Protein AF-A0A9W6SPV0-F1 (afdb_monomer)

Nearest PDB structures (foldseek):
  5vjh-assembly1_F  TM=7.059E-01  e=2.430E-14  Saccharomyces cerevisiae S288C
  7uiy-assembly1_F  TM=5.541E-01  e=1.206E-15  Escherichia coli
  5vjh-assembly1_E  TM=5.321E-01  e=3.923E-15  Saccharomyces cerevisiae S288C
  6n8z-assembly1_D  TM=3.875E-01  e=4.575E-17  Saccharomyces cerevisiae S288C
  5vya-assembly1_F  TM=4.645E-01  e=1.421E-14  Saccharomyces cerevisiae S288C

Solvent-accessible surface area (backbone atoms only — not comparable to full-atom values): 40848 Å² total; per-residue (Å²): 142,88,83,52,53,65,60,52,51,53,53,49,58,56,69,62,62,81,71,94,72,56,57,48,42,40,40,58,53,50,49,57,44,45,38,69,87,54,56,72,53,28,34,37,35,19,46,42,37,42,76,70,73,49,42,53,70,57,44,51,45,44,54,62,73,76,48,83,77,78,81,76,93,72,70,75,76,41,68,34,73,58,32,53,49,26,55,60,37,9,52,52,44,13,58,75,70,71,42,98,58,53,49,53,35,26,46,45,43,16,43,44,73,47,74,59,53,63,32,42,54,37,40,43,76,73,72,43,51,59,71,61,48,44,53,40,30,63,68,21,49,80,74,84,84,75,70,86,87,80,76,82,86,88,86,79,83,81,85,83,88,80,79,92,79,90,82,88,84,86,84,88,90,85,89,86,89,87,87,86,80,90,87,85,90,8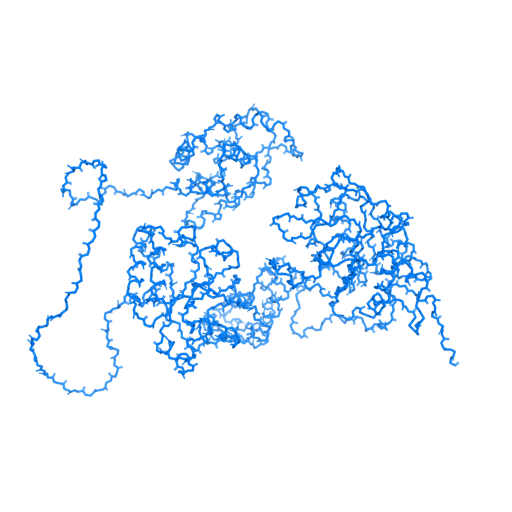6,89,87,85,89,78,84,89,73,97,65,82,79,83,66,76,83,57,65,62,73,71,38,36,46,79,48,56,30,90,82,43,76,39,57,68,69,50,25,50,51,46,50,62,26,50,70,35,97,72,14,45,18,38,34,41,36,29,53,78,46,38,68,59,63,28,33,56,12,35,43,31,31,31,33,77,69,63,71,50,62,76,91,49,47,82,42,46,43,32,35,53,42,64,66,58,44,35,72,74,42,73,39,69,71,56,30,53,52,52,50,49,50,54,55,56,72,45,45,74,45,63,38,38,43,34,36,60,67,47,76,82,81,35,51,46,92,54,39,74,42,85,96,39,61,36,24,56,53,46,53,34,45,75,70,63,30,32,34,41,34,40,40,33,35,66,68,58,39,66,74,31,38,82,62,57,39,70,67,55,29,32,82,35,74,56,75,72,57,52,72,72,56,32,49,54,58,49,54,72,46,44,67,58,51,26,64,74,47,60,34,46,75,50,71,66,26,55,51,26,22,41,54,46,28,63,76,71,43,79,93,57,34,41,47,40,47,25,50,50,45,45,49,50,22,42,58,70,42,31,67,36,34,79,70,75,74,44,49,65,45,47,43,66,44,36,46,49,42,49,18,62,75,67,74,47,68,53,91,79,62,75,56,82,87,59,74,67,78,72,70,70,74,82,62,71,62,76,38,58,45,48,38,93,36,20,34,35,42,36,36,25,24,29,53,50,74,32,85,90,51,80,68,36,77,29,34,61,46,39,49,50,55,51,48,52,52,35,25,28,92,89,39,24,19,33,33,58,93,35,53,45,77,41,74,41,35,41,45,66,57,49,53,52,51,49,54,56,52,35,62,69,14,49,39,24,32,37,41,37,40,32,32,55,42,43,64,47,97,90,43,93,53,55,19,43,39,26,15,61,21,34,86,91,47,35,85,84,31,21,39,51,45,70,60,54,52,51,42,60,55,73,20,65,28,59,36,34,36,38,37,34,46,14,23,39,27,21,56,70,67,41,67,68,76,68,101,85,61,82,83,50,73,60,77,85,42,79,37,30,39,41,40,19,34,4,39,52,87,33,66,51,55,63,50,92,92,50,67,31,31,24,49,56,43,23,51,49,47,49,57,69,63,29,55,98,42,91,48,62,42,42,22,71,66,70,47,36,68,58,41,44,51,43,17,30,73,64,33,77,88,39,48,56,44,76,48,71,40,73,81,63,60,40,46,14,50,27,41,22,69,48,42,67,83,78,83,127

Mean predicted aligned error: 21.64 Å

Structure (mmCIF, N/CA/C/O backbone):
data_AF-A0A9W6SPV0-F1
#
_entry.id   AF-A0A9W6SPV0-F1
#
loop_
_atom_site.group_PDB
_atom_site.id
_atom_site.type_symbol
_atom_site.label_atom_id
_atom_site.label_alt_id
_atom_site.label_comp_id
_atom_site.label_asym_id
_atom_site.label_entity_id
_atom_site.label_seq_id
_atom_site.pdbx_PDB_ins_code
_atom_site.Cartn_x
_atom_site.Cartn_y
_atom_site.Cartn_z
_atom_site.occupancy
_atom_site.B_iso_or_equiv
_atom_site.auth_seq_id
_atom_site.auth_comp_id
_atom_site.auth_asym_id
_atom_site.auth_atom_id
_atom_site.pdbx_PDB_model_num
ATOM 1 N N . MET A 1 1 ? 15.273 39.963 10.234 1.00 34.28 1 MET A N 1
ATOM 2 C CA . MET A 1 1 ? 15.774 38.774 9.518 1.00 34.28 1 MET A CA 1
ATOM 3 C C . MET A 1 1 ? 16.958 38.264 10.307 1.00 34.28 1 MET A C 1
ATOM 5 O O . MET A 1 1 ? 18.006 38.857 10.147 1.00 34.28 1 MET A O 1
ATOM 9 N N . GLU A 1 2 ? 16.770 37.299 11.209 1.00 34.75 2 GLU A N 1
ATOM 10 C CA . GLU A 1 2 ? 17.834 36.465 11.808 1.00 34.75 2 GLU A CA 1
ATOM 11 C C . GLU A 1 2 ? 17.225 35.645 12.953 1.00 34.75 2 GLU A C 1
ATOM 13 O O . GLU A 1 2 ? 16.988 36.185 14.026 1.00 34.75 2 GLU A O 1
ATOM 18 N N . ASP A 1 3 ? 16.882 34.382 12.672 1.00 42.47 3 ASP A N 1
ATOM 19 C CA . ASP A 1 3 ? 17.016 33.218 13.575 1.00 42.47 3 ASP A CA 1
ATOM 20 C C . ASP A 1 3 ? 16.279 32.002 12.975 1.00 42.47 3 ASP A C 1
ATOM 22 O O . ASP A 1 3 ? 15.272 31.528 13.489 1.00 42.47 3 ASP A O 1
ATOM 26 N N . SER A 1 4 ? 16.778 31.486 11.845 1.00 50.69 4 SER A N 1
ATOM 27 C CA . SER A 1 4 ? 16.396 30.142 11.379 1.00 50.69 4 SER A CA 1
ATOM 28 C C . SER A 1 4 ? 17.048 29.086 12.285 1.00 50.69 4 SER A C 1
ATOM 30 O O . SER A 1 4 ? 18.193 29.263 12.714 1.00 50.69 4 SER A O 1
ATOM 32 N N . ALA A 1 5 ? 16.355 27.972 12.548 1.00 49.19 5 ALA A N 1
ATOM 33 C CA . ALA A 1 5 ? 16.908 26.795 13.227 1.00 49.19 5 ALA A CA 1
ATOM 34 C C . ALA A 1 5 ? 18.225 26.314 12.588 1.00 49.19 5 ALA A C 1
ATOM 36 O O . ALA A 1 5 ? 19.142 25.910 13.305 1.00 49.19 5 ALA A O 1
ATOM 37 N N . GLU A 1 6 ? 18.369 26.459 11.265 1.00 45.97 6 GLU A N 1
ATOM 38 C CA . GLU A 1 6 ? 19.618 26.188 10.543 1.00 45.97 6 GLU A CA 1
ATOM 39 C C . GLU A 1 6 ? 20.752 27.125 10.970 1.00 45.97 6 GLU A C 1
ATOM 41 O O . GLU A 1 6 ? 21.870 26.674 11.197 1.00 45.97 6 GLU A O 1
ATOM 46 N N . ALA A 1 7 ? 20.489 28.423 11.153 1.00 46.75 7 ALA A N 1
ATOM 47 C CA . ALA A 1 7 ? 21.515 29.396 11.533 1.00 46.75 7 ALA A CA 1
ATOM 48 C C . ALA A 1 7 ? 22.054 29.143 12.953 1.00 46.75 7 ALA A C 1
ATOM 50 O O . ALA A 1 7 ? 23.247 29.331 13.205 1.00 46.75 7 ALA A O 1
ATOM 51 N N . LYS A 1 8 ? 21.201 28.661 13.869 1.00 53.06 8 LYS A N 1
ATOM 52 C CA . LYS A 1 8 ? 21.597 28.253 15.229 1.00 53.06 8 LYS A CA 1
ATOM 53 C C . LYS A 1 8 ? 22.325 26.912 15.248 1.00 53.06 8 LYS A C 1
ATOM 55 O O . LYS A 1 8 ? 23.360 26.820 15.902 1.00 53.06 8 LYS A O 1
ATOM 60 N N . LEU A 1 9 ? 21.867 25.919 14.481 1.00 53.56 9 LEU A N 1
ATOM 61 C CA . LEU A 1 9 ? 22.567 24.639 14.312 1.00 53.56 9 LEU A CA 1
ATOM 62 C C . LEU A 1 9 ? 23.949 24.812 13.672 1.00 53.56 9 LEU A C 1
ATOM 64 O O . LEU A 1 9 ? 24.915 24.194 14.114 1.00 53.56 9 LEU A O 1
ATOM 68 N N . VAL A 1 10 ? 24.079 25.716 12.699 1.00 49.25 10 VAL A N 1
ATOM 69 C CA . VAL A 1 10 ? 25.361 26.095 12.089 1.00 49.25 10 VAL A CA 1
ATOM 70 C C . VAL A 1 10 ? 26.272 26.792 13.109 1.00 49.25 10 VAL A C 1
ATOM 72 O O . VAL A 1 10 ? 27.449 26.443 13.201 1.00 49.25 10 VAL A O 1
ATOM 75 N N . LYS A 1 11 ? 25.750 27.696 13.950 1.00 50.97 11 LYS A N 1
ATOM 76 C CA . LYS A 1 11 ? 26.520 28.341 15.036 1.00 50.97 11 LYS A CA 1
ATOM 77 C C . LYS A 1 11 ? 26.987 27.352 16.114 1.00 50.97 11 LYS A C 1
ATOM 79 O O . LYS A 1 11 ? 28.126 27.443 16.560 1.00 50.97 11 LYS A O 1
ATOM 84 N N . LEU A 1 12 ? 26.146 26.389 16.492 1.00 51.34 12 LEU A N 1
ATOM 85 C CA . LEU A 1 12 ? 26.455 25.342 17.477 1.00 51.34 12 LEU A CA 1
ATOM 86 C C . LEU A 1 12 ? 27.436 24.301 16.926 1.00 51.34 12 LEU A C 1
ATOM 88 O O . LEU A 1 12 ? 28.375 23.915 17.622 1.00 51.34 12 LEU A O 1
ATOM 92 N N . SER A 1 13 ? 27.306 23.940 15.644 1.00 48.81 13 SER A N 1
ATOM 93 C CA . SER A 1 13 ? 28.312 23.134 14.944 1.00 48.81 13 SER A CA 1
ATOM 94 C C . SER A 1 13 ? 29.673 23.831 14.873 1.00 48.81 13 SER A C 1
ATOM 96 O O . SER A 1 13 ? 30.702 23.164 14.865 1.00 48.81 13 SER A O 1
ATOM 98 N N . ALA A 1 14 ? 29.691 25.171 14.867 1.00 44.38 14 ALA A N 1
ATOM 99 C CA . ALA A 1 14 ? 30.906 25.976 14.940 1.00 44.38 14 ALA A CA 1
ATOM 100 C C . ALA A 1 14 ? 31.460 26.101 16.375 1.00 44.38 14 ALA A C 1
ATOM 102 O O . ALA A 1 14 ? 32.672 26.208 16.532 1.00 44.38 14 ALA A O 1
ATOM 103 N N . GLN A 1 15 ? 30.616 26.042 17.413 1.00 47.97 15 GLN A N 1
ATOM 104 C CA . GLN A 1 15 ? 31.032 26.076 18.827 1.00 47.97 15 GLN A CA 1
ATOM 105 C C . GLN A 1 15 ? 31.600 24.739 19.323 1.00 47.97 15 GLN A C 1
ATOM 107 O O . GLN A 1 15 ? 32.564 24.738 20.083 1.00 47.97 15 GLN A O 1
ATOM 112 N N . HIS A 1 16 ? 31.074 23.606 18.846 1.00 49.38 16 HIS A N 1
ATOM 113 C CA . HIS A 1 16 ? 31.654 22.278 19.101 1.00 49.38 16 HIS A CA 1
ATOM 114 C C . HIS A 1 16 ? 32.866 21.961 18.202 1.00 49.38 16 HIS A C 1
ATOM 116 O O . HIS A 1 16 ? 33.556 20.957 18.392 1.00 49.38 16 HIS A O 1
ATOM 122 N N . LYS A 1 17 ? 33.191 22.850 17.253 1.00 41.94 17 LYS A N 1
ATOM 123 C CA . LYS A 1 17 ? 34.344 22.738 16.355 1.00 41.94 17 LYS A CA 1
ATOM 124 C C . LYS A 1 17 ? 35.647 23.102 17.070 1.00 41.94 17 LYS A C 1
ATOM 126 O O . LYS A 1 17 ? 36.235 24.150 16.824 1.00 41.94 17 LYS A O 1
ATOM 131 N N . ALA A 1 18 ? 36.128 22.209 17.931 1.00 39.47 18 ALA A N 1
ATOM 132 C CA . ALA A 1 18 ? 37.540 22.215 18.317 1.00 39.47 18 ALA A CA 1
ATOM 133 C C . ALA A 1 18 ? 38.124 20.862 18.737 1.00 39.47 18 ALA A C 1
ATOM 135 O O . ALA A 1 18 ? 39.339 20.804 18.933 1.00 39.47 18 ALA A O 1
ATOM 136 N N . ARG A 1 19 ? 37.352 19.772 18.862 1.00 48.84 19 ARG A N 1
ATOM 137 C CA . ARG A 1 19 ? 37.939 18.457 19.161 1.00 48.84 19 ARG A CA 1
ATOM 138 C C . ARG A 1 19 ? 37.250 17.331 18.375 1.00 48.84 19 ARG A C 1
ATOM 140 O O . ARG A 1 19 ? 36.077 17.058 18.562 1.00 48.84 19 ARG A O 1
ATOM 147 N N . THR A 1 20 ? 38.054 16.738 17.489 1.00 49.94 20 THR A N 1
ATOM 148 C CA . THR A 1 20 ? 38.050 15.349 16.983 1.00 49.94 20 THR A CA 1
ATOM 149 C C . THR A 1 20 ? 37.100 14.857 15.883 1.00 49.94 20 THR A C 1
ATOM 151 O O . THR A 1 20 ? 37.555 13.974 15.163 1.00 49.94 20 THR A O 1
ATOM 154 N N . ASP A 1 21 ? 35.913 15.420 15.632 1.00 53.97 21 ASP A N 1
ATOM 155 C CA . ASP A 1 21 ? 34.986 14.800 14.653 1.00 53.97 21 ASP A CA 1
ATOM 156 C C . ASP A 1 21 ? 34.953 15.513 13.279 1.00 53.97 21 ASP A C 1
ATOM 158 O O . ASP A 1 21 ? 34.840 16.739 13.184 1.00 53.97 21 ASP A O 1
ATOM 162 N N . ASP A 1 22 ? 35.053 14.737 12.189 1.00 57.00 22 ASP A N 1
ATOM 163 C CA . ASP A 1 22 ? 35.058 15.232 10.801 1.00 57.00 22 ASP A CA 1
ATOM 164 C C . ASP A 1 22 ? 33.637 15.458 10.220 1.00 57.00 22 ASP A C 1
ATOM 166 O O . ASP A 1 22 ? 33.503 16.063 9.153 1.00 57.00 22 ASP A O 1
ATOM 170 N N . HIS A 1 23 ? 32.562 15.070 10.922 1.00 66.38 23 HIS A N 1
ATOM 171 C CA . HIS A 1 23 ? 31.160 15.147 10.462 1.00 66.38 23 HIS A CA 1
ATOM 172 C C . HIS A 1 23 ? 30.215 15.660 11.545 1.00 66.38 23 HIS A C 1
ATOM 174 O O . HIS A 1 23 ? 30.516 15.575 12.729 1.00 66.38 23 HIS A O 1
ATOM 180 N N . ILE A 1 24 ? 29.033 16.143 11.142 1.00 70.69 24 ILE A N 1
ATOM 181 C CA . ILE A 1 24 ? 27.973 16.550 12.078 1.00 70.69 24 ILE A CA 1
ATOM 182 C C . ILE A 1 24 ? 26.836 15.520 12.011 1.00 70.69 24 ILE A C 1
ATOM 184 O O . ILE A 1 24 ? 26.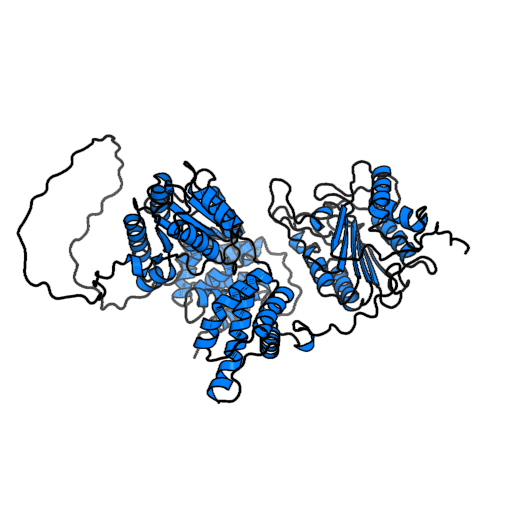141 15.377 10.999 1.00 70.69 24 ILE A O 1
ATOM 188 N N . GLY A 1 25 ? 26.680 14.771 13.097 1.00 75.62 25 GLY A N 1
ATOM 189 C CA . GLY A 1 25 ? 25.704 13.690 13.265 1.00 75.62 25 GLY A CA 1
ATOM 190 C C . GLY A 1 25 ? 24.539 14.019 14.203 1.00 75.62 25 GLY A C 1
ATOM 191 O O . GLY A 1 25 ? 24.499 15.074 14.833 1.00 75.62 25 GLY A O 1
ATOM 192 N N . THR A 1 26 ? 23.582 13.095 14.309 1.00 84.94 26 THR A N 1
ATOM 193 C CA . THR A 1 26 ? 22.415 13.196 15.211 1.00 84.94 26 THR A CA 1
ATOM 194 C C . THR A 1 26 ? 22.795 13.448 16.676 1.00 84.94 26 THR A C 1
ATOM 196 O O . THR A 1 26 ? 22.103 14.170 17.384 1.00 84.94 26 THR A O 1
ATOM 199 N N . GLU A 1 27 ? 23.921 12.900 17.126 1.00 81.38 27 GLU A N 1
ATOM 200 C CA . GLU A 1 27 ? 24.485 13.043 18.466 1.00 81.38 27 GLU A CA 1
ATOM 201 C C . GLU A 1 27 ? 24.867 14.490 18.788 1.00 81.38 27 GLU A C 1
ATOM 203 O O . GLU A 1 27 ? 24.641 14.956 19.900 1.00 81.38 27 GLU A O 1
ATOM 208 N N . HIS A 1 28 ? 25.346 15.233 17.791 1.00 78.31 28 HIS A N 1
ATOM 209 C CA . HIS A 1 28 ? 25.675 16.646 17.939 1.00 78.31 28 HIS A CA 1
ATOM 210 C C . HIS A 1 28 ? 24.406 17.488 18.111 1.00 78.31 28 HIS A C 1
ATOM 212 O O . HIS A 1 28 ? 24.390 18.438 18.890 1.00 78.31 28 HIS A O 1
ATOM 218 N N . LEU A 1 29 ? 23.324 17.114 17.418 1.00 84.38 29 LEU A N 1
ATOM 219 C CA . LEU A 1 29 ? 22.011 17.729 17.597 1.00 84.38 29 LEU A CA 1
ATOM 220 C C . LEU A 1 29 ? 21.442 17.429 18.993 1.00 84.38 29 LEU A C 1
ATOM 222 O O . LEU A 1 29 ? 20.960 18.346 19.650 1.00 84.38 29 LEU A O 1
ATOM 226 N N . LEU A 1 30 ? 21.535 16.185 19.478 1.00 86.62 30 LEU A N 1
ATOM 227 C CA . LEU A 1 30 ? 21.075 15.828 20.825 1.00 86.62 30 LEU A CA 1
ATOM 228 C C . LEU A 1 30 ? 21.853 16.578 21.917 1.00 86.62 30 LEU A C 1
ATOM 230 O O . LEU A 1 30 ? 21.237 17.146 22.816 1.00 86.62 30 LEU A O 1
ATOM 234 N N . LEU A 1 31 ? 23.184 16.644 21.818 1.00 82.88 31 LEU A N 1
ATOM 235 C CA . LEU A 1 31 ? 24.012 17.427 22.743 1.00 82.88 31 LEU A CA 1
ATOM 236 C C . LEU A 1 31 ? 23.646 18.919 22.708 1.00 82.88 31 LEU A C 1
ATOM 238 O O . LEU A 1 31 ? 23.554 19.552 23.757 1.00 82.88 31 LEU A O 1
ATOM 242 N N . ALA A 1 32 ? 23.343 19.466 21.527 1.00 78.06 32 ALA A N 1
ATOM 243 C CA . ALA A 1 32 ? 22.887 20.847 21.382 1.00 78.06 32 ALA A CA 1
ATOM 244 C C . ALA A 1 32 ? 21.497 21.104 21.996 1.00 78.06 32 ALA A C 1
ATOM 246 O O . ALA A 1 32 ? 21.233 22.206 22.472 1.00 78.06 32 ALA A O 1
ATOM 247 N N . LEU A 1 33 ? 20.595 20.119 21.993 1.00 83.00 33 LEU A N 1
ATOM 248 C CA . LEU A 1 33 ? 19.284 20.222 22.652 1.00 83.00 33 LEU A CA 1
ATOM 249 C C . LEU A 1 33 ? 19.386 20.153 24.184 1.00 83.00 33 LEU A C 1
ATOM 251 O O . LEU A 1 33 ? 18.471 20.599 24.874 1.00 83.00 33 LEU A O 1
ATOM 255 N N . LEU A 1 34 ? 20.495 19.626 24.710 1.00 81.25 34 LEU A N 1
ATOM 256 C CA . LEU A 1 34 ? 20.786 19.537 26.143 1.00 81.25 34 LEU A CA 1
ATOM 257 C C . LEU A 1 34 ? 21.480 20.789 26.705 1.00 81.25 34 LEU A C 1
ATOM 259 O O . LEU A 1 34 ? 21.656 20.879 27.920 1.00 81.25 34 LEU A O 1
ATOM 263 N N . ASP A 1 35 ? 21.866 21.750 25.859 1.00 74.19 35 ASP A N 1
ATOM 264 C CA . ASP A 1 35 ? 22.526 22.985 26.291 1.00 74.19 35 ASP A CA 1
ATOM 265 C C . ASP A 1 35 ? 21.507 23.996 26.872 1.00 74.19 35 ASP A C 1
ATOM 267 O O . ASP A 1 35 ? 20.618 24.478 26.157 1.00 74.19 35 ASP A O 1
ATOM 271 N N . PRO A 1 36 ? 21.626 24.376 28.161 1.00 60.16 36 PRO A N 1
ATOM 272 C CA . PRO A 1 36 ? 20.727 25.340 28.793 1.00 60.16 36 PRO A CA 1
ATOM 273 C C . PRO A 1 36 ? 20.938 26.799 28.334 1.00 60.16 36 PRO A C 1
ATOM 275 O O . PRO A 1 36 ? 20.134 27.668 28.686 1.00 60.16 36 PRO A O 1
ATOM 278 N N . GLY A 1 37 ? 21.984 27.101 27.555 1.00 58.31 37 GLY A N 1
ATOM 279 C CA . GLY A 1 37 ? 22.339 28.455 27.108 1.00 58.31 37 GLY A CA 1
ATOM 280 C C . GLY A 1 37 ? 21.422 29.087 26.045 1.00 58.31 37 GLY A C 1
ATOM 281 O O . GLY A 1 37 ? 21.624 30.248 25.685 1.00 58.31 37 GLY A O 1
ATOM 282 N N . GLY A 1 38 ? 20.421 28.358 25.537 1.00 61.72 38 GLY A N 1
ATOM 283 C CA . GLY A 1 38 ? 19.563 28.773 24.418 1.00 61.72 38 GLY A CA 1
ATOM 284 C C . GLY A 1 38 ? 18.351 29.664 24.759 1.00 61.72 38 GLY A C 1
ATOM 285 O O . GLY A 1 38 ? 18.157 30.114 25.891 1.00 61.72 38 GLY A O 1
ATOM 286 N N . SER A 1 39 ? 17.518 29.925 23.740 1.00 63.19 39 SER A N 1
ATOM 287 C CA . SER A 1 39 ? 16.213 30.612 23.845 1.00 63.19 39 SER A CA 1
ATOM 288 C C . SER A 1 39 ? 15.188 29.805 24.659 1.00 63.19 39 SER A C 1
ATOM 290 O O . SER A 1 39 ? 15.396 28.620 24.898 1.00 63.19 39 SER A O 1
ATOM 292 N N . GLU A 1 40 ? 14.054 30.400 25.053 1.00 68.56 40 GLU A N 1
ATOM 293 C CA . GLU A 1 40 ? 13.051 29.730 25.911 1.00 68.56 40 GLU A CA 1
ATOM 294 C C . GLU A 1 40 ? 12.577 28.350 25.397 1.00 68.56 40 GLU A C 1
ATOM 296 O O . GLU A 1 40 ? 12.565 27.412 26.196 1.00 68.56 40 GLU A O 1
ATOM 301 N N . PRO A 1 41 ? 12.313 28.141 24.086 1.00 67.62 41 PRO A N 1
ATOM 302 C CA . PRO A 1 41 ? 11.998 26.805 23.566 1.00 67.62 41 PRO A CA 1
ATOM 303 C C . PRO A 1 41 ? 13.119 25.781 23.803 1.00 67.62 41 PRO A C 1
ATOM 305 O O . PRO A 1 41 ? 12.861 24.607 24.061 1.00 67.62 41 PRO A O 1
ATOM 308 N N . TRP A 1 42 ? 14.377 26.227 23.756 1.00 75.62 42 TRP A N 1
ATOM 309 C CA . TRP A 1 42 ? 15.555 25.384 23.975 1.00 75.62 42 TRP A CA 1
ATOM 310 C C . TRP A 1 42 ? 15.669 24.977 25.441 1.00 75.62 42 TRP A C 1
ATOM 312 O O . TRP A 1 42 ? 15.902 23.814 25.751 1.00 75.62 42 TRP A O 1
ATOM 322 N N . ARG A 1 43 ? 15.429 25.924 26.355 1.00 76.50 43 ARG A N 1
ATOM 323 C CA . ARG A 1 43 ? 15.432 25.657 27.800 1.00 76.50 43 ARG A CA 1
ATOM 324 C C . ARG A 1 43 ? 14.295 24.738 28.226 1.00 76.50 43 ARG A C 1
ATOM 326 O O . ARG A 1 43 ? 14.493 23.943 29.140 1.00 76.50 43 ARG A O 1
ATOM 333 N N . SER A 1 44 ? 13.131 24.843 27.585 1.00 78.88 44 SER A N 1
ATOM 334 C CA . SER A 1 44 ? 12.001 23.934 27.811 1.00 78.88 44 SER A CA 1
ATOM 335 C C . SER A 1 44 ? 12.379 22.490 27.469 1.00 78.88 44 SER A C 1
ATOM 337 O O . SER A 1 44 ? 12.233 21.593 28.299 1.00 78.88 44 SER A O 1
ATOM 339 N N . VAL A 1 45 ? 12.972 22.283 26.290 1.00 81.62 45 VAL A N 1
ATOM 340 C CA . VAL A 1 45 ? 13.462 20.973 25.839 1.00 81.62 45 VAL A CA 1
ATOM 341 C C . VAL A 1 45 ? 14.582 20.437 26.732 1.00 81.62 45 VAL A C 1
ATOM 343 O O . VAL A 1 45 ? 14.491 19.304 27.201 1.00 81.62 45 VAL A O 1
ATOM 346 N N . ALA A 1 46 ? 15.594 21.250 27.040 1.00 81.44 46 ALA A N 1
ATOM 347 C CA . ALA A 1 46 ? 16.692 20.847 27.917 1.00 81.44 46 ALA A CA 1
ATOM 348 C C . ALA A 1 46 ? 16.191 20.443 29.316 1.00 81.44 46 ALA A C 1
ATOM 350 O O . ALA A 1 46 ? 16.668 19.463 29.887 1.00 81.44 46 ALA A O 1
ATOM 351 N N . ARG A 1 47 ? 15.190 21.152 29.859 1.00 83.88 47 ARG A N 1
ATOM 352 C CA . ARG A 1 47 ? 14.565 20.819 31.148 1.00 83.88 47 ARG A CA 1
ATOM 353 C C . ARG A 1 47 ? 13.796 19.503 31.086 1.00 83.88 47 ARG A C 1
ATOM 355 O O . ARG A 1 47 ? 13.987 18.668 31.961 1.00 83.88 47 ARG A O 1
ATOM 362 N N . ALA A 1 48 ? 12.987 19.298 30.048 1.00 85.88 48 ALA A N 1
ATOM 363 C CA . ALA A 1 48 ? 12.217 18.068 29.871 1.00 85.88 48 ALA A CA 1
ATOM 364 C C . ALA A 1 48 ? 13.122 16.829 29.730 1.00 85.88 48 ALA A C 1
ATOM 366 O O . ALA A 1 48 ? 12.806 15.763 30.257 1.00 85.88 48 ALA A O 1
ATOM 367 N N . LEU A 1 49 ? 14.269 16.975 29.059 1.00 87.31 49 LEU A N 1
ATOM 368 C CA . LEU A 1 49 ? 15.289 15.928 28.974 1.00 87.31 49 LEU A CA 1
ATOM 369 C C . LEU A 1 49 ? 15.964 15.689 30.337 1.00 87.31 49 LEU A C 1
ATOM 371 O O . LEU A 1 49 ? 16.073 14.544 30.775 1.00 87.31 49 LEU A O 1
ATOM 375 N N . ALA A 1 50 ? 16.332 16.753 31.054 1.00 86.38 50 ALA A N 1
ATOM 376 C CA . ALA A 1 50 ? 16.949 16.648 32.376 1.00 86.38 50 ALA A CA 1
ATOM 377 C C . ALA A 1 50 ? 16.021 16.015 33.432 1.00 86.38 50 ALA A C 1
ATOM 379 O O . ALA A 1 50 ? 16.489 15.258 34.279 1.00 86.38 50 ALA A O 1
ATOM 380 N N . GLU A 1 51 ? 14.708 16.261 33.365 1.00 86.50 51 GLU A N 1
ATOM 381 C CA . GLU A 1 51 ? 13.694 15.618 34.222 1.00 86.50 51 GLU A CA 1
ATOM 382 C C . GLU A 1 51 ? 13.619 14.097 34.025 1.00 86.50 51 GLU A C 1
ATOM 384 O O . GLU A 1 51 ? 13.145 13.377 34.904 1.00 86.50 51 GLU A O 1
ATOM 389 N N . ARG A 1 52 ? 14.102 13.596 32.884 1.00 87.81 52 ARG A N 1
ATOM 390 C CA . ARG A 1 52 ? 14.258 12.165 32.601 1.00 87.81 52 ARG A CA 1
ATOM 391 C C . ARG A 1 52 ? 15.671 11.662 32.818 1.00 87.81 52 ARG A C 1
ATOM 393 O O . ARG A 1 52 ? 15.991 10.579 32.355 1.00 87.81 52 ARG A O 1
ATOM 400 N N . ASP A 1 53 ? 16.490 12.428 33.532 1.00 87.00 53 ASP A N 1
ATOM 401 C CA . ASP A 1 53 ? 17.871 12.072 33.843 1.00 87.00 53 ASP A CA 1
ATOM 402 C C . ASP A 1 53 ? 18.790 12.008 32.599 1.00 87.00 53 ASP A C 1
ATOM 404 O O . ASP A 1 53 ? 19.910 11.493 32.648 1.00 87.00 53 ASP A O 1
ATOM 408 N N . ILE A 1 54 ? 18.356 12.614 31.485 1.00 90.69 54 ILE A N 1
ATOM 409 C CA . ILE A 1 54 ? 19.137 12.763 30.254 1.00 90.69 54 ILE A CA 1
ATOM 410 C C . ILE A 1 54 ? 19.912 14.072 30.360 1.00 90.69 54 ILE A C 1
ATOM 412 O O . ILE A 1 54 ? 19.363 15.164 30.233 1.00 90.69 54 ILE A O 1
ATOM 416 N N . THR A 1 55 ? 21.214 13.966 30.610 1.00 86.56 55 THR A N 1
ATOM 417 C CA . THR A 1 55 ? 22.102 15.122 30.786 1.00 86.56 55 THR A CA 1
ATOM 418 C C . THR A 1 55 ? 23.257 15.072 29.798 1.00 86.56 55 THR A C 1
ATOM 420 O O . THR A 1 55 ? 23.664 13.992 29.365 1.00 86.56 55 THR A O 1
ATOM 423 N N . HIS A 1 56 ? 23.829 16.238 29.479 1.00 84.31 56 HIS A N 1
ATOM 424 C CA . HIS A 1 56 ? 24.980 16.343 28.576 1.00 84.31 56 HIS A CA 1
ATOM 425 C C . HIS A 1 56 ? 26.114 15.387 28.977 1.00 84.31 56 HIS A C 1
ATOM 427 O O . HIS A 1 56 ? 26.641 14.669 28.137 1.00 84.31 56 HIS A O 1
ATOM 433 N N . LEU A 1 57 ? 26.435 15.307 30.275 1.00 81.12 57 LEU A N 1
ATOM 434 C CA . LEU A 1 57 ? 27.495 14.439 30.800 1.00 81.12 57 LEU A CA 1
ATOM 435 C C . LEU A 1 57 ? 27.219 12.946 30.577 1.00 81.12 57 LEU A C 1
ATOM 437 O O . LEU A 1 57 ? 28.146 12.196 30.280 1.00 81.12 57 LEU A O 1
ATOM 441 N N . LYS A 1 58 ? 25.964 12.507 30.722 1.00 85.06 58 LYS A N 1
ATOM 442 C CA . LYS A 1 58 ? 25.572 11.101 30.537 1.00 85.06 58 LYS A CA 1
ATOM 443 C C . LYS A 1 58 ? 25.597 10.700 29.071 1.00 85.06 58 LYS A C 1
ATOM 445 O O . LYS A 1 58 ? 26.166 9.667 28.735 1.00 85.06 58 LYS A O 1
ATOM 450 N N . VAL A 1 59 ? 25.048 11.551 28.208 1.00 84.88 59 VAL A N 1
ATOM 451 C CA . VAL A 1 59 ? 25.076 11.332 26.760 1.00 84.88 59 VAL A CA 1
ATOM 452 C C . VAL A 1 59 ? 26.520 11.333 26.259 1.00 84.88 59 VAL A C 1
ATOM 454 O O . VAL A 1 59 ? 26.928 10.394 25.589 1.00 84.88 59 VAL A O 1
ATOM 457 N N . GLU A 1 60 ? 27.340 12.308 26.654 1.00 82.31 60 GLU A N 1
ATOM 458 C CA . GLU A 1 60 ? 28.760 12.361 26.281 1.00 82.31 60 GLU A CA 1
ATOM 459 C C . GLU A 1 60 ? 29.554 11.154 26.806 1.00 82.31 60 GLU A C 1
ATOM 461 O O . GLU A 1 60 ? 30.421 10.636 26.102 1.00 82.31 60 GLU A O 1
ATOM 466 N N . HIS A 1 61 ? 29.245 10.662 28.012 1.00 81.00 61 HIS A N 1
ATOM 467 C CA . HIS A 1 61 ? 29.856 9.446 28.543 1.00 81.00 61 HIS A CA 1
ATOM 468 C C . HIS A 1 61 ? 29.581 8.248 27.630 1.00 81.00 61 HIS A C 1
ATOM 470 O O . HIS A 1 61 ? 30.540 7.649 27.152 1.00 81.00 61 HIS A O 1
ATOM 476 N N . VAL A 1 62 ? 28.308 7.977 27.311 1.00 81.50 62 VAL A N 1
ATOM 477 C CA . VAL A 1 62 ? 27.903 6.882 26.408 1.00 81.50 62 VAL A CA 1
ATOM 478 C C . VAL A 1 62 ? 28.549 7.035 25.028 1.00 81.50 62 VAL A C 1
ATOM 480 O O . VAL A 1 62 ? 29.110 6.082 24.489 1.00 81.50 62 VAL A O 1
ATOM 483 N N . LEU A 1 63 ? 28.555 8.253 24.477 1.00 79.75 63 LEU A N 1
ATOM 484 C CA . LEU A 1 63 ? 29.181 8.551 23.185 1.00 79.75 63 LEU A CA 1
ATOM 485 C C . LEU A 1 63 ? 30.708 8.342 23.180 1.00 79.75 63 LEU A C 1
ATOM 487 O O . LEU A 1 63 ? 31.283 8.092 22.122 1.00 79.75 63 LEU A O 1
ATOM 491 N N . ARG A 1 64 ? 31.380 8.436 24.332 1.00 73.31 64 ARG A N 1
ATOM 492 C CA . ARG A 1 64 ? 32.844 8.316 24.442 1.00 73.31 64 ARG A CA 1
ATOM 493 C C . ARG A 1 64 ? 33.319 6.921 24.854 1.00 73.31 64 ARG A C 1
ATOM 495 O O . ARG A 1 64 ? 34.435 6.543 24.490 1.00 73.31 64 ARG A O 1
ATOM 502 N N . THR A 1 65 ? 32.526 6.183 25.630 1.00 66.12 65 THR A N 1
ATOM 503 C CA . THR A 1 65 ? 32.882 4.842 26.128 1.00 66.12 65 THR A CA 1
ATOM 504 C C . THR A 1 65 ? 32.400 3.729 25.207 1.00 66.12 65 THR A C 1
ATOM 506 O O . THR A 1 65 ? 33.166 2.809 24.945 1.00 66.12 65 THR A O 1
ATOM 509 N N . GLU A 1 66 ? 31.188 3.840 24.660 1.00 57.88 66 GLU A N 1
ATOM 510 C CA . GLU A 1 66 ? 30.543 2.758 23.897 1.00 57.88 66 GLU A CA 1
ATOM 511 C C . GLU A 1 66 ? 30.669 2.932 22.375 1.00 57.88 66 GLU A C 1
ATOM 513 O O . GLU A 1 66 ? 30.434 2.003 21.608 1.00 57.88 66 GLU A O 1
ATOM 518 N N . LEU A 1 67 ? 31.058 4.123 21.905 1.00 57.72 67 LEU A N 1
ATOM 519 C CA . LEU A 1 67 ? 30.975 4.499 20.486 1.00 57.72 67 LEU A CA 1
ATOM 520 C C . LEU A 1 67 ? 32.332 4.778 19.812 1.00 57.72 67 LEU A C 1
ATOM 522 O O . LEU A 1 67 ? 32.377 5.434 18.772 1.00 57.72 67 LEU A O 1
ATOM 526 N N . GLN A 1 68 ? 33.436 4.219 20.326 1.00 47.97 68 GLN A N 1
ATOM 527 C CA . GLN A 1 68 ? 34.788 4.388 19.749 1.00 47.97 68 GLN A CA 1
ATOM 528 C C . GLN A 1 68 ? 35.017 3.702 18.382 1.00 47.97 68 GLN A C 1
ATOM 530 O O . GLN A 1 68 ? 36.125 3.757 17.857 1.00 47.97 68 GLN A O 1
ATOM 535 N N . ARG A 1 69 ? 34.007 3.048 17.792 1.00 47.78 69 ARG A N 1
ATOM 536 C CA . ARG A 1 69 ? 34.150 2.214 16.579 1.00 47.78 69 ARG A CA 1
ATOM 537 C C . ARG A 1 69 ? 33.401 2.690 15.332 1.00 47.78 69 ARG A C 1
ATOM 539 O O . ARG A 1 69 ? 33.495 2.035 14.300 1.00 47.78 69 ARG A O 1
ATOM 546 N N . PHE A 1 70 ? 32.693 3.814 15.384 1.00 44.28 70 PHE A N 1
ATOM 547 C CA . PHE A 1 70 ? 31.979 4.336 14.215 1.00 44.28 70 PHE A CA 1
ATOM 548 C C . PHE A 1 70 ? 32.875 5.295 13.413 1.00 44.28 70 PHE A C 1
ATOM 550 O O . PHE A 1 70 ? 32.786 6.510 13.574 1.00 44.28 70 PHE A O 1
ATOM 557 N N . GLU A 1 71 ? 33.752 4.766 12.553 1.00 42.78 71 GLU A N 1
ATOM 558 C CA . GLU A 1 71 ? 34.437 5.580 11.537 1.00 42.78 71 GLU A CA 1
ATOM 559 C C . GLU A 1 71 ? 33.503 5.835 10.343 1.00 42.78 71 GLU A C 1
ATOM 561 O O . GLU A 1 71 ? 33.096 4.916 9.632 1.00 42.78 71 GLU A O 1
ATOM 566 N N . TYR A 1 72 ? 33.171 7.105 10.096 1.00 45.84 72 TYR A N 1
ATOM 567 C CA . TYR A 1 72 ? 32.442 7.521 8.899 1.00 45.84 72 TYR A CA 1
ATOM 568 C C . TYR A 1 72 ? 33.415 7.770 7.741 1.00 45.84 72 TYR A C 1
ATOM 570 O O . TYR A 1 72 ? 34.168 8.743 7.732 1.00 45.84 72 TYR A O 1
ATOM 578 N N . GLY A 1 73 ? 33.357 6.933 6.705 1.00 42.94 73 GLY A N 1
ATOM 579 C CA . GLY A 1 73 ? 34.051 7.190 5.445 1.00 42.94 73 GLY A CA 1
ATOM 580 C C . GLY A 1 73 ? 33.314 8.230 4.600 1.00 42.94 73 GLY A C 1
ATOM 581 O O . GLY A 1 73 ? 32.484 7.846 3.783 1.00 42.94 73 GLY A O 1
ATOM 582 N N . SER A 1 74 ? 33.584 9.532 4.779 1.00 44.06 74 SER A N 1
ATOM 583 C CA . SER A 1 74 ? 33.293 10.617 3.807 1.00 44.06 74 SER A CA 1
ATOM 584 C C . SER A 1 74 ? 33.819 11.987 4.279 1.00 44.06 74 SER A C 1
ATOM 586 O O . SER A 1 74 ? 34.438 12.084 5.323 1.00 44.06 74 SER A O 1
ATOM 588 N N . ARG A 1 75 ? 33.657 13.068 3.504 1.00 44.03 75 ARG A N 1
ATOM 589 C CA . ARG A 1 75 ? 34.407 14.346 3.626 1.00 44.03 75 ARG A CA 1
ATOM 590 C C . ARG A 1 75 ? 34.052 15.235 4.839 1.00 44.03 75 ARG A C 1
ATOM 592 O O . ARG A 1 75 ? 32.887 15.346 5.208 1.00 44.03 75 ARG A O 1
ATOM 599 N N . ARG A 1 76 ? 35.064 15.965 5.337 1.00 45.66 76 ARG A N 1
ATOM 600 C CA . ARG A 1 76 ? 35.006 16.969 6.422 1.00 45.66 76 ARG A CA 1
ATOM 601 C C . ARG A 1 76 ? 33.854 17.979 6.280 1.00 45.66 76 ARG A C 1
ATOM 603 O O . ARG A 1 76 ? 33.799 18.706 5.290 1.00 45.66 76 ARG A O 1
ATOM 610 N N . GLY A 1 77 ? 33.017 18.108 7.311 1.00 50.34 77 GLY A N 1
ATOM 611 C CA . GLY A 1 77 ? 32.059 19.208 7.494 1.00 50.34 77 GLY A CA 1
ATOM 612 C C . GLY A 1 77 ? 30.659 19.019 6.897 1.00 50.34 77 GLY A C 1
ATOM 613 O O . GLY A 1 77 ? 29.913 19.994 6.849 1.00 50.34 77 GLY A O 1
ATOM 614 N N . GLN A 1 78 ? 30.290 17.815 6.449 1.00 60.69 78 GLN A N 1
ATOM 615 C CA . GLN A 1 78 ? 28.934 17.508 5.964 1.00 60.69 78 GLN A CA 1
ATOM 616 C C . GLN A 1 78 ? 28.049 16.878 7.054 1.00 60.69 78 GLN A C 1
ATOM 618 O O . GLN A 1 78 ? 28.548 16.229 7.979 1.00 60.69 78 GLN A O 1
ATOM 623 N N . TYR A 1 79 ? 26.730 17.069 6.932 1.00 67.88 79 TYR A N 1
ATOM 624 C CA . TYR A 1 79 ? 25.735 16.373 7.751 1.00 67.88 79 TYR A CA 1
ATOM 625 C C . TYR A 1 79 ? 25.705 14.881 7.407 1.00 67.88 79 TYR A C 1
ATOM 627 O O . TYR A 1 79 ? 25.764 14.504 6.237 1.00 67.88 79 TYR A O 1
ATOM 635 N N . THR A 1 80 ? 25.564 14.027 8.419 1.00 70.25 80 THR A N 1
ATOM 636 C CA . THR A 1 80 ? 25.252 12.603 8.196 1.00 70.25 80 THR A CA 1
ATOM 637 C C . THR A 1 80 ? 23.880 12.443 7.525 1.00 70.25 80 THR A C 1
ATOM 639 O O . THR A 1 80 ? 22.998 13.286 7.703 1.00 70.25 80 THR A O 1
ATOM 642 N N . ALA A 1 81 ? 23.662 11.344 6.792 1.00 73.12 81 ALA A N 1
ATOM 643 C CA . ALA A 1 81 ? 22.375 11.064 6.140 1.00 73.12 81 ALA A CA 1
ATOM 644 C C . ALA A 1 81 ? 21.200 11.045 7.139 1.00 73.12 81 ALA A C 1
ATOM 646 O O . ALA A 1 81 ? 20.130 11.578 6.848 1.00 73.12 81 ALA A O 1
ATOM 647 N N . ASN A 1 82 ? 21.433 10.515 8.345 1.00 75.81 82 ASN A N 1
ATOM 648 C CA . ASN A 1 82 ? 20.450 10.516 9.429 1.00 75.81 82 ASN A CA 1
ATOM 649 C C . ASN A 1 82 ? 20.133 11.931 9.917 1.00 75.81 82 ASN A C 1
ATOM 651 O O . ASN A 1 82 ? 18.964 12.277 10.059 1.00 75.81 82 ASN A O 1
ATOM 655 N N . LEU A 1 83 ? 21.145 12.785 10.106 1.00 79.19 83 LEU A N 1
ATOM 656 C CA . LEU A 1 83 ? 20.899 14.174 10.493 1.00 79.19 83 LEU A CA 1
ATOM 657 C C . LEU A 1 83 ? 20.155 14.944 9.393 1.00 79.19 83 LEU A C 1
ATOM 659 O O . LEU A 1 83 ? 19.203 15.656 9.695 1.00 79.19 83 LEU A O 1
ATOM 663 N N . ALA A 1 84 ? 20.530 14.766 8.124 1.00 74.38 84 ALA A N 1
ATOM 664 C CA . ALA A 1 84 ? 19.828 15.392 7.003 1.00 74.38 84 ALA A CA 1
ATOM 665 C C . ALA A 1 84 ? 18.343 14.988 6.964 1.00 74.38 84 ALA A C 1
ATOM 667 O O . ALA A 1 84 ? 17.470 15.824 6.726 1.00 74.38 84 ALA A O 1
ATOM 668 N N . LYS A 1 85 ? 18.041 13.718 7.265 1.00 77.31 85 LYS A N 1
ATOM 669 C CA . LYS A 1 85 ? 16.664 13.228 7.354 1.00 77.31 85 LYS A CA 1
ATOM 670 C C . LYS A 1 85 ? 15.904 13.822 8.542 1.00 77.31 85 LYS A C 1
ATOM 672 O O . LYS A 1 85 ? 14.757 14.228 8.367 1.00 77.31 85 LYS A O 1
ATOM 677 N N . VAL A 1 86 ? 16.538 13.926 9.712 1.00 80.88 86 VAL A N 1
ATOM 678 C CA . VAL A 1 86 ? 15.956 14.563 10.908 1.00 80.88 86 VAL A CA 1
ATOM 679 C C . VAL A 1 86 ? 15.608 16.029 10.644 1.00 80.88 86 VAL A C 1
ATOM 681 O O . VAL A 1 86 ? 14.515 16.462 10.993 1.00 80.88 86 VAL A O 1
ATOM 684 N N . LEU A 1 87 ? 16.481 16.790 9.980 1.00 78.06 87 LEU A N 1
ATOM 685 C CA . LEU A 1 87 ? 16.208 18.198 9.662 1.00 78.06 87 LEU A CA 1
ATOM 686 C C . LEU A 1 87 ? 15.002 18.354 8.723 1.00 78.06 87 LEU A C 1
ATOM 688 O O . LEU A 1 87 ? 14.119 19.160 8.999 1.00 78.06 87 LEU A O 1
ATOM 692 N N . SER A 1 88 ? 14.904 17.516 7.686 1.00 74.44 88 SER A N 1
ATOM 693 C CA . SER A 1 88 ? 13.736 17.487 6.789 1.00 74.44 88 SER A CA 1
ATOM 694 C C . SER A 1 88 ? 12.434 17.122 7.520 1.00 74.44 88 SER A C 1
ATOM 696 O O . SER A 1 88 ? 11.365 17.652 7.213 1.00 74.44 88 SER A O 1
ATOM 698 N N . LEU A 1 89 ? 12.503 16.231 8.513 1.00 79.88 89 LEU A N 1
ATOM 699 C CA . LEU A 1 89 ? 11.343 15.881 9.333 1.00 79.88 89 LEU A CA 1
ATOM 700 C C . LEU A 1 89 ? 10.948 17.011 10.289 1.00 79.88 89 LEU A C 1
ATOM 702 O O . LEU A 1 89 ? 9.757 17.213 10.499 1.00 79.88 89 LEU A O 1
ATOM 706 N N . ALA A 1 90 ? 11.899 17.785 10.815 1.00 79.44 90 ALA A N 1
ATOM 707 C CA . ALA A 1 90 ? 11.611 18.900 11.720 1.00 79.44 90 ALA A CA 1
ATOM 708 C C . ALA A 1 90 ? 10.777 20.003 11.053 1.00 79.44 90 ALA A C 1
ATOM 710 O O . ALA A 1 90 ? 9.899 20.580 11.693 1.00 79.44 90 ALA A O 1
ATOM 711 N N . GLU A 1 91 ? 10.988 20.247 9.758 1.00 72.25 91 GLU A N 1
ATOM 712 C CA . GLU A 1 91 ? 10.132 21.135 8.961 1.00 72.25 91 GLU A CA 1
ATOM 713 C C . GLU A 1 91 ? 8.697 20.607 8.873 1.00 72.25 91 GLU A C 1
ATOM 715 O O . GLU A 1 91 ? 7.739 21.352 9.073 1.00 72.25 91 GLU A O 1
ATOM 720 N N . SER A 1 92 ? 8.548 19.300 8.645 1.00 70.50 92 SER A N 1
ATOM 721 C CA . SER A 1 92 ? 7.236 18.649 8.588 1.00 70.50 92 SER A CA 1
ATOM 722 C C . SER A 1 92 ? 6.516 18.687 9.943 1.00 70.50 92 SER A C 1
ATOM 724 O O . SER A 1 92 ? 5.306 18.891 9.979 1.00 70.50 92 SER A O 1
ATOM 726 N N . GLU A 1 93 ? 7.243 18.538 11.056 1.00 75.81 93 GLU A N 1
ATOM 727 C CA . GLU A 1 93 ? 6.691 18.663 12.415 1.00 75.81 93 GLU A CA 1
ATOM 728 C C . GLU A 1 93 ? 6.246 20.101 12.722 1.00 75.81 93 GLU A C 1
ATOM 730 O O . GLU A 1 93 ? 5.183 20.303 13.304 1.00 75.81 93 GLU A O 1
ATOM 735 N N . ALA A 1 94 ? 7.011 21.111 12.295 1.00 71.50 94 ALA A N 1
ATOM 736 C CA . ALA A 1 94 ? 6.620 22.513 12.456 1.00 71.50 94 ALA A CA 1
ATOM 737 C C . ALA A 1 94 ? 5.334 22.840 11.689 1.00 71.50 94 ALA A C 1
ATOM 739 O O . ALA A 1 94 ? 4.426 23.460 12.244 1.00 71.50 94 ALA A O 1
ATOM 740 N N . VAL A 1 95 ? 5.214 22.348 10.452 1.00 68.25 95 VAL A N 1
ATOM 741 C CA . VAL A 1 95 ? 3.988 22.484 9.651 1.00 68.25 95 VAL A CA 1
ATOM 742 C C . VAL A 1 95 ? 2.814 21.757 10.312 1.00 68.25 95 VAL A C 1
ATOM 744 O O . VAL A 1 95 ? 1.727 22.325 10.410 1.00 68.25 95 VAL A O 1
ATOM 747 N N . ALA A 1 96 ? 3.027 20.537 10.812 1.00 66.44 96 ALA A N 1
ATOM 748 C CA . ALA A 1 96 ? 1.987 19.749 11.474 1.00 66.44 96 ALA A CA 1
ATOM 749 C C . ALA A 1 96 ? 1.462 20.411 12.760 1.00 66.44 96 ALA A C 1
ATOM 751 O O . ALA A 1 96 ? 0.273 20.313 13.061 1.00 66.44 96 ALA A O 1
ATOM 752 N N . LEU A 1 97 ? 2.327 21.111 13.498 1.00 71.62 97 LEU A N 1
ATOM 753 C CA . LEU A 1 97 ? 1.969 21.829 14.725 1.00 71.62 97 LEU A CA 1
ATOM 754 C C . LEU A 1 97 ? 1.514 23.277 14.482 1.00 71.62 97 LEU A C 1
ATOM 756 O O . LEU A 1 97 ? 1.195 23.986 15.436 1.00 71.62 97 LEU A O 1
ATOM 760 N N . GLY A 1 98 ? 1.448 23.723 13.222 1.00 63.28 98 GLY A N 1
ATOM 761 C CA . GLY A 1 98 ? 1.050 25.088 12.867 1.00 63.28 98 GLY A CA 1
ATOM 762 C C . GLY A 1 98 ? 2.061 26.156 13.300 1.00 63.28 98 GLY A C 1
ATOM 763 O O . GLY A 1 98 ? 1.712 27.334 13.404 1.00 63.28 98 GLY A O 1
ATOM 764 N N . SER A 1 99 ? 3.305 25.758 13.562 1.00 66.19 99 SER A N 1
ATOM 765 C CA . SER A 1 99 ? 4.381 26.652 13.972 1.00 66.19 99 SER A CA 1
ATOM 766 C C . SER A 1 99 ? 4.956 27.377 12.750 1.00 66.19 99 SER A C 1
ATOM 768 O O . SER A 1 99 ? 5.334 26.731 11.773 1.00 66.19 99 SER A O 1
ATOM 770 N N . PRO A 1 100 ? 5.087 28.716 12.776 1.00 57.31 100 PRO A N 1
ATOM 771 C CA . PRO A 1 100 ? 5.580 29.484 11.630 1.00 57.31 100 PRO A CA 1
ATOM 772 C C . PRO A 1 100 ? 7.081 29.286 11.362 1.00 57.31 100 PRO A C 1
ATOM 774 O O . PRO A 1 100 ? 7.577 29.711 10.319 1.00 57.31 100 PRO A O 1
ATOM 777 N N . GLN A 1 101 ? 7.817 28.698 12.310 1.00 67.31 101 GLN A N 1
ATOM 778 C CA . GLN A 1 101 ? 9.249 28.420 12.227 1.00 67.31 101 GLN A CA 1
ATOM 779 C C . GLN A 1 101 ? 9.574 27.116 12.965 1.00 67.31 101 GLN A C 1
ATOM 781 O O . GLN A 1 101 ? 8.919 26.776 13.950 1.00 67.31 101 GLN A O 1
ATOM 786 N N . VAL A 1 102 ? 10.612 26.414 12.503 1.00 72.50 102 VAL A N 1
ATOM 787 C CA . VAL A 1 102 ? 11.177 25.253 13.204 1.00 72.50 102 VAL A CA 1
ATOM 788 C C . VAL A 1 102 ? 11.878 25.731 14.477 1.00 72.50 102 VAL A C 1
ATOM 790 O O . VAL A 1 102 ? 12.686 26.659 14.439 1.00 72.50 102 VAL A O 1
ATOM 793 N N . ASP A 1 103 ? 11.596 25.076 15.600 1.00 73.44 103 ASP A N 1
ATOM 794 C CA . ASP A 1 103 ? 12.245 25.318 16.894 1.00 73.44 103 ASP A CA 1
ATOM 795 C C . ASP A 1 103 ? 12.833 24.020 17.485 1.00 73.44 103 ASP A C 1
ATOM 797 O O . ASP A 1 103 ? 12.756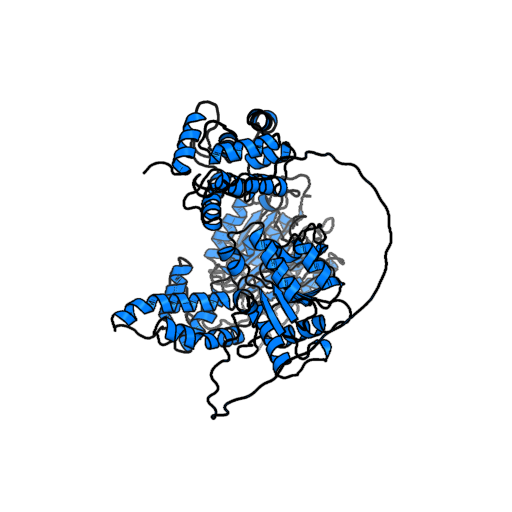 22.946 16.884 1.00 73.44 103 ASP A O 1
ATOM 801 N N . SER A 1 104 ? 13.436 24.110 18.672 1.00 77.75 104 SER A N 1
ATOM 802 C CA . SER A 1 104 ? 14.051 22.975 19.376 1.00 77.75 104 SER A CA 1
ATOM 803 C C . SER A 1 104 ? 13.085 21.834 19.700 1.00 77.75 104 SER A C 1
ATOM 805 O O . SER A 1 104 ? 13.513 20.683 19.760 1.00 77.75 104 SER A O 1
ATOM 807 N N . SER A 1 105 ? 11.797 22.118 19.885 1.00 78.62 105 SER A N 1
ATOM 808 C CA . SER A 1 105 ? 10.783 21.098 20.169 1.00 78.62 105 SER A CA 1
ATOM 809 C C . SER A 1 105 ? 10.496 20.273 18.916 1.00 78.62 105 SER A C 1
ATOM 811 O O . SER A 1 105 ? 10.430 19.049 18.984 1.00 78.62 105 SER A O 1
ATOM 813 N N . HIS A 1 106 ? 10.417 20.929 17.755 1.00 82.88 106 HIS A N 1
ATOM 814 C CA . HIS A 1 106 ? 10.271 20.264 16.456 1.00 82.88 106 HIS A CA 1
ATOM 815 C C . HIS A 1 106 ? 11.510 19.439 16.098 1.00 82.88 106 HIS A C 1
ATOM 817 O O . HIS A 1 106 ? 11.388 18.333 15.578 1.00 82.88 106 HIS A O 1
ATOM 823 N N . LEU A 1 107 ? 12.705 19.943 16.426 1.00 85.44 107 LEU A N 1
ATOM 824 C CA . LEU A 1 107 ? 13.955 19.202 16.256 1.00 85.44 107 LEU A CA 1
ATOM 825 C C . LEU A 1 107 ? 13.990 17.942 17.130 1.00 85.44 107 LEU A C 1
ATOM 827 O O . LEU A 1 107 ? 14.366 16.881 16.636 1.00 85.44 107 LEU A O 1
ATOM 831 N N . LEU A 1 108 ? 13.561 18.026 18.395 1.00 86.88 108 LEU A N 1
ATOM 832 C CA . LEU A 1 108 ? 13.462 16.852 19.263 1.00 86.88 108 LEU A CA 1
ATOM 833 C C . LEU A 1 108 ? 12.387 15.870 18.769 1.00 86.88 108 LEU A C 1
ATOM 835 O O . LEU A 1 108 ? 12.634 14.668 18.737 1.00 86.88 108 LEU A O 1
ATOM 839 N N . LEU A 1 109 ? 11.219 16.355 18.335 1.00 84.88 109 LEU A N 1
ATOM 840 C CA . LEU A 1 109 ? 10.160 15.512 17.765 1.00 84.88 109 LEU A CA 1
ATOM 841 C C . LEU A 1 109 ? 10.627 14.776 16.508 1.00 84.88 109 LEU A C 1
ATOM 843 O O . LEU A 1 109 ? 10.373 13.581 16.366 1.00 84.88 109 LEU A O 1
ATOM 847 N N . ALA A 1 110 ? 11.351 15.461 15.627 1.00 85.25 110 ALA A N 1
ATOM 848 C CA . ALA A 1 110 ? 11.916 14.865 14.427 1.00 85.25 110 ALA A CA 1
ATOM 849 C C . ALA A 1 110 ? 13.007 13.838 14.738 1.00 85.25 110 ALA A C 1
ATOM 851 O O . ALA A 1 110 ? 13.055 12.789 14.097 1.00 85.25 110 ALA A O 1
ATOM 852 N N . LEU A 1 111 ? 13.842 14.112 15.746 1.00 87.62 111 LEU A N 1
ATOM 853 C CA . LEU A 1 111 ? 14.848 13.178 16.247 1.00 87.62 111 LEU A CA 1
ATOM 854 C C . LEU A 1 111 ? 14.184 11.897 16.777 1.00 87.62 111 LEU A C 1
ATOM 856 O O . LEU A 1 111 ? 14.617 10.803 16.449 1.00 87.62 111 LEU A O 1
ATOM 860 N N . VAL A 1 112 ? 13.089 12.023 17.533 1.00 88.44 112 VAL A N 1
ATOM 861 C CA . VAL A 1 112 ? 12.341 10.870 18.056 1.00 88.44 112 VAL A CA 1
ATOM 862 C C . VAL A 1 112 ? 11.571 10.134 16.956 1.00 88.44 112 VAL A C 1
ATOM 864 O O . VAL A 1 112 ? 11.440 8.914 16.997 1.00 88.44 112 VAL A O 1
ATOM 867 N N . ARG A 1 113 ? 11.043 10.849 15.958 1.00 86.00 113 ARG A N 1
ATOM 868 C CA . ARG A 1 113 ? 10.343 10.245 14.815 1.00 86.00 113 ARG A CA 1
ATOM 869 C C . ARG A 1 113 ? 11.293 9.439 13.929 1.00 86.00 113 ARG A C 1
ATOM 871 O O . ARG A 1 113 ? 10.901 8.392 13.425 1.00 86.00 113 ARG A O 1
ATOM 878 N N . HIS A 1 114 ? 12.524 9.913 13.754 1.00 87.25 114 HIS A N 1
ATOM 879 C CA . HIS A 1 114 ? 13.595 9.200 13.059 1.00 87.25 114 HIS A CA 1
ATOM 880 C C . HIS A 1 114 ? 14.515 8.527 14.076 1.00 87.25 114 HIS A C 1
ATOM 882 O O . HIS A 1 114 ? 15.629 8.996 14.309 1.00 87.25 114 HIS A O 1
ATOM 888 N N . TRP A 1 115 ? 14.036 7.434 14.682 1.00 84.56 115 TRP A N 1
ATOM 889 C CA . TRP A 1 115 ? 14.736 6.680 15.733 1.00 84.56 115 TRP A CA 1
ATOM 890 C C . TRP A 1 115 ? 15.946 5.882 15.198 1.00 84.56 115 TRP A C 1
ATOM 892 O O . TRP A 1 115 ? 16.036 4.667 15.327 1.00 84.56 115 TRP A O 1
ATOM 902 N N . GLN A 1 116 ? 16.876 6.565 14.531 1.00 80.06 116 GLN A N 1
ATOM 903 C CA . GLN A 1 116 ? 18.104 6.014 13.968 1.00 80.06 116 GLN A CA 1
ATOM 904 C C . GLN A 1 116 ? 19.285 6.970 14.201 1.00 80.06 116 GLN A C 1
ATOM 906 O O . GLN A 1 116 ? 19.137 8.193 14.207 1.00 80.06 116 GLN A O 1
ATOM 911 N N . GLY A 1 117 ? 20.492 6.414 14.338 1.00 79.00 117 GLY A N 1
ATOM 912 C CA . GLY A 1 117 ? 21.737 7.171 14.518 1.00 79.00 117 GLY A CA 1
ATOM 913 C C . GLY A 1 117 ? 22.243 7.227 15.964 1.00 79.00 117 GLY A C 1
ATOM 914 O O . GLY A 1 117 ? 21.617 6.722 16.896 1.00 79.00 117 GLY A O 1
ATOM 915 N N . ARG A 1 118 ? 23.412 7.852 16.160 1.00 81.06 118 ARG A N 1
ATOM 916 C CA . ARG A 1 118 ? 24.152 7.832 17.438 1.00 81.06 118 ARG A CA 1
ATOM 917 C C . ARG A 1 118 ? 23.421 8.532 18.587 1.00 81.06 118 ARG A C 1
ATOM 919 O O . ARG A 1 118 ? 23.619 8.153 19.735 1.00 81.06 118 ARG A O 1
ATOM 926 N N . ALA A 1 119 ? 22.561 9.514 18.302 1.00 82.81 119 ALA A N 1
ATOM 927 C CA . ALA A 1 119 ? 21.712 10.109 19.338 1.00 82.81 119 ALA A CA 1
ATOM 928 C C . ALA A 1 119 ? 20.728 9.095 19.923 1.00 82.81 119 ALA A C 1
ATOM 930 O O . ALA A 1 119 ? 20.545 9.052 21.132 1.00 82.81 119 ALA A O 1
ATOM 931 N N . MET A 1 120 ? 20.106 8.285 19.067 1.00 87.19 120 MET A N 1
ATOM 932 C CA . MET A 1 120 ? 19.091 7.315 19.483 1.00 87.19 120 MET A CA 1
ATOM 933 C C . MET A 1 120 ? 19.734 6.150 20.210 1.00 87.19 120 MET A C 1
ATOM 935 O O . MET A 1 120 ? 19.259 5.775 21.273 1.00 87.19 120 MET A O 1
ATOM 939 N N . TYR A 1 121 ? 20.893 5.698 19.729 1.00 81.19 121 TYR A N 1
ATOM 940 C CA . TYR A 1 121 ? 21.737 4.761 20.465 1.00 81.19 121 TYR A CA 1
ATOM 941 C C . TYR A 1 121 ? 22.037 5.258 21.886 1.00 81.19 121 TYR A C 1
ATOM 943 O O . TYR A 1 121 ? 21.872 4.512 22.845 1.00 81.19 121 TYR A O 1
ATOM 951 N N . ALA A 1 122 ? 22.439 6.527 22.037 1.00 82.44 122 ALA A N 1
ATOM 952 C CA . ALA A 1 122 ? 22.747 7.088 23.349 1.00 82.44 122 ALA A CA 1
ATOM 953 C C . ALA A 1 122 ? 21.518 7.162 24.271 1.00 82.44 122 ALA A C 1
ATOM 955 O O . ALA A 1 122 ? 21.652 6.918 25.465 1.00 82.44 122 ALA A O 1
ATOM 956 N N . LEU A 1 123 ? 20.332 7.480 23.741 1.00 87.69 123 LEU A N 1
ATOM 957 C CA . LEU A 1 123 ? 19.092 7.499 24.526 1.00 87.69 123 LEU A CA 1
ATOM 958 C C . LEU A 1 123 ? 18.642 6.093 24.938 1.00 87.69 123 LEU A C 1
ATOM 960 O O . LEU A 1 123 ? 18.285 5.893 26.097 1.00 87.69 123 LEU A O 1
ATOM 964 N N . ASP A 1 124 ? 18.728 5.127 24.027 1.00 85.62 124 ASP A N 1
ATOM 965 C CA . ASP A 1 124 ? 18.400 3.721 24.278 1.00 85.62 124 ASP A CA 1
ATOM 966 C C . ASP A 1 124 ? 19.317 3.114 25.354 1.00 85.62 124 ASP A C 1
ATOM 968 O O . ASP A 1 124 ? 18.849 2.505 26.314 1.00 85.62 124 ASP A O 1
ATOM 972 N N . HIS A 1 125 ? 20.619 3.417 25.297 1.00 83.81 125 HIS A N 1
ATOM 973 C CA . HIS A 1 125 ? 21.601 2.999 26.309 1.00 83.81 125 HIS A CA 1
ATOM 974 C C . HIS A 1 125 ? 21.387 3.640 27.682 1.00 83.81 125 HIS A C 1
ATOM 976 O O . HIS A 1 125 ? 21.787 3.078 28.701 1.00 83.81 125 HIS A O 1
ATOM 982 N N . LEU A 1 126 ? 20.756 4.814 27.727 1.00 84.81 126 LEU A N 1
ATOM 983 C CA . LEU A 1 126 ? 20.321 5.443 28.973 1.00 84.81 126 LEU A CA 1
ATOM 984 C C . LEU A 1 126 ? 18.968 4.893 29.464 1.00 84.81 126 LEU A C 1
ATOM 986 O O . LEU A 1 126 ? 18.487 5.318 30.512 1.00 84.81 126 LEU A O 1
ATOM 990 N N . GLY A 1 127 ? 18.382 3.919 28.758 1.00 85.00 127 GLY A N 1
ATOM 991 C CA . GLY A 1 127 ? 17.143 3.238 29.129 1.00 85.00 127 GLY A CA 1
ATOM 992 C C . GLY A 1 127 ? 15.877 3.939 28.640 1.00 85.00 127 GLY A C 1
ATOM 993 O O . GLY A 1 127 ? 14.819 3.780 29.254 1.00 85.00 127 GLY A O 1
ATOM 994 N N . HIS A 1 128 ? 15.966 4.744 27.578 1.00 89.06 128 HIS A N 1
ATOM 995 C CA . HIS A 1 128 ? 14.822 5.459 27.017 1.00 89.06 128 HIS A CA 1
ATOM 996 C C . HIS A 1 128 ? 14.389 4.878 25.675 1.00 89.06 128 HIS A C 1
ATOM 998 O O . HIS A 1 128 ? 15.171 4.821 24.733 1.00 89.06 128 HIS A O 1
ATOM 1004 N N . ASP A 1 129 ? 13.106 4.539 25.574 1.00 83.44 129 ASP A N 1
ATOM 1005 C CA . ASP A 1 129 ? 12.467 4.074 24.349 1.00 83.44 129 ASP A CA 1
ATOM 1006 C C . ASP A 1 129 ? 11.868 5.230 23.526 1.00 83.44 129 ASP A C 1
ATOM 1008 O O . ASP A 1 129 ? 11.690 6.365 23.995 1.00 83.44 129 ASP A O 1
ATOM 1012 N N . GLN A 1 130 ? 11.530 4.933 22.269 1.00 86.56 130 GLN A N 1
ATOM 1013 C CA . GLN A 1 130 ? 10.980 5.911 21.330 1.00 86.56 130 GLN A CA 1
ATOM 1014 C C . GLN A 1 130 ? 9.688 6.553 21.847 1.00 86.56 130 GLN A C 1
ATOM 1016 O O . GLN A 1 130 ? 9.531 7.776 21.802 1.00 86.56 130 GLN A O 1
ATOM 1021 N N . ASP A 1 131 ? 8.780 5.753 22.402 1.00 77.00 131 ASP A N 1
ATOM 1022 C CA . ASP A 1 131 ? 7.489 6.226 22.906 1.00 77.00 131 ASP A CA 1
ATOM 1023 C C . ASP A 1 131 ? 7.623 7.062 24.187 1.00 77.00 131 ASP A C 1
ATOM 1025 O O . ASP A 1 131 ? 6.910 8.055 24.396 1.00 77.00 131 ASP A O 1
ATOM 1029 N N . GLY A 1 132 ? 8.556 6.706 25.070 1.00 80.25 132 GLY A N 1
ATOM 1030 C CA . GLY A 1 132 ? 8.934 7.494 26.235 1.00 80.25 132 GLY A CA 1
ATOM 1031 C C . GLY A 1 132 ? 9.479 8.855 25.835 1.00 80.25 132 GLY A C 1
ATOM 1032 O O . GLY A 1 132 ? 9.003 9.872 26.349 1.00 80.25 132 GLY A O 1
ATOM 1033 N N . MET A 1 133 ? 10.402 8.887 24.876 1.00 85.25 133 MET A N 1
ATOM 1034 C CA . MET A 1 133 ? 10.991 10.126 24.374 1.00 85.25 133 MET A CA 1
ATOM 1035 C C . MET A 1 133 ? 10.007 10.976 23.576 1.00 85.25 133 MET A C 1
ATOM 1037 O O . MET A 1 133 ? 10.050 12.204 23.665 1.00 85.25 133 MET A O 1
ATOM 1041 N N . ARG A 1 134 ? 9.046 10.360 22.879 1.00 82.75 134 ARG A N 1
ATOM 1042 C CA . ARG A 1 134 ? 7.972 11.084 22.183 1.00 82.75 134 ARG A CA 1
ATOM 1043 C C . ARG A 1 134 ? 7.112 11.857 23.173 1.00 82.75 134 ARG A C 1
ATOM 1045 O O . ARG A 1 134 ? 6.794 13.020 22.938 1.00 82.75 134 ARG A O 1
ATOM 1052 N N . ARG A 1 135 ? 6.788 11.250 24.318 1.00 78.31 135 ARG A N 1
ATOM 1053 C CA . ARG A 1 135 ? 6.058 11.926 25.404 1.00 78.31 135 ARG A CA 1
ATOM 1054 C C . ARG A 1 135 ? 6.848 13.088 26.000 1.00 78.31 135 ARG A C 1
ATOM 1056 O O . ARG A 1 135 ? 6.254 14.120 26.290 1.00 78.31 135 ARG A O 1
ATOM 1063 N N . VAL A 1 136 ? 8.164 12.942 26.156 1.00 79.50 136 VAL A N 1
ATOM 1064 C CA . VAL A 1 136 ? 9.051 14.022 26.632 1.00 79.50 136 VAL A CA 1
ATOM 1065 C C . VAL A 1 136 ? 9.072 15.181 25.639 1.00 79.50 136 VAL A C 1
ATOM 1067 O O . VAL A 1 136 ? 8.895 16.330 26.035 1.00 79.50 136 VAL A O 1
ATOM 1070 N N . ALA A 1 137 ? 9.208 14.878 24.348 1.00 80.38 137 ALA A N 1
ATOM 1071 C CA . ALA A 1 137 ? 9.220 15.872 23.283 1.00 80.38 137 ALA A CA 1
ATOM 1072 C C . ALA A 1 137 ? 7.898 16.654 23.200 1.00 80.38 137 ALA A C 1
ATOM 1074 O O . ALA A 1 137 ? 7.908 17.878 23.103 1.00 80.38 137 ALA A O 1
ATOM 1075 N N . LEU A 1 138 ? 6.760 15.961 23.313 1.00 77.50 138 LEU A N 1
ATOM 1076 C CA . LEU A 1 138 ? 5.437 16.593 23.340 1.00 77.50 138 LEU A CA 1
ATOM 1077 C C . LEU A 1 138 ? 5.215 17.434 24.605 1.00 77.50 138 LEU A C 1
ATOM 1079 O O . LEU A 1 138 ? 4.616 18.504 24.531 1.00 77.50 138 LEU A O 1
ATOM 1083 N N . ALA A 1 139 ? 5.707 16.983 25.762 1.00 74.38 139 ALA A N 1
ATOM 1084 C CA . ALA A 1 139 ? 5.610 17.733 27.015 1.00 74.38 139 ALA A CA 1
ATOM 1085 C C . ALA A 1 139 ? 6.474 19.008 27.022 1.00 74.38 139 ALA A C 1
ATOM 1087 O O . ALA A 1 139 ? 6.155 19.951 27.744 1.00 74.38 139 ALA A O 1
ATOM 1088 N N . ALA A 1 140 ? 7.538 19.044 26.214 1.00 73.00 140 ALA A N 1
ATOM 1089 C CA . ALA A 1 140 ? 8.450 20.178 26.088 1.00 73.00 140 ALA A CA 1
ATOM 1090 C C . ALA A 1 140 ? 7.929 21.319 25.193 1.00 73.00 140 ALA A C 1
ATOM 1092 O O . ALA A 1 140 ? 8.547 22.389 25.170 1.00 73.00 140 ALA A O 1
ATOM 1093 N N . LEU A 1 141 ? 6.820 21.115 24.468 1.00 73.25 141 LEU A N 1
ATOM 1094 C CA . LEU A 1 141 ? 6.231 22.127 23.590 1.00 73.25 141 LEU A CA 1
ATOM 1095 C C . LEU A 1 141 ? 5.857 23.401 24.377 1.00 73.25 141 LEU A C 1
ATOM 1097 O O . LEU A 1 141 ? 5.280 23.311 25.467 1.00 73.25 141 LEU A O 1
ATOM 1101 N N . PRO A 1 142 ? 6.157 24.601 23.846 1.00 56.53 142 PRO A N 1
ATOM 1102 C CA . PRO A 1 142 ? 5.863 25.848 24.539 1.00 56.53 142 PRO A CA 1
ATOM 1103 C C . PRO A 1 142 ? 4.350 26.023 24.728 1.00 56.53 142 PRO A C 1
ATOM 1105 O O . PRO A 1 142 ? 3.579 26.029 23.770 1.00 56.53 142 PRO A O 1
ATOM 1108 N N . ARG A 1 143 ? 3.912 26.212 25.980 1.00 46.38 143 ARG A N 1
ATOM 1109 C CA . ARG A 1 143 ? 2.551 26.688 26.271 1.00 46.38 143 ARG A CA 1
ATOM 1110 C C . ARG A 1 143 ? 2.436 28.155 25.832 1.00 46.38 143 ARG A C 1
ATOM 1112 O O . ARG A 1 143 ? 3.375 28.915 26.077 1.00 46.38 143 ARG A O 1
ATOM 1119 N N . PRO A 1 144 ? 1.315 28.595 25.234 1.00 37.31 144 PRO A N 1
ATOM 1120 C CA . PRO A 1 144 ? 1.158 29.992 24.852 1.00 37.31 144 PRO A CA 1
ATOM 1121 C C . PRO A 1 144 ? 1.204 30.900 26.091 1.00 37.31 144 PRO A C 1
ATOM 1123 O O . PRO A 1 144 ? 0.491 30.679 27.071 1.00 37.31 144 PRO A O 1
ATOM 1126 N N . ILE A 1 145 ? 2.055 31.929 26.037 1.00 32.47 145 ILE A N 1
ATOM 1127 C CA . ILE A 1 145 ? 2.101 33.012 27.024 1.00 32.47 145 ILE A CA 1
ATOM 1128 C C . ILE A 1 145 ? 0.817 33.826 26.851 1.00 32.47 145 ILE A C 1
ATOM 1130 O O . ILE A 1 145 ? 0.654 34.539 25.861 1.00 32.47 145 ILE A O 1
ATOM 1134 N N . VAL A 1 146 ? -0.104 33.711 27.804 1.00 29.81 146 VAL A N 1
ATOM 1135 C CA . VAL A 1 146 ? -1.264 34.603 27.897 1.00 29.81 146 VAL A CA 1
ATOM 1136 C C . VAL A 1 146 ? -0.755 35.976 28.368 1.00 29.81 146 VAL A C 1
ATOM 1138 O O . VAL A 1 146 ? -0.059 36.027 29.386 1.00 29.81 146 VAL A O 1
ATOM 1141 N N . PRO A 1 147 ? -1.044 37.089 27.665 1.00 26.06 147 PRO A N 1
ATOM 1142 C CA . PRO A 1 147 ? -0.709 38.429 28.146 1.00 26.06 147 PRO A CA 1
ATOM 1143 C C . PRO A 1 147 ? -1.352 38.699 29.522 1.00 26.06 147 PRO A C 1
ATOM 1145 O O . PRO A 1 147 ? -2.473 38.237 29.747 1.00 26.06 147 PRO A O 1
ATOM 1148 N N . PRO A 1 148 ? -0.715 39.462 30.435 1.00 28.03 148 PRO A N 1
ATOM 1149 C CA . PRO A 1 148 ? -1.180 39.614 31.822 1.00 28.03 148 PRO A CA 1
ATOM 1150 C C . PRO A 1 148 ? -2.545 40.294 32.019 1.00 28.03 148 PRO A C 1
ATOM 1152 O O . PRO A 1 148 ? -3.028 40.345 33.146 1.00 28.03 148 PRO A O 1
ATOM 1155 N N . ASP A 1 149 ? -3.195 40.783 30.963 1.00 30.64 149 ASP A N 1
ATOM 1156 C CA . ASP A 1 149 ? -4.362 41.665 31.092 1.00 30.64 149 ASP A CA 1
ATOM 1157 C C . ASP A 1 149 ? -5.713 40.963 30.913 1.00 30.64 149 ASP A C 1
ATOM 1159 O O . ASP A 1 149 ? -6.748 41.612 30.780 1.00 30.64 149 ASP A O 1
ATOM 1163 N N . VAL A 1 150 ? -5.742 39.630 30.961 1.00 32.53 150 VAL A N 1
ATOM 1164 C CA . VAL A 1 150 ? -7.001 38.866 30.916 1.00 32.53 150 VAL A CA 1
ATOM 1165 C C . VAL A 1 150 ? -7.148 37.961 32.138 1.00 32.53 150 VAL A C 1
ATOM 1167 O O . VAL A 1 150 ? -7.542 36.809 32.021 1.00 32.53 150 VAL A O 1
ATOM 1170 N N . LEU A 1 151 ? -6.835 38.465 33.336 1.00 28.42 151 LEU A N 1
ATOM 1171 C CA . LEU A 1 151 ? -7.220 37.815 34.594 1.00 28.42 151 LEU A CA 1
ATOM 1172 C C . LEU A 1 151 ? -7.503 38.834 35.708 1.00 28.42 151 LEU A C 1
ATOM 1174 O O . LEU A 1 151 ? -6.604 39.212 36.456 1.00 28.42 151 LEU A O 1
ATOM 1178 N N . SER A 1 152 ? -8.777 39.209 35.868 1.00 25.83 152 SER A N 1
ATOM 1179 C CA . SER A 1 152 ? -9.524 39.240 37.149 1.00 25.83 152 SER A CA 1
ATOM 1180 C C . SER A 1 152 ? -10.905 39.901 36.957 1.00 25.83 152 SER A C 1
ATOM 1182 O O . SER A 1 152 ? -11.008 40.788 36.114 1.00 25.83 152 SER A O 1
ATOM 1184 N N . PRO A 1 153 ? -11.961 39.532 37.722 1.00 31.33 153 PRO A N 1
ATOM 1185 C CA . PRO A 1 153 ? -11.897 38.889 39.033 1.00 31.33 153 PRO A CA 1
ATOM 1186 C C . PRO A 1 153 ? -12.793 37.646 39.171 1.00 31.33 153 PRO A C 1
ATOM 1188 O O . PRO A 1 153 ? -14.013 37.741 39.172 1.00 31.33 153 PRO A O 1
ATOM 1191 N N . LEU A 1 154 ? -12.176 36.500 39.448 1.00 26.75 154 LEU A N 1
ATOM 1192 C CA . LEU A 1 154 ? -12.695 35.555 40.441 1.00 26.75 154 LEU A CA 1
ATOM 1193 C C . LEU A 1 154 ? -11.497 35.091 41.272 1.00 26.75 154 LEU A C 1
ATOM 1195 O O . LEU A 1 154 ? -10.900 34.045 41.041 1.00 26.75 154 LEU A O 1
ATOM 1199 N N . ARG A 1 155 ? -11.089 35.966 42.196 1.00 26.03 155 ARG A N 1
ATOM 1200 C CA . ARG A 1 155 ? -10.133 35.686 43.268 1.00 26.03 155 ARG A CA 1
ATOM 1201 C C . ARG A 1 155 ? -10.905 35.729 44.588 1.00 26.03 155 ARG A C 1
ATOM 1203 O O . ARG A 1 155 ? -11.159 36.804 45.118 1.00 26.03 155 ARG A O 1
ATOM 1210 N N . ASN A 1 156 ? -11.347 34.556 45.019 1.00 24.97 156 ASN A N 1
ATOM 1211 C CA . ASN A 1 156 ? -11.664 34.105 46.380 1.00 24.97 156 ASN A CA 1
ATOM 1212 C C . ASN A 1 156 ? -12.299 32.723 46.154 1.00 24.97 156 ASN A C 1
ATOM 1214 O O . ASN A 1 156 ? -13.278 32.632 45.429 1.00 24.97 156 ASN A O 1
ATOM 1218 N N . GLU A 1 157 ? -11.749 31.607 46.611 1.00 25.81 157 GLU A N 1
ATOM 1219 C CA . GLU A 1 157 ? -11.222 31.387 47.951 1.00 25.81 157 GLU A CA 1
ATOM 1220 C C . GLU A 1 157 ? -9.880 30.650 47.948 1.00 25.81 157 GLU A C 1
ATOM 1222 O O . GLU A 1 157 ? -9.549 29.846 47.076 1.00 25.81 157 GLU A O 1
ATOM 1227 N N . SER A 1 158 ? -9.095 30.995 48.956 1.00 26.86 158 SER A N 1
ATOM 1228 C CA . SER A 1 158 ? -7.772 30.482 49.250 1.00 26.86 158 SER A CA 1
ATOM 1229 C C . SER A 1 158 ? -7.844 29.101 49.904 1.00 26.86 158 SER A C 1
ATOM 1231 O O . SER A 1 158 ? -8.624 28.889 50.823 1.00 26.86 158 SER A O 1
ATOM 1233 N N . SER A 1 159 ? -6.930 28.227 49.479 1.00 23.92 159 SER A N 1
ATOM 1234 C CA . SER A 1 159 ? -6.168 27.297 50.323 1.00 23.92 159 SER A CA 1
ATOM 1235 C C . SER A 1 159 ? -6.923 26.517 51.409 1.00 23.92 159 SER A C 1
ATOM 1237 O O . SER A 1 159 ? -7.002 26.958 52.555 1.00 23.92 159 SER A O 1
ATOM 1239 N N . VAL A 1 160 ? -7.256 25.266 51.099 1.00 24.31 160 VAL A N 1
ATOM 1240 C CA . VAL A 1 160 ? -7.051 24.173 52.055 1.00 24.31 160 VAL A CA 1
ATOM 1241 C C . VAL A 1 160 ? -6.208 23.116 51.354 1.00 24.31 160 VAL A C 1
ATOM 1243 O O . VAL A 1 160 ? -6.642 22.435 50.431 1.00 24.31 160 VAL A O 1
ATOM 1246 N N . THR A 1 161 ? -4.941 23.074 51.746 1.00 22.56 161 THR A N 1
ATOM 1247 C CA . THR A 1 161 ? -4.082 21.900 51.644 1.00 22.56 161 THR A CA 1
ATOM 1248 C C . THR A 1 161 ? -4.696 20.794 52.484 1.00 22.56 161 THR A C 1
ATOM 1250 O O . THR A 1 161 ? -4.862 21.018 53.677 1.00 22.56 161 THR A O 1
ATOM 1253 N N . GLU A 1 162 ? -4.952 19.616 51.926 1.00 23.30 162 GLU A N 1
ATOM 1254 C CA . GLU A 1 162 ? -4.918 18.402 52.738 1.00 23.30 162 GLU A CA 1
ATOM 1255 C C . GLU A 1 162 ? -4.657 17.154 51.897 1.00 23.30 162 GLU A C 1
ATOM 1257 O O . GLU A 1 162 ? -5.053 17.019 50.740 1.00 23.30 162 GLU A O 1
ATOM 1262 N N . SER A 1 163 ? -3.837 16.321 52.514 1.00 20.16 163 SER A N 1
ATOM 1263 C CA . SER A 1 163 ? -3.179 15.110 52.067 1.00 20.16 163 SER A CA 1
ATOM 1264 C C . SER A 1 163 ? -4.123 13.917 51.934 1.00 20.16 163 SER A C 1
ATOM 1266 O O . SER A 1 163 ? -5.196 13.875 52.521 1.00 20.16 163 SER A O 1
ATOM 1268 N N . TYR A 1 164 ? -3.647 12.926 51.183 1.00 23.39 164 TYR A N 1
ATOM 1269 C CA . TYR A 1 164 ? -4.158 11.562 51.094 1.00 23.39 164 TYR A CA 1
ATOM 1270 C C . TYR A 1 164 ? -4.538 10.950 52.450 1.00 23.39 164 TYR A C 1
ATOM 1272 O O . TYR A 1 164 ? -3.716 10.972 53.361 1.00 23.39 164 TYR A O 1
ATOM 1280 N N . GLU A 1 165 ? -5.698 10.291 52.506 1.00 22.58 165 GLU A N 1
ATOM 1281 C CA . GLU A 1 165 ? -5.878 9.015 53.209 1.00 22.58 165 GLU A CA 1
ATOM 1282 C C . GLU A 1 165 ? -7.087 8.241 52.646 1.00 22.58 165 GLU A C 1
ATOM 1284 O O . GLU A 1 165 ? -8.108 8.814 52.263 1.00 22.58 165 GLU A O 1
ATOM 1289 N N . GLU A 1 166 ? -6.904 6.927 52.527 1.00 25.27 166 GLU A N 1
ATOM 1290 C CA . GLU A 1 166 ? -7.863 5.928 52.057 1.00 25.27 166 GLU A CA 1
ATOM 1291 C C . GLU A 1 166 ? -9.035 5.753 53.034 1.00 25.27 166 GLU A C 1
ATOM 1293 O O . GLU A 1 166 ? -8.827 5.684 54.243 1.00 25.27 166 GLU A O 1
ATOM 1298 N N . ALA A 1 167 ? -10.249 5.535 52.517 1.00 23.95 167 ALA A N 1
ATOM 1299 C CA . ALA A 1 167 ? -11.236 4.701 53.199 1.00 23.95 167 ALA A CA 1
ATOM 1300 C C . ALA A 1 167 ? -12.250 4.101 52.214 1.00 23.95 167 ALA A C 1
ATOM 1302 O O . ALA A 1 167 ? -12.841 4.781 51.377 1.00 23.95 167 ALA A O 1
ATOM 1303 N N . ASP A 1 168 ? -12.392 2.793 52.372 1.00 22.09 168 ASP A N 1
ATOM 1304 C CA . ASP A 1 168 ? -13.301 1.832 51.761 1.00 22.09 168 ASP A CA 1
ATOM 1305 C C . ASP A 1 168 ? -14.791 2.097 52.112 1.00 22.09 168 ASP A C 1
ATOM 1307 O O . ASP A 1 168 ? -15.102 3.014 52.871 1.00 22.09 168 ASP A O 1
ATOM 1311 N N . VAL A 1 169 ? -15.679 1.205 51.641 1.00 26.12 169 VAL A N 1
ATOM 1312 C CA . VAL A 1 169 ? -17.083 0.935 52.061 1.00 26.12 169 VAL A CA 1
ATOM 1313 C C . VAL A 1 169 ? -18.177 1.245 51.010 1.00 26.12 169 VAL A C 1
ATOM 1315 O O . VAL A 1 169 ? -18.830 2.281 50.992 1.00 26.12 169 VAL A O 1
ATOM 1318 N N . THR A 1 170 ? -18.389 0.252 50.137 1.00 22.73 170 THR A N 1
ATOM 1319 C CA . THR A 1 170 ? -19.648 -0.499 49.870 1.00 22.73 170 THR A CA 1
ATOM 1320 C C . THR A 1 170 ? -21.057 0.139 50.021 1.00 22.73 170 THR A C 1
ATOM 1322 O O . THR A 1 170 ? -21.420 0.619 51.086 1.00 22.73 170 THR A O 1
ATOM 1325 N N . ALA A 1 171 ? -21.913 -0.166 49.018 1.00 23.73 171 ALA A N 1
ATOM 1326 C CA . ALA A 1 171 ? -23.363 -0.510 49.081 1.00 23.73 171 ALA A CA 1
ATOM 1327 C C . ALA A 1 171 ? -24.494 0.579 49.074 1.00 23.73 171 ALA A C 1
ATOM 1329 O O . ALA A 1 171 ? -24.893 1.057 50.124 1.00 23.73 171 ALA A O 1
ATOM 1330 N N . TRP A 1 172 ? -25.044 0.874 47.866 1.00 25.98 172 TRP A N 1
ATOM 1331 C CA . TRP A 1 172 ? -26.454 0.812 47.335 1.00 25.98 172 TRP A CA 1
ATOM 1332 C C . TRP A 1 172 ? -27.658 1.228 48.244 1.00 25.98 172 TRP A C 1
ATOM 1334 O O . TRP A 1 172 ? -27.634 0.855 49.412 1.00 25.98 172 TRP A O 1
ATOM 1344 N N . PRO A 1 173 ? -28.784 1.859 47.761 1.00 28.16 173 PRO A N 1
ATOM 1345 C CA . PRO A 1 173 ? -29.710 1.257 46.768 1.00 28.16 173 PRO A CA 1
ATOM 1346 C C . PRO A 1 173 ? -30.611 2.201 45.891 1.00 28.16 173 PRO A C 1
ATOM 1348 O O . PRO A 1 173 ? -30.478 3.417 45.841 1.00 28.16 173 PRO A O 1
ATOM 1351 N N . THR A 1 174 ? -31.517 1.528 45.172 1.00 22.80 174 THR A N 1
ATOM 1352 C CA . THR A 1 174 ? -32.482 1.780 44.074 1.00 22.80 174 THR A CA 1
ATOM 1353 C C . THR A 1 174 ? -33.683 2.752 44.235 1.00 22.80 174 THR A C 1
ATOM 1355 O O . THR A 1 174 ? -34.256 2.887 45.309 1.00 22.80 174 THR A O 1
ATOM 1358 N N . THR A 1 175 ? -34.154 3.233 43.060 1.00 25.42 175 THR A N 1
ATOM 1359 C CA . THR A 1 175 ? -35.530 3.602 42.590 1.00 25.42 175 THR A CA 1
ATOM 1360 C C . THR A 1 175 ? -36.372 4.687 43.276 1.00 25.42 175 THR A C 1
ATOM 1362 O O . THR A 1 175 ? -36.858 4.470 44.380 1.00 25.42 175 THR A O 1
ATOM 1365 N N . THR A 1 176 ? -36.765 5.725 42.509 1.00 22.50 176 THR A N 1
ATOM 1366 C CA . THR A 1 176 ? -38.181 6.119 42.246 1.00 22.50 176 THR A CA 1
ATOM 1367 C C . THR A 1 176 ? -38.297 7.213 41.156 1.00 22.50 176 THR A C 1
ATOM 1369 O O . THR A 1 176 ? -37.584 8.208 41.192 1.00 22.50 176 THR A O 1
ATOM 1372 N N . GLU A 1 177 ? -39.217 7.034 40.204 1.00 21.38 177 GLU A N 1
ATOM 1373 C CA . GLU A 1 177 ? -39.791 8.048 39.285 1.00 21.38 177 GLU A CA 1
ATOM 1374 C C . GLU A 1 177 ? -41.270 8.306 39.695 1.00 21.38 177 GLU A C 1
ATOM 1376 O O . GLU A 1 177 ? -41.801 7.512 40.477 1.00 21.38 177 GLU A O 1
ATOM 1381 N N . PRO A 1 178 ? -42.043 9.227 39.068 1.00 37.97 178 PRO A N 1
ATOM 1382 C CA . PRO A 1 178 ? -41.794 10.642 38.745 1.00 37.97 178 PRO A CA 1
ATOM 1383 C C . PRO A 1 178 ? -43.008 11.534 39.159 1.00 37.97 178 PRO A C 1
ATOM 1385 O O . PRO A 1 178 ? -44.053 11.030 39.567 1.00 37.97 178 PRO A O 1
ATOM 1388 N N . ALA A 1 179 ? -42.938 12.865 39.001 1.00 21.42 179 ALA A N 1
ATOM 1389 C CA . ALA A 1 179 ? -44.137 13.724 39.041 1.00 21.42 179 ALA A CA 1
ATOM 1390 C C . ALA A 1 179 ? -44.002 14.992 38.172 1.00 21.42 179 ALA A C 1
ATOM 1392 O O . ALA A 1 179 ? -43.043 15.749 38.304 1.00 21.42 179 ALA A O 1
ATOM 1393 N N . SER A 1 180 ? -44.998 15.231 37.311 1.00 25.09 180 SER A N 1
ATOM 1394 C CA . SER A 1 180 ? -45.265 16.502 36.610 1.00 25.09 180 SER A CA 1
ATOM 1395 C C . SER A 1 180 ? -46.367 17.305 37.320 1.00 25.09 180 SER A C 1
ATOM 1397 O O . SER A 1 180 ? -47.180 16.720 38.036 1.00 25.09 180 SER A O 1
ATOM 1399 N N . PRO A 1 181 ? -46.439 18.630 37.091 1.00 27.27 181 PRO A N 1
ATOM 1400 C CA . PRO A 1 181 ? -47.685 19.257 36.591 1.00 27.27 181 PRO A CA 1
ATOM 1401 C C . PRO A 1 181 ? -47.401 20.328 35.496 1.00 27.27 181 PRO A C 1
ATOM 1403 O O . PRO A 1 181 ? -46.418 21.054 35.593 1.00 27.27 181 PRO A O 1
ATOM 1406 N N . THR A 1 182 ? -48.075 20.363 34.327 1.00 22.91 182 THR A N 1
ATOM 1407 C CA . THR A 1 182 ? -49.367 21.045 33.985 1.00 22.91 182 THR A CA 1
ATOM 1408 C C . THR A 1 182 ? -49.483 22.478 34.525 1.00 22.91 182 THR A C 1
ATOM 1410 O O . THR A 1 182 ? -49.291 22.661 35.717 1.00 22.91 182 THR A O 1
ATOM 1413 N N . GLY A 1 183 ? -49.866 23.548 33.819 1.00 23.98 183 GLY A N 1
ATOM 1414 C CA . GLY A 1 183 ? -50.369 23.888 32.472 1.00 23.98 183 GLY A CA 1
ATOM 1415 C C . GLY A 1 183 ? -50.437 25.442 32.415 1.00 23.98 183 GLY A C 1
ATOM 1416 O O . GLY A 1 183 ? -50.235 26.064 33.454 1.00 23.98 183 GLY A O 1
ATOM 1417 N N . THR A 1 184 ? -50.582 26.127 31.272 1.00 26.39 184 THR A N 1
ATOM 1418 C CA . THR A 1 184 ? -51.880 26.672 30.805 1.00 26.39 184 THR A CA 1
ATOM 1419 C C . THR A 1 184 ? -51.804 27.267 29.374 1.00 26.39 184 THR A C 1
ATOM 1421 O O . THR A 1 184 ? -51.147 28.273 29.147 1.00 26.39 184 THR A O 1
ATOM 1424 N N . THR A 1 185 ? -52.539 26.626 28.451 1.00 27.11 185 THR A N 1
ATOM 1425 C CA . THR A 1 185 ? -53.553 27.137 27.477 1.00 27.11 185 THR A CA 1
ATOM 1426 C C . THR A 1 185 ? -53.282 28.198 26.370 1.00 27.11 185 THR A C 1
ATOM 1428 O O . THR A 1 185 ? -52.375 29.010 26.488 1.00 27.11 185 THR A O 1
ATOM 1431 N N . PRO A 1 186 ? -54.091 28.172 25.271 1.00 30.34 186 PRO A N 1
ATOM 1432 C CA . PRO A 1 186 ? -53.651 28.368 23.877 1.00 30.34 186 PRO A CA 1
ATOM 1433 C C . PRO A 1 186 ? -54.466 29.399 23.034 1.00 30.34 186 PRO A C 1
ATOM 1435 O O . PRO A 1 186 ? -55.408 30.001 23.535 1.00 30.34 186 PRO A O 1
ATOM 1438 N N . MET A 1 187 ? -54.145 29.450 21.725 1.00 23.83 187 MET A N 1
ATOM 1439 C CA . MET A 1 187 ? -54.860 30.029 20.555 1.00 23.83 187 MET A CA 1
ATOM 1440 C C . MET A 1 187 ? -54.746 31.539 20.276 1.00 23.83 187 MET A C 1
ATOM 1442 O O . MET A 1 187 ? -55.283 32.353 21.013 1.00 23.83 187 MET A O 1
ATOM 1446 N N . ASP A 1 188 ? -54.156 31.888 19.120 1.00 24.38 188 ASP A N 1
ATOM 1447 C CA . ASP A 1 188 ? -54.937 32.397 17.977 1.00 24.38 188 ASP A CA 1
ATOM 1448 C C . ASP A 1 188 ? -54.132 32.444 16.660 1.00 24.38 188 ASP A C 1
ATOM 1450 O O . ASP A 1 188 ? -52.920 32.646 16.664 1.00 24.38 188 ASP A O 1
ATOM 1454 N N . TRP A 1 189 ? -54.871 32.311 15.548 1.00 24.02 189 TRP A N 1
ATOM 1455 C CA . TRP A 1 189 ? -54.509 32.537 14.135 1.00 24.02 189 TRP A CA 1
ATOM 1456 C C . TRP A 1 189 ? -53.965 31.350 13.305 1.00 24.02 189 TRP A C 1
ATOM 1458 O O . TRP A 1 189 ? -52.765 31.106 13.183 1.00 24.02 189 TRP A O 1
ATOM 1468 N N . MET A 1 190 ? -54.898 30.673 12.624 1.00 23.23 190 MET A N 1
ATOM 1469 C CA . MET A 1 190 ? -54.662 29.950 11.369 1.00 23.23 190 MET A CA 1
ATOM 1470 C C . MET A 1 190 ? -54.608 30.943 10.196 1.00 23.23 190 MET A C 1
ATOM 1472 O O . MET A 1 190 ? -55.536 31.724 10.003 1.00 23.23 190 MET A O 1
ATOM 1476 N N . GLY A 1 191 ? -53.559 30.839 9.380 1.00 25.34 191 GLY A N 1
ATOM 1477 C CA . GLY A 1 191 ? -53.451 31.432 8.048 1.00 25.34 191 GLY A CA 1
ATOM 1478 C C . GLY A 1 191 ? -52.432 30.639 7.223 1.00 25.34 191 GLY A C 1
ATOM 1479 O O . GLY A 1 191 ? -51.265 30.575 7.591 1.00 25.34 191 GLY A O 1
ATOM 1480 N N . GLU A 1 192 ? -52.936 29.992 6.177 1.00 27.50 192 GLU A N 1
ATOM 1481 C CA . GLU A 1 192 ? -52.342 29.047 5.219 1.00 27.50 192 GLU A CA 1
ATOM 1482 C C . GLU A 1 192 ? -50.833 29.127 4.888 1.00 27.50 192 GLU A C 1
ATOM 1484 O O . GLU A 1 192 ? -50.293 30.143 4.459 1.00 27.50 192 GLU A O 1
ATOM 1489 N N . GLU A 1 193 ? -50.206 27.951 5.034 1.00 30.98 193 GLU A N 1
ATOM 1490 C CA . GLU A 1 193 ? -49.230 27.288 4.152 1.00 30.98 193 GLU A CA 1
ATOM 1491 C C . GLU A 1 193 ? -48.265 28.123 3.289 1.00 30.98 193 GLU A C 1
ATOM 1493 O O . GLU A 1 193 ? -48.485 28.401 2.112 1.00 30.98 193 GLU A O 1
ATOM 1498 N N . GLN A 1 194 ? -47.050 28.275 3.817 1.00 26.16 194 GLN A N 1
ATOM 1499 C CA . GLN A 1 194 ? -45.821 28.013 3.066 1.00 26.16 194 GLN A CA 1
ATOM 1500 C C . GLN A 1 194 ? -44.803 27.421 4.041 1.00 26.16 194 GLN A C 1
ATOM 1502 O O . GLN A 1 194 ? -44.454 28.053 5.037 1.00 26.16 194 GLN A O 1
ATOM 1507 N N . ALA A 1 195 ? -44.357 26.191 3.775 1.00 25.30 195 ALA A N 1
ATOM 1508 C CA . ALA A 1 195 ? -43.368 25.459 4.560 1.00 25.30 195 ALA A CA 1
ATOM 1509 C C . ALA A 1 195 ? -42.018 26.204 4.592 1.00 25.30 195 ALA A C 1
ATOM 1511 O O . ALA A 1 195 ? -41.089 25.910 3.843 1.00 25.30 195 ALA A O 1
ATOM 1512 N N . ARG A 1 196 ? -41.915 27.206 5.467 1.00 24.23 196 ARG A N 1
ATOM 1513 C CA . ARG A 1 196 ? -40.657 27.778 5.930 1.00 24.23 196 ARG A CA 1
ATOM 1514 C C . ARG A 1 196 ? -40.173 26.948 7.102 1.00 24.23 196 ARG A C 1
ATOM 1516 O O . ARG A 1 196 ? -40.908 26.711 8.056 1.00 24.23 196 ARG A O 1
ATOM 1523 N N . ALA A 1 197 ? -38.915 26.538 6.981 1.00 32.78 197 ALA A N 1
ATOM 1524 C CA . ALA A 1 197 ? -38.084 25.981 8.026 1.00 32.78 197 ALA A CA 1
ATOM 1525 C C . ALA A 1 197 ? -38.462 26.543 9.403 1.00 32.78 197 ALA A C 1
ATOM 1527 O O . ALA A 1 197 ? -38.262 27.726 9.687 1.00 32.78 197 ALA A O 1
ATOM 1528 N N . VAL A 1 198 ? -38.995 25.668 10.255 1.00 24.56 198 VAL A N 1
ATOM 1529 C CA . VAL A 1 198 ? -39.007 25.906 11.692 1.00 24.56 198 VAL A CA 1
ATOM 1530 C C . VAL A 1 198 ? -37.544 26.014 12.092 1.00 24.56 198 VAL A C 1
ATOM 1532 O O . VAL A 1 198 ? -36.792 25.044 12.033 1.00 24.56 198 VAL A O 1
ATOM 1535 N N . SER A 1 199 ? -37.137 27.237 12.415 1.00 33.34 199 SER A N 1
ATOM 1536 C CA . SER A 1 199 ? -35.849 27.558 13.010 1.00 33.34 199 SER A CA 1
ATOM 1537 C C . SER A 1 199 ? -35.775 26.893 14.383 1.00 33.34 199 SER A C 1
ATOM 1539 O O . SER A 1 199 ? -36.097 27.498 15.404 1.00 33.34 199 SER A O 1
ATOM 1541 N N . VAL A 1 200 ? -35.365 25.627 14.395 1.00 32.09 200 VAL A N 1
ATOM 1542 C CA . VAL A 1 200 ? -34.852 24.950 15.585 1.00 32.09 200 VAL A CA 1
ATOM 1543 C C . VAL A 1 200 ? -33.545 25.668 15.958 1.00 32.09 200 VAL A C 1
ATOM 1545 O O . VAL A 1 200 ? -32.713 25.865 15.068 1.00 32.09 200 VAL A O 1
ATOM 1548 N N . PRO A 1 201 ? -33.334 26.104 17.216 1.00 29.88 201 PRO A N 1
ATOM 1549 C CA . PRO A 1 201 ? -32.043 26.660 17.626 1.00 29.88 201 PRO A CA 1
ATOM 1550 C C . PRO A 1 201 ? -30.948 25.643 17.270 1.00 29.88 201 PRO A C 1
ATOM 1552 O O . PRO A 1 201 ? -31.185 24.450 17.476 1.00 29.88 201 PRO A O 1
ATOM 1555 N N . PRO A 1 202 ? -29.799 26.053 16.695 1.00 37.62 202 PRO A N 1
ATOM 1556 C CA . PRO A 1 202 ? -28.860 25.117 16.096 1.00 37.62 202 PRO A CA 1
ATOM 1557 C C . PRO A 1 202 ? -28.318 24.193 17.181 1.00 37.62 202 PRO A C 1
ATOM 1559 O O . PRO A 1 202 ? -27.430 24.543 17.954 1.00 37.62 202 PRO A O 1
ATOM 1562 N N . THR A 1 203 ? -28.892 22.997 17.267 1.00 48.31 203 THR A N 1
ATOM 1563 C CA . THR A 1 203 ? -28.383 21.942 18.123 1.00 48.31 203 THR A CA 1
ATOM 1564 C C . THR A 1 203 ? -26.991 21.620 17.607 1.00 48.31 203 THR A C 1
ATOM 1566 O O . THR A 1 203 ? -26.846 21.212 16.457 1.00 48.31 203 THR A O 1
ATOM 1569 N N . TRP A 1 204 ? -25.985 21.800 18.457 1.00 46.25 204 TRP A N 1
ATOM 1570 C CA . TRP A 1 204 ? -24.562 21.492 18.271 1.00 46.25 204 TRP A CA 1
ATOM 1571 C C . TRP A 1 204 ? -24.266 20.171 17.530 1.00 46.25 204 TRP A C 1
ATOM 1573 O O . TRP A 1 204 ? -23.227 20.031 16.895 1.00 46.25 204 TRP A O 1
ATOM 1583 N N . ILE A 1 205 ? -25.213 19.227 17.552 1.00 49.22 205 ILE A N 1
ATOM 1584 C CA . ILE A 1 205 ? -25.256 18.007 16.735 1.00 49.22 205 ILE A CA 1
ATOM 1585 C C . ILE A 1 205 ? -25.025 18.303 15.242 1.00 49.22 205 ILE A C 1
ATOM 1587 O O . ILE A 1 205 ? -24.304 17.559 14.598 1.00 49.22 205 ILE A O 1
ATOM 1591 N N . GLY A 1 206 ? -25.562 19.391 14.685 1.00 54.66 206 GLY A N 1
ATOM 1592 C CA . GLY A 1 206 ? -25.324 19.763 13.283 1.00 54.66 206 GLY A CA 1
ATOM 1593 C C . GLY A 1 206 ? -23.943 20.372 13.008 1.00 54.66 206 GLY A C 1
ATOM 1594 O O . GLY A 1 206 ? -23.601 20.573 11.848 1.00 54.66 206 GLY A O 1
ATOM 1595 N N . ARG A 1 207 ? -23.167 20.694 14.053 1.00 66.38 207 ARG A N 1
ATOM 1596 C CA . ARG A 1 207 ? -21.893 21.423 13.951 1.00 66.38 207 ARG A CA 1
ATOM 1597 C C . ARG A 1 207 ? -20.678 20.500 13.853 1.00 66.38 207 ARG A C 1
ATOM 1599 O O . ARG A 1 207 ? -19.754 20.809 13.113 1.00 66.38 207 ARG A O 1
ATOM 1606 N N . PHE A 1 208 ? -20.693 19.382 14.582 1.00 78.25 208 PHE A N 1
ATOM 1607 C CA . PHE A 1 208 ? -19.560 18.442 14.664 1.00 78.25 208 PHE A CA 1
ATOM 1608 C C . PHE A 1 208 ? -19.880 17.031 14.160 1.00 78.25 208 PHE A C 1
ATOM 1610 O O . PHE A 1 208 ? -18.968 16.225 13.979 1.00 78.25 208 PHE A O 1
ATOM 1617 N N . LEU A 1 209 ? -21.165 16.715 13.954 1.00 80.75 209 LEU A N 1
ATOM 1618 C CA . LEU A 1 209 ? -21.596 15.434 13.406 1.00 80.75 209 LEU A CA 1
ATOM 1619 C C . LEU A 1 209 ? -22.187 15.634 12.017 1.00 80.75 209 LEU A C 1
ATOM 1621 O O . LEU A 1 209 ? -23.267 16.207 11.853 1.00 80.75 209 LEU A O 1
ATOM 1625 N N . THR A 1 210 ? -21.511 15.085 11.019 1.00 85.62 210 THR A N 1
ATOM 1626 C CA . THR A 1 210 ? -22.000 15.103 9.644 1.00 85.62 210 THR A CA 1
ATOM 1627 C C . THR A 1 210 ? -22.999 13.957 9.448 1.00 85.62 210 THR A C 1
ATOM 1629 O O . THR A 1 210 ? -22.686 12.808 9.780 1.00 85.62 210 THR A O 1
ATOM 1632 N N . PRO A 1 211 ? -24.218 14.213 8.934 1.00 86.38 211 PRO A N 1
ATOM 1633 C CA . PRO A 1 211 ? -25.140 13.146 8.562 1.00 86.38 211 PRO A CA 1
ATOM 1634 C C . PRO A 1 211 ? -24.562 12.318 7.408 1.00 86.38 211 PRO A C 1
ATOM 1636 O O . PRO A 1 211 ? -24.169 12.872 6.385 1.00 86.38 211 PRO A O 1
ATOM 1639 N N . VAL A 1 212 ? -24.545 10.992 7.555 1.00 88.12 212 VAL A N 1
ATOM 1640 C CA . VAL A 1 212 ? -24.199 10.080 6.456 1.00 88.12 212 VAL A CA 1
ATOM 1641 C C . VAL A 1 212 ? -25.497 9.625 5.792 1.00 88.12 212 VAL A C 1
ATOM 1643 O O . VAL A 1 212 ? -26.325 9.000 6.451 1.00 88.12 212 VAL A O 1
ATOM 1646 N N . THR A 1 213 ? -25.681 9.960 4.513 1.00 87.50 213 THR A N 1
ATOM 1647 C CA . THR A 1 213 ? -26.897 9.665 3.732 1.00 87.50 213 THR A CA 1
ATOM 1648 C C . THR A 1 213 ? -26.610 8.722 2.564 1.00 87.50 213 THR A C 1
ATOM 1650 O O . THR A 1 213 ? -25.470 8.600 2.105 1.00 87.50 213 THR A O 1
ATOM 1653 N N . GLY A 1 214 ? -27.653 8.049 2.076 1.00 80.69 214 GLY A N 1
ATOM 1654 C CA . GLY A 1 214 ? -27.562 7.067 0.996 1.00 80.69 214 GLY A CA 1
ATOM 1655 C C . GLY A 1 214 ? -27.520 7.628 -0.428 1.00 80.69 214 GLY A C 1
ATOM 1656 O O . GLY A 1 214 ? -27.240 6.870 -1.357 1.00 80.69 214 GLY A O 1
ATOM 1657 N N . ALA A 1 215 ? -27.778 8.928 -0.611 1.00 71.94 215 ALA A N 1
ATOM 1658 C CA . ALA A 1 215 ? -28.000 9.551 -1.923 1.00 71.94 215 ALA A CA 1
ATOM 1659 C C . ALA A 1 215 ? -26.838 9.350 -2.917 1.00 71.94 215 ALA A C 1
ATOM 1661 O O . ALA A 1 215 ? -27.080 9.076 -4.089 1.00 71.94 215 ALA A O 1
ATOM 1662 N N . ASP A 1 216 ? -25.594 9.389 -2.427 1.00 72.06 216 ASP A N 1
ATOM 1663 C CA . ASP A 1 216 ? -24.374 9.255 -3.239 1.00 72.06 216 ASP A CA 1
ATOM 1664 C C . ASP A 1 216 ? -23.629 7.932 -2.967 1.00 72.06 216 ASP A C 1
ATOM 1666 O O . ASP A 1 216 ? -22.399 7.854 -3.045 1.00 72.06 216 ASP A O 1
ATOM 1670 N N . ALA A 1 217 ? -24.342 6.883 -2.547 1.00 75.88 217 ALA A N 1
ATOM 1671 C CA . ALA A 1 217 ? -23.726 5.610 -2.188 1.00 75.88 217 ALA A CA 1
ATOM 1672 C C . ALA A 1 217 ? -23.211 4.845 -3.422 1.00 75.88 217 ALA A C 1
ATOM 1674 O O . ALA A 1 217 ? -23.994 4.325 -4.216 1.00 75.88 217 ALA A O 1
ATOM 1675 N N . MET A 1 218 ? -21.885 4.696 -3.526 1.00 75.00 218 MET A N 1
ATOM 1676 C CA . MET A 1 218 ? -21.205 3.921 -4.582 1.00 75.00 218 MET A CA 1
ATOM 1677 C C . MET A 1 218 ? -20.363 2.754 -4.025 1.00 75.00 218 MET A C 1
ATOM 1679 O O . MET A 1 218 ? -19.345 2.363 -4.602 1.00 75.00 218 MET A O 1
ATOM 1683 N N . ALA A 1 219 ? -20.759 2.218 -2.867 1.00 77.75 219 ALA A N 1
ATOM 1684 C CA . ALA A 1 219 ? -20.096 1.098 -2.189 1.00 77.75 219 ALA A CA 1
ATOM 1685 C C . ALA A 1 219 ? -20.244 -0.240 -2.933 1.00 77.75 219 ALA A C 1
ATOM 1687 O O . ALA A 1 219 ? -21.194 -0.420 -3.692 1.00 77.75 219 ALA A O 1
ATOM 1688 N N . ALA A 1 220 ? -19.347 -1.200 -2.669 1.00 78.50 220 ALA A N 1
ATOM 1689 C CA . ALA A 1 220 ? -19.532 -2.564 -3.142 1.00 78.50 220 ALA A CA 1
ATOM 1690 C C . ALA A 1 220 ? -20.590 -3.205 -2.260 1.00 78.50 220 ALA A C 1
ATOM 1692 O O . ALA A 1 220 ? -20.499 -3.146 -1.031 1.00 78.50 220 ALA A O 1
ATOM 1693 N N . GLU A 1 221 ? -21.563 -3.858 -2.885 1.00 84.06 221 GLU A N 1
ATOM 1694 C CA . GLU A 1 221 ? -22.656 -4.481 -2.144 1.00 84.06 221 GLU A CA 1
ATOM 1695 C C . GLU A 1 221 ? -22.134 -5.538 -1.156 1.00 84.06 221 GLU A C 1
ATOM 1697 O O . GLU A 1 221 ? -22.651 -5.645 -0.048 1.00 84.06 221 GLU A O 1
ATOM 1702 N N . ASP A 1 222 ? -21.038 -6.228 -1.494 1.00 85.19 222 ASP A N 1
ATOM 1703 C CA . ASP A 1 222 ? -20.360 -7.182 -0.609 1.00 85.19 222 ASP A CA 1
ATOM 1704 C C . ASP A 1 222 ? -19.776 -6.530 0.658 1.00 85.19 222 ASP A C 1
ATOM 1706 O O . ASP A 1 222 ? -19.814 -7.123 1.737 1.00 85.19 222 ASP A O 1
ATOM 1710 N N . GLU A 1 223 ? -19.230 -5.315 0.556 1.00 89.94 223 GLU A N 1
ATOM 1711 C CA . GLU A 1 223 ? -18.670 -4.574 1.697 1.00 89.94 223 GLU A CA 1
ATOM 1712 C C . GLU A 1 223 ? -19.790 -4.086 2.620 1.00 89.94 223 GLU A C 1
ATOM 1714 O O . GLU A 1 223 ? -19.711 -4.250 3.841 1.00 89.94 223 GLU A O 1
ATOM 1719 N N . VAL A 1 224 ? -20.865 -3.553 2.025 1.00 93.19 224 VAL A N 1
ATOM 1720 C CA . VAL A 1 224 ? -22.073 -3.125 2.745 1.00 93.19 224 VAL A CA 1
ATOM 1721 C C . VAL A 1 224 ? -22.725 -4.315 3.442 1.00 93.19 224 VAL A C 1
ATOM 1723 O O . VAL A 1 224 ? -23.113 -4.211 4.603 1.00 93.19 224 VAL A O 1
ATOM 1726 N N . GLU A 1 225 ? -22.801 -5.463 2.771 1.00 90.75 225 GLU A N 1
ATOM 1727 C CA . GLU A 1 225 ? -23.351 -6.696 3.326 1.00 90.75 225 GLU A CA 1
ATOM 1728 C C . GLU A 1 225 ? -22.522 -7.214 4.507 1.00 90.75 225 GLU A C 1
ATOM 1730 O O . GLU A 1 225 ? -23.082 -7.601 5.534 1.00 90.75 225 GLU A O 1
ATOM 1735 N N . ARG A 1 226 ? -21.187 -7.187 4.413 1.00 91.50 226 ARG A N 1
ATOM 1736 C CA . ARG A 1 226 ? -20.307 -7.567 5.532 1.00 91.50 226 ARG A CA 1
ATOM 1737 C C . ARG A 1 226 ? -20.486 -6.640 6.728 1.00 91.50 226 ARG A C 1
ATOM 1739 O O . ARG A 1 226 ? -20.632 -7.136 7.844 1.00 91.50 226 ARG A O 1
ATOM 1746 N N . LEU A 1 227 ? -20.520 -5.326 6.502 1.00 94.19 227 LEU A N 1
ATOM 1747 C CA . LEU A 1 227 ? -20.776 -4.348 7.558 1.00 94.19 227 LEU A CA 1
ATOM 1748 C C . LEU A 1 227 ? -22.144 -4.574 8.206 1.00 94.19 227 LEU A C 1
ATOM 1750 O O . LEU A 1 227 ? -22.245 -4.651 9.429 1.00 94.19 227 LEU A O 1
ATOM 1754 N N . TYR A 1 228 ? -23.184 -4.741 7.392 1.00 93.25 228 TYR A N 1
ATOM 1755 C CA . TYR A 1 228 ? -24.533 -5.035 7.858 1.00 93.25 228 TYR A CA 1
ATOM 1756 C C . TYR A 1 228 ? -24.557 -6.287 8.751 1.00 93.25 228 TYR A C 1
ATOM 1758 O O . TYR A 1 228 ? -25.072 -6.235 9.867 1.00 93.25 228 TYR A O 1
ATOM 1766 N N . ARG A 1 229 ? -23.909 -7.382 8.329 1.00 89.88 229 ARG A N 1
ATOM 1767 C CA . ARG A 1 229 ? -23.795 -8.628 9.113 1.00 89.88 229 ARG A CA 1
ATOM 1768 C C . ARG A 1 229 ? -23.012 -8.492 10.411 1.00 89.88 229 ARG A C 1
ATOM 1770 O O . ARG A 1 229 ? -23.216 -9.310 11.306 1.00 89.88 229 ARG A O 1
ATOM 1777 N N . VAL A 1 230 ? -22.080 -7.547 10.504 1.00 90.81 230 VAL A N 1
ATOM 1778 C CA . VAL A 1 230 ? -21.396 -7.234 11.764 1.00 90.81 230 VAL A CA 1
ATOM 1779 C C . VAL A 1 230 ? -22.373 -6.524 12.696 1.00 90.81 230 VAL A C 1
ATOM 1781 O O . VAL A 1 230 ? -22.616 -7.002 13.796 1.00 90.81 230 VAL A O 1
ATOM 1784 N N . LEU A 1 231 ? -23.010 -5.453 12.226 1.00 90.44 231 LEU A N 1
ATOM 1785 C CA . LEU A 1 231 ? -23.809 -4.559 13.067 1.00 90.44 231 LEU A CA 1
ATOM 1786 C C . LEU A 1 231 ? -25.128 -5.156 13.589 1.00 90.44 231 LEU A C 1
ATOM 1788 O O . LEU A 1 231 ? -25.666 -4.646 14.568 1.00 90.44 231 LEU A O 1
ATOM 1792 N N . ILE A 1 232 ? -25.660 -6.217 12.969 1.00 88.69 232 ILE A N 1
ATOM 1793 C CA . ILE A 1 232 ? -26.887 -6.898 13.436 1.00 88.69 232 ILE A CA 1
ATOM 1794 C C . ILE A 1 232 ? -26.649 -7.969 14.512 1.00 88.69 232 ILE A C 1
ATOM 1796 O O . ILE A 1 232 ? -27.609 -8.590 14.970 1.00 88.69 232 ILE A O 1
ATOM 1800 N N . ARG A 1 233 ? -25.396 -8.255 14.887 1.00 84.12 233 ARG A N 1
ATOM 1801 C CA . ARG A 1 233 ? -25.086 -9.309 15.866 1.00 84.12 233 ARG A CA 1
ATOM 1802 C C . ARG A 1 233 ? -25.511 -8.887 17.271 1.00 84.12 233 ARG A C 1
ATOM 1804 O O . ARG A 1 233 ? -25.326 -7.741 17.662 1.00 84.12 233 ARG A O 1
ATOM 1811 N N . ALA A 1 234 ? -26.012 -9.846 18.052 1.00 65.12 234 ALA A N 1
ATOM 1812 C CA . ALA A 1 234 ? -26.376 -9.630 19.457 1.00 65.12 234 ALA A CA 1
ATOM 1813 C C . ALA A 1 234 ? -25.159 -9.298 20.348 1.00 65.12 234 ALA A C 1
ATOM 1815 O O . ALA A 1 234 ? -25.290 -8.574 21.331 1.00 65.12 234 ALA A O 1
ATOM 1816 N N . HIS A 1 235 ? -23.976 -9.800 19.979 1.00 58.56 235 HIS A N 1
ATOM 1817 C CA . HIS A 1 235 ? -22.685 -9.507 20.602 1.00 58.56 235 HIS A CA 1
ATOM 1818 C C . HIS A 1 235 ? -21.675 -9.226 19.474 1.00 58.56 235 HIS A C 1
ATOM 1820 O O . HIS A 1 235 ? -21.610 -10.005 18.522 1.00 58.56 235 HIS A O 1
ATOM 1826 N N . ALA A 1 236 ? -20.929 -8.119 19.564 1.00 58.84 236 ALA A N 1
ATOM 1827 C CA . ALA A 1 236 ? -20.224 -7.405 18.482 1.00 58.84 236 ALA A CA 1
ATOM 1828 C C . ALA A 1 236 ? -21.124 -6.501 17.616 1.00 58.84 236 ALA A C 1
ATOM 1830 O O . ALA A 1 236 ? -21.270 -6.699 16.414 1.00 58.84 236 ALA A O 1
ATOM 1831 N N . SER A 1 237 ? -21.699 -5.476 18.246 1.00 79.94 237 SER A N 1
ATOM 1832 C CA . SER A 1 237 ? -22.512 -4.440 17.599 1.00 79.94 237 SER A CA 1
ATOM 1833 C C . SER A 1 237 ? -21.685 -3.291 17.000 1.00 79.94 237 SER A C 1
ATOM 1835 O O . SER A 1 237 ? -22.270 -2.363 16.442 1.00 79.94 237 SER A O 1
ATOM 1837 N N . ASN A 1 238 ? -20.351 -3.338 17.101 1.00 92.00 238 ASN A N 1
ATOM 1838 C CA . ASN A 1 238 ? -19.445 -2.316 16.577 1.00 92.00 238 ASN A CA 1
ATOM 1839 C C . ASN A 1 238 ? -18.611 -2.863 15.416 1.00 92.00 238 ASN A C 1
ATOM 1841 O O . ASN A 1 238 ? -18.323 -4.061 15.340 1.00 92.00 238 ASN A O 1
ATOM 1845 N N . ALA A 1 239 ? -18.192 -1.974 14.522 1.00 93.88 239 ALA A N 1
ATOM 1846 C CA . ALA A 1 239 ? -17.431 -2.327 13.333 1.00 93.88 239 ALA A CA 1
ATOM 1847 C C . ALA A 1 239 ? -16.090 -1.590 13.267 1.00 93.88 239 ALA A C 1
ATOM 1849 O O . ALA A 1 239 ? -15.964 -0.454 13.717 1.00 93.88 239 ALA A O 1
ATOM 1850 N N . VAL A 1 240 ? -15.101 -2.234 12.656 1.00 94.88 240 VAL A N 1
ATOM 1851 C CA . VAL A 1 240 ? -13.857 -1.602 12.210 1.00 94.88 240 VAL A CA 1
ATOM 1852 C C . VAL A 1 240 ? -13.791 -1.728 10.694 1.00 94.88 240 VAL A C 1
ATOM 1854 O O . VAL A 1 240 ? -13.706 -2.839 10.169 1.00 94.88 240 VAL A O 1
ATOM 1857 N N . LEU A 1 241 ? -13.849 -0.600 9.996 1.00 95.38 241 LEU A N 1
ATOM 1858 C CA . LEU A 1 241 ? -13.596 -0.484 8.567 1.00 95.38 241 LEU A CA 1
ATOM 1859 C C . LEU A 1 241 ? -12.092 -0.306 8.360 1.00 95.38 241 LEU A C 1
ATOM 1861 O O . LEU A 1 241 ? -11.525 0.712 8.754 1.00 95.38 241 LEU A O 1
ATOM 1865 N N . LEU A 1 242 ? -11.456 -1.300 7.750 1.00 93.06 242 LEU A N 1
ATOM 1866 C CA . LEU A 1 242 ? -10.030 -1.284 7.451 1.00 93.06 242 LEU A CA 1
ATOM 1867 C C . LEU A 1 242 ? -9.818 -0.753 6.040 1.00 93.06 242 LEU A C 1
ATOM 1869 O O . LEU A 1 242 ? -10.192 -1.408 5.068 1.00 93.06 242 LEU A O 1
ATOM 1873 N N . ALA A 1 243 ? -9.255 0.447 5.939 1.00 87.62 243 ALA A N 1
ATOM 1874 C CA . ALA A 1 243 ? -9.084 1.159 4.681 1.00 87.62 243 ALA A CA 1
ATOM 1875 C C . ALA A 1 243 ? -7.722 1.848 4.636 1.00 87.62 243 ALA A C 1
ATOM 1877 O O . ALA A 1 243 ? -7.324 2.522 5.581 1.00 87.62 243 ALA A O 1
ATOM 1878 N N . ARG A 1 244 ? -7.000 1.700 3.522 1.00 85.38 244 ARG A N 1
ATOM 1879 C CA . ARG A 1 244 ? -5.743 2.432 3.324 1.00 85.38 244 ARG A CA 1
ATOM 1880 C C . ARG A 1 244 ? -6.029 3.895 2.961 1.00 85.38 244 ARG A C 1
ATOM 1882 O O . ARG A 1 244 ? -7.098 4.179 2.412 1.00 85.38 244 ARG A O 1
ATOM 1889 N N . PRO A 1 245 ? -5.092 4.822 3.225 1.00 80.94 245 PRO A N 1
ATOM 1890 C CA . PRO A 1 245 ? -5.274 6.228 2.881 1.00 80.94 245 PRO A CA 1
ATOM 1891 C C . PRO A 1 245 ? -5.647 6.415 1.405 1.00 80.94 245 PRO A C 1
ATOM 1893 O O . PRO A 1 245 ? -5.024 5.839 0.517 1.00 80.94 245 PRO A O 1
ATOM 1896 N N . GLY A 1 246 ? -6.688 7.205 1.141 1.00 78.31 246 GLY A N 1
ATOM 1897 C CA . GLY A 1 246 ? -7.201 7.447 -0.212 1.00 78.31 246 GLY A CA 1
ATOM 1898 C C . GLY A 1 246 ? -8.276 6.464 -0.695 1.00 78.31 246 GLY A C 1
ATOM 1899 O O . GLY A 1 246 ? -8.919 6.726 -1.713 1.00 78.31 246 GLY A O 1
ATOM 1900 N N . MET A 1 247 ? -8.533 5.384 0.046 1.00 86.44 247 MET A N 1
ATOM 1901 C CA . MET A 1 247 ? -9.680 4.505 -0.192 1.00 86.44 247 MET A CA 1
ATOM 1902 C C . MET A 1 247 ? -10.946 5.083 0.455 1.00 86.44 247 MET A C 1
ATOM 1904 O O . MET A 1 247 ? -10.907 5.624 1.559 1.00 86.44 247 MET A O 1
ATOM 1908 N N . ASP A 1 248 ? -12.096 4.957 -0.212 1.00 85.06 248 ASP A N 1
ATOM 1909 C CA . ASP A 1 248 ? -13.352 5.556 0.260 1.00 85.06 248 ASP A CA 1
ATOM 1910 C C . ASP A 1 248 ? -14.123 4.625 1.213 1.00 85.06 248 ASP A C 1
ATOM 1912 O O . ASP A 1 248 ? -15.128 4.014 0.842 1.00 85.06 248 ASP A O 1
ATOM 1916 N N . ALA A 1 249 ? -13.678 4.535 2.471 1.00 89.88 249 ALA A N 1
ATOM 1917 C CA . ALA A 1 249 ? -14.400 3.805 3.523 1.00 89.88 249 ALA A CA 1
ATOM 1918 C C . ALA A 1 249 ? -15.798 4.389 3.810 1.00 89.88 249 ALA A C 1
ATOM 1920 O O . ALA A 1 249 ? -16.700 3.673 4.250 1.00 89.88 249 ALA A O 1
ATOM 1921 N N . MET A 1 250 ? -15.997 5.686 3.541 1.00 89.31 250 MET A N 1
ATOM 1922 C CA . MET A 1 250 ? -17.285 6.363 3.722 1.00 89.31 250 MET A CA 1
ATOM 1923 C C . MET A 1 250 ? -18.340 5.939 2.731 1.00 89.31 250 MET A C 1
ATOM 1925 O O . MET A 1 250 ? -19.517 5.913 3.098 1.00 89.31 250 MET A O 1
ATOM 1929 N N . SER A 1 251 ? -17.944 5.481 1.547 1.00 89.31 251 SER A N 1
ATOM 1930 C CA . SER A 1 251 ? -18.870 4.828 0.630 1.00 89.31 251 SER A CA 1
ATOM 1931 C C . SER A 1 251 ? -19.612 3.668 1.308 1.00 89.31 251 SER A C 1
ATOM 1933 O O . SER A 1 251 ? -20.838 3.617 1.216 1.00 89.31 251 SER A O 1
ATOM 1935 N N . VAL A 1 252 ? -18.926 2.804 2.069 1.00 92.81 252 VAL A N 1
ATOM 1936 C CA . VAL A 1 252 ? -19.527 1.629 2.731 1.00 92.81 252 VAL A CA 1
ATOM 1937 C C . VAL A 1 252 ? -20.606 2.041 3.737 1.00 92.81 252 VAL A C 1
ATOM 1939 O O . VAL A 1 252 ? -21.702 1.476 3.734 1.00 92.81 252 VAL A O 1
ATOM 1942 N N . LEU A 1 253 ? -20.347 3.072 4.550 1.00 94.44 253 LEU A N 1
ATOM 1943 C CA . LEU A 1 253 ? -21.352 3.609 5.475 1.00 94.44 253 LEU A CA 1
ATOM 1944 C C . LEU A 1 253 ? -22.524 4.274 4.752 1.00 94.44 253 LEU A C 1
ATOM 1946 O O . LEU A 1 253 ? -23.661 4.109 5.184 1.00 94.44 253 LEU A O 1
ATOM 1950 N N . LYS A 1 254 ? -22.281 4.983 3.643 1.00 92.44 254 LYS A N 1
ATOM 1951 C CA . LYS A 1 254 ? -23.351 5.538 2.797 1.00 92.44 254 LYS A CA 1
ATOM 1952 C C . LYS A 1 254 ? -24.214 4.432 2.188 1.00 92.44 254 LYS A C 1
ATOM 1954 O O . LYS A 1 254 ? -25.433 4.553 2.150 1.00 92.44 254 LYS A O 1
ATOM 1959 N N . GLY A 1 255 ? -23.607 3.322 1.766 1.00 93.12 255 GLY A N 1
ATOM 1960 C CA . GLY A 1 255 ? -24.329 2.140 1.289 1.00 93.12 255 GLY A CA 1
ATOM 1961 C C . GLY A 1 255 ? -25.242 1.542 2.360 1.00 93.12 255 GLY A C 1
ATOM 1962 O O . GLY A 1 255 ? -26.393 1.211 2.075 1.00 93.12 255 GLY A O 1
ATOM 1963 N N . LEU A 1 256 ? -24.769 1.480 3.609 1.00 94.50 256 LEU A N 1
ATOM 1964 C CA . LEU A 1 256 ? -25.610 1.092 4.740 1.00 94.50 256 LEU A CA 1
ATOM 1965 C C . LEU A 1 256 ? -26.722 2.120 5.002 1.00 94.50 256 LEU A C 1
ATOM 1967 O O . LEU A 1 256 ? -27.868 1.716 5.184 1.00 94.50 256 LEU A O 1
ATOM 1971 N N . ALA A 1 257 ? -26.414 3.422 4.973 1.00 93.88 257 ALA A N 1
ATOM 1972 C CA . ALA A 1 257 ? -27.397 4.497 5.139 1.00 93.88 257 ALA A CA 1
ATOM 1973 C C . ALA A 1 257 ? -28.539 4.365 4.125 1.00 93.88 257 ALA A C 1
ATOM 1975 O O . ALA A 1 257 ? -29.705 4.386 4.512 1.00 93.88 257 ALA A O 1
ATOM 1976 N N . ARG A 1 258 ? -28.208 4.098 2.853 1.00 93.50 258 ARG A N 1
ATOM 1977 C CA . ARG A 1 258 ? -29.188 3.822 1.795 1.00 93.50 258 ARG A CA 1
ATOM 1978 C C . ARG A 1 258 ? -30.106 2.657 2.163 1.00 93.50 258 ARG A C 1
ATOM 1980 O O . ARG A 1 258 ? -31.322 2.786 2.073 1.00 93.50 258 ARG A O 1
ATOM 1987 N N . ARG A 1 259 ? -29.555 1.530 2.633 1.00 93.56 259 ARG A N 1
ATOM 1988 C CA . ARG A 1 259 ? -30.376 0.379 3.056 1.00 93.56 259 ARG A CA 1
ATOM 1989 C C . ARG A 1 259 ? -31.294 0.725 4.235 1.00 93.56 259 ARG A C 1
ATOM 1991 O O . ARG A 1 259 ? -32.410 0.210 4.288 1.00 93.56 259 ARG A O 1
ATOM 1998 N N . VAL A 1 260 ? -30.850 1.569 5.170 1.00 92.12 260 VAL A N 1
ATOM 1999 C CA . VAL A 1 260 ? -31.682 2.036 6.294 1.00 92.12 260 VAL A CA 1
ATOM 2000 C C . VAL A 1 260 ? -32.821 2.929 5.794 1.00 92.12 260 VAL A C 1
ATOM 2002 O O . VAL A 1 260 ? -33.974 2.682 6.145 1.00 92.12 260 VAL A O 1
ATOM 2005 N N . GLU A 1 261 ? -32.523 3.906 4.933 1.00 92.12 261 GLU A N 1
ATOM 2006 C CA . GLU A 1 261 ? -33.501 4.813 4.307 1.00 92.12 261 GLU A CA 1
ATOM 2007 C C . GLU A 1 261 ? -34.571 4.036 3.518 1.00 92.12 261 GLU A C 1
ATOM 2009 O O . GLU A 1 261 ? -35.766 4.312 3.625 1.00 92.12 261 GLU A O 1
ATOM 2014 N N . GLU A 1 262 ? -34.157 2.998 2.789 1.00 92.25 262 GLU A N 1
ATOM 2015 C CA . GLU A 1 262 ? -35.032 2.113 2.010 1.00 92.25 262 GLU A CA 1
ATOM 2016 C C . GLU A 1 262 ? -35.749 1.042 2.853 1.00 92.25 262 GLU A C 1
ATOM 2018 O O . GLU A 1 262 ? -36.482 0.214 2.308 1.00 92.25 262 GLU A O 1
ATOM 2023 N N . ARG A 1 263 ? -35.527 1.011 4.175 1.00 91.62 263 ARG A N 1
ATOM 2024 C CA . ARG A 1 263 ? -36.039 -0.017 5.102 1.00 91.62 263 ARG A CA 1
ATOM 2025 C C . ARG A 1 263 ? -35.653 -1.457 4.720 1.00 91.62 263 ARG A C 1
ATOM 2027 O O . ARG A 1 263 ? -36.347 -2.409 5.076 1.00 91.62 263 ARG A O 1
ATOM 2034 N N . ARG A 1 264 ? -34.510 -1.643 4.054 1.00 91.06 264 ARG A N 1
ATOM 2035 C CA . ARG A 1 264 ? -33.907 -2.943 3.688 1.00 91.06 264 ARG A CA 1
ATOM 2036 C C . ARG A 1 264 ? -32.945 -3.466 4.764 1.00 91.06 264 ARG A C 1
ATOM 2038 O O . ARG A 1 264 ? -31.905 -4.044 4.456 1.00 91.06 264 ARG A O 1
ATOM 2045 N N . VAL A 1 265 ? -33.274 -3.245 6.035 1.00 91.50 265 VAL A N 1
ATOM 2046 C CA . VAL A 1 265 ? -32.470 -3.668 7.191 1.00 91.50 265 VAL A CA 1
ATOM 2047 C C . VAL A 1 265 ? -33.339 -4.353 8.246 1.00 91.50 265 VAL A C 1
ATOM 2049 O O . VAL A 1 265 ? -34.534 -4.079 8.385 1.00 91.50 265 VAL A O 1
ATOM 2052 N N . ALA A 1 266 ? -32.722 -5.254 9.009 1.00 88.62 266 ALA A N 1
ATOM 2053 C CA . ALA A 1 266 ? -33.363 -5.922 10.141 1.00 88.62 266 ALA A CA 1
ATOM 2054 C C . ALA A 1 266 ? -33.716 -4.928 11.256 1.00 88.62 266 ALA A C 1
ATOM 2056 O O . ALA A 1 266 ? -33.078 -3.881 11.382 1.00 88.62 266 ALA A O 1
ATOM 2057 N N . ASN A 1 267 ? -34.685 -5.306 12.100 1.00 82.25 267 ASN A N 1
ATOM 2058 C CA . ASN A 1 267 ? -35.233 -4.449 13.151 1.00 82.25 267 ASN A CA 1
ATOM 2059 C C . ASN A 1 267 ? -34.169 -3.715 13.987 1.00 82.25 267 ASN A C 1
ATOM 2061 O O . ASN A 1 267 ? -34.371 -2.527 14.172 1.00 82.25 267 ASN A O 1
ATOM 2065 N N . PRO A 1 268 ? -33.022 -4.297 14.412 1.00 82.88 268 PRO A N 1
ATOM 2066 C CA . PRO A 1 268 ? -32.014 -3.569 15.199 1.00 82.88 268 PRO A CA 1
ATOM 2067 C C . PRO A 1 268 ? -31.477 -2.292 14.535 1.00 82.88 268 PRO A C 1
ATOM 2069 O O . PRO A 1 268 ? -31.218 -1.310 15.227 1.00 82.88 268 PRO A O 1
ATOM 2072 N N . LEU A 1 269 ? -31.378 -2.272 13.203 1.00 86.81 269 LEU A N 1
ATOM 2073 C CA . LEU A 1 269 ? -30.840 -1.145 12.432 1.00 86.81 269 LEU A CA 1
ATOM 2074 C C . LEU A 1 269 ? -31.917 -0.280 11.761 1.00 86.81 269 LEU A C 1
ATOM 2076 O O . LEU A 1 269 ? -31.584 0.694 11.089 1.00 86.81 269 LEU A O 1
ATOM 2080 N N . GLN A 1 270 ? -33.200 -0.624 11.911 1.00 86.62 270 GLN A N 1
ATOM 2081 C CA . GLN A 1 270 ? -34.288 0.231 11.428 1.00 86.62 270 GLN A CA 1
ATOM 2082 C C . GLN A 1 270 ? -34.256 1.577 12.149 1.00 86.62 270 GLN A C 1
ATOM 2084 O O . GLN A 1 270 ? -33.961 1.635 13.337 1.00 86.62 270 GLN A O 1
ATOM 2089 N N . ASP A 1 271 ? -34.531 2.664 11.431 1.00 87.00 271 ASP A N 1
ATOM 2090 C CA . ASP A 1 271 ? -34.506 4.034 11.965 1.00 87.00 271 ASP A CA 1
ATOM 2091 C C . ASP A 1 271 ? -33.156 4.466 12.580 1.00 87.00 271 ASP A C 1
ATOM 2093 O O . ASP A 1 271 ? -33.075 5.507 13.236 1.00 87.00 271 ASP A O 1
ATOM 2097 N N . THR A 1 272 ? -32.082 3.692 12.374 1.00 88.81 272 THR A N 1
ATOM 2098 C CA . THR A 1 272 ? -30.753 4.037 12.879 1.00 88.81 272 THR A CA 1
ATOM 2099 C C . THR A 1 272 ? -30.183 5.215 12.102 1.00 88.81 272 THR A C 1
ATOM 2101 O O . THR A 1 272 ? -30.048 5.186 10.881 1.00 88.81 272 THR A O 1
ATOM 2104 N N . VAL A 1 273 ? -29.778 6.254 12.824 1.00 89.25 273 VAL A N 1
ATOM 2105 C CA . VAL A 1 273 ? -29.172 7.448 12.241 1.00 89.25 273 VAL A CA 1
ATOM 2106 C C . VAL A 1 273 ? -27.656 7.288 12.195 1.00 89.25 273 VAL A C 1
ATOM 2108 O O . VAL A 1 273 ? -27.008 7.144 13.230 1.00 89.25 273 VAL A O 1
ATOM 2111 N N . ILE A 1 274 ? -27.070 7.361 11.001 1.00 92.75 274 ILE A N 1
ATOM 2112 C CA . ILE A 1 274 ? -25.615 7.292 10.828 1.00 92.75 274 ILE A CA 1
ATOM 2113 C C . ILE A 1 274 ? -25.022 8.709 10.875 1.00 92.75 274 ILE A C 1
ATOM 2115 O O . ILE A 1 274 ? -25.508 9.639 10.214 1.00 92.75 274 ILE A O 1
ATOM 2119 N N . ARG A 1 275 ? -23.984 8.893 11.695 1.00 91.75 275 ARG A N 1
ATOM 2120 C CA . ARG A 1 275 ? -23.296 10.175 11.911 1.00 91.75 275 ARG A CA 1
ATOM 2121 C C . ARG A 1 275 ? -21.789 9.987 11.848 1.00 91.75 275 ARG A C 1
ATOM 2123 O O . ARG A 1 275 ? -21.282 9.072 12.477 1.00 91.75 275 ARG A O 1
ATOM 2130 N N . HIS A 1 276 ? -21.082 10.862 11.143 1.00 91.94 276 HIS A N 1
ATOM 2131 C CA . HIS A 1 276 ? -19.617 10.906 11.125 1.00 91.94 276 HIS A CA 1
ATOM 2132 C C . HIS A 1 276 ? -19.103 12.053 11.992 1.00 91.94 276 HIS A C 1
ATOM 2134 O O . HIS A 1 276 ? -19.642 13.157 11.937 1.00 91.94 276 HIS A O 1
ATOM 2140 N N . LEU A 1 277 ? -18.104 11.764 12.822 1.00 89.12 277 LEU A N 1
ATOM 2141 C CA . LEU A 1 277 ? -17.515 12.707 13.764 1.00 89.12 277 LEU A CA 1
ATOM 2142 C C . LEU A 1 277 ? -16.354 13.476 13.126 1.00 89.12 277 LEU A C 1
ATOM 2144 O O . LEU A 1 277 ? -15.355 12.875 12.738 1.00 89.12 277 LEU A O 1
ATOM 2148 N N . ASP A 1 278 ? -16.471 14.805 13.067 1.00 80.44 278 ASP A N 1
ATOM 2149 C CA . ASP A 1 278 ? -15.405 15.692 12.590 1.00 80.44 278 ASP A CA 1
ATOM 2150 C C . ASP A 1 278 ? -14.568 16.208 13.770 1.00 80.44 278 ASP A C 1
ATOM 2152 O O . ASP A 1 278 ? -14.883 17.213 14.416 1.00 80.44 278 ASP A O 1
ATOM 2156 N N . TRP A 1 279 ? -13.468 15.508 14.047 1.00 76.31 279 TRP A N 1
ATOM 2157 C CA . TRP A 1 279 ? -12.511 15.892 15.083 1.00 76.31 279 TRP A CA 1
ATOM 2158 C C . TRP A 1 279 ? -11.867 17.257 14.842 1.00 76.31 279 TRP A C 1
ATOM 2160 O O . TRP A 1 279 ? -11.625 18.001 15.795 1.00 76.31 279 TRP A O 1
ATOM 2170 N N . ALA A 1 280 ? -11.603 17.604 13.581 1.00 66.81 280 ALA A N 1
ATOM 2171 C CA . ALA A 1 280 ? -10.934 18.845 13.220 1.00 66.81 280 ALA A CA 1
ATOM 2172 C C . ALA A 1 280 ? -11.836 20.053 13.491 1.00 66.81 280 ALA A C 1
ATOM 2174 O O . ALA A 1 280 ? -11.353 21.099 13.924 1.00 66.81 280 ALA A O 1
ATOM 2175 N N . ALA A 1 281 ? -13.148 19.912 13.286 1.00 70.06 281 ALA A N 1
ATOM 2176 C CA . ALA A 1 281 ? -14.116 20.936 13.661 1.00 70.06 281 ALA A CA 1
ATOM 2177 C C . ALA A 1 281 ? -14.124 21.196 15.173 1.00 70.06 281 ALA A C 1
ATOM 2179 O O . ALA A 1 281 ? -14.083 22.355 15.580 1.00 70.06 281 ALA A O 1
ATOM 2180 N N . ILE A 1 282 ? -14.087 20.143 15.996 1.00 71.00 282 ILE A N 1
ATOM 2181 C CA . ILE A 1 282 ? -14.016 20.289 17.459 1.00 71.00 282 ILE A CA 1
ATOM 2182 C C . ILE A 1 282 ? -12.688 20.952 17.852 1.00 71.00 282 ILE A C 1
ATOM 2184 O O . ILE A 1 282 ? -12.680 21.938 18.585 1.00 71.00 282 ILE A O 1
ATOM 2188 N N . ALA A 1 283 ? -11.565 20.470 17.312 1.00 67.38 283 ALA A N 1
ATOM 2189 C CA . ALA A 1 283 ? -10.233 20.973 17.642 1.00 67.38 283 ALA A CA 1
ATOM 2190 C C . ALA A 1 283 ? -10.032 22.456 17.278 1.00 67.38 283 ALA A C 1
ATOM 2192 O O . ALA A 1 283 ? -9.457 23.199 18.077 1.00 67.38 283 ALA A O 1
ATOM 2193 N N . ARG A 1 284 ? -10.534 22.902 16.113 1.00 67.44 284 ARG A N 1
ATOM 2194 C CA . ARG A 1 284 ? -10.474 24.313 15.677 1.00 67.44 284 ARG A CA 1
ATOM 2195 C C . ARG A 1 284 ? -11.197 25.256 16.633 1.00 67.44 284 ARG A C 1
ATOM 2197 O O . ARG A 1 284 ? -10.790 26.403 16.774 1.00 67.44 284 ARG A O 1
ATOM 2204 N N . GLU A 1 285 ? -12.274 24.796 17.256 1.00 63.47 285 GLU A N 1
ATOM 2205 C CA . GLU A 1 285 ? -13.116 25.645 18.099 1.00 63.47 285 GLU A CA 1
ATOM 2206 C C . GLU A 1 285 ? -12.696 25.643 19.561 1.00 63.47 285 GLU A C 1
ATOM 2208 O O . GLU A 1 285 ? -12.791 26.669 20.233 1.00 63.47 285 GLU A O 1
ATOM 2213 N N . THR A 1 286 ? -12.227 24.503 20.063 1.00 63.31 286 THR A N 1
ATOM 2214 C CA . THR A 1 286 ? -11.838 24.372 21.468 1.00 63.31 286 THR A CA 1
ATOM 2215 C C . THR A 1 286 ? -10.372 24.710 21.716 1.00 63.31 286 THR A C 1
ATOM 2217 O O . THR A 1 286 ? -9.964 24.728 22.873 1.00 63.31 286 THR A O 1
ATOM 2220 N N . TYR A 1 287 ? -9.582 24.960 20.662 1.00 52.59 287 TYR A N 1
ATOM 2221 C CA . TYR A 1 287 ? -8.132 25.195 20.730 1.00 52.59 287 TYR A CA 1
ATOM 2222 C C . TYR A 1 287 ? -7.364 24.060 21.449 1.00 52.59 287 TYR A C 1
ATOM 2224 O O . TYR A 1 287 ? -6.326 24.286 22.069 1.00 52.59 287 TYR A O 1
ATOM 2232 N N . GLY A 1 288 ? -7.873 22.823 21.358 1.00 58.03 288 GLY A N 1
ATOM 2233 C CA . GLY A 1 288 ? -7.298 21.629 21.996 1.00 58.03 288 GLY A CA 1
ATOM 2234 C C . GLY A 1 288 ? -7.511 21.518 23.518 1.00 58.03 288 GLY A C 1
ATOM 2235 O O . GLY A 1 288 ? -8.306 22.236 24.122 1.00 58.03 288 GLY A O 1
ATOM 2236 N N . GLY A 1 289 ? -6.828 20.555 24.146 1.00 62.94 289 GLY A N 1
ATOM 2237 C CA . GLY A 1 289 ? -6.814 20.371 25.606 1.00 62.94 289 GLY A CA 1
ATOM 2238 C C . GLY A 1 289 ? -8.147 19.927 26.228 1.00 62.94 289 GLY A C 1
ATOM 2239 O O . GLY A 1 289 ? -8.952 19.235 25.608 1.00 62.94 289 GLY A O 1
ATOM 2240 N N . ASP A 1 290 ? -8.396 20.313 27.480 1.00 65.31 290 ASP A N 1
ATOM 2241 C CA . ASP A 1 290 ? -9.551 19.829 28.258 1.00 65.31 290 ASP A CA 1
ATOM 2242 C C . ASP A 1 290 ? -10.908 20.243 27.674 1.00 65.31 290 ASP A C 1
ATOM 2244 O O . ASP A 1 290 ? -11.902 19.534 27.841 1.00 65.31 290 ASP A O 1
ATOM 2248 N N . ALA A 1 291 ? -10.966 21.381 26.976 1.00 68.00 291 ALA A N 1
ATOM 2249 C CA . ALA A 1 291 ? -12.182 21.855 26.321 1.00 68.00 291 ALA A CA 1
ATOM 2250 C C . ALA A 1 291 ? -12.604 20.929 25.167 1.00 68.00 291 ALA A C 1
ATOM 2252 O O . ALA A 1 291 ? -13.790 20.624 25.045 1.00 68.00 291 ALA A O 1
ATOM 2253 N N . PHE A 1 292 ? -11.637 20.415 24.396 1.00 69.44 292 PHE A N 1
ATOM 2254 C CA . PHE A 1 292 ? -11.872 19.416 23.347 1.00 69.44 292 PHE A CA 1
ATOM 2255 C C . PHE A 1 292 ? -12.514 18.152 23.929 1.00 69.44 292 PHE A C 1
ATOM 2257 O O . PHE A 1 292 ? -13.584 17.718 23.499 1.00 69.44 292 PHE A O 1
ATOM 2264 N N . TYR A 1 293 ? -11.892 17.586 24.966 1.00 74.44 293 TYR A N 1
ATOM 2265 C CA . TYR A 1 293 ? -12.357 16.341 25.573 1.00 74.44 293 TYR A CA 1
ATOM 2266 C C . TYR A 1 293 ? -13.704 16.496 26.288 1.00 74.44 293 TYR A C 1
ATOM 2268 O O . TYR A 1 293 ? -14.506 15.561 26.301 1.00 74.44 293 TYR A O 1
ATOM 2276 N N . ARG A 1 294 ? -13.982 17.673 26.861 1.00 78.81 294 ARG A N 1
ATOM 2277 C CA . ARG A 1 294 ? -15.283 17.986 27.466 1.00 78.81 294 ARG A CA 1
ATOM 2278 C C . ARG A 1 294 ? -16.392 18.003 26.420 1.00 78.81 294 ARG A C 1
ATOM 2280 O O . ARG A 1 294 ? -17.437 17.393 26.641 1.00 78.81 294 ARG A O 1
ATOM 2287 N N . GLU A 1 295 ? -16.152 18.658 25.288 1.00 80.25 295 GLU A N 1
ATOM 2288 C CA . GLU A 1 295 ? -17.131 18.740 24.205 1.00 80.25 295 GLU A CA 1
ATOM 2289 C C . GLU A 1 295 ? -17.396 17.366 23.589 1.00 80.25 295 GLU A C 1
ATOM 2291 O O . GLU A 1 295 ? -18.541 16.966 23.393 1.00 80.25 295 GLU A O 1
ATOM 2296 N N . LEU A 1 296 ? -16.343 16.577 23.403 1.00 80.94 296 LEU A N 1
ATOM 2297 C CA . LEU A 1 296 ? -16.455 15.208 22.933 1.00 80.94 296 LEU A CA 1
ATOM 2298 C C . LEU A 1 296 ? -17.283 14.321 23.876 1.00 80.94 296 LEU A C 1
ATOM 2300 O O . LEU A 1 296 ? -18.182 13.612 23.426 1.00 80.94 296 LEU A O 1
ATOM 2304 N N . ARG A 1 297 ? -17.058 14.392 25.194 1.00 83.25 297 ARG A N 1
ATOM 2305 C CA . ARG A 1 297 ? -17.911 13.675 26.165 1.00 83.25 297 ARG A CA 1
ATOM 2306 C C . ARG A 1 297 ? -19.366 14.087 26.069 1.00 83.25 297 ARG A C 1
ATOM 2308 O O . ARG A 1 297 ? -20.243 13.233 26.196 1.00 83.25 297 ARG A O 1
ATOM 2315 N N . ARG A 1 298 ? -19.622 15.376 25.853 1.00 82.56 298 ARG A N 1
ATOM 2316 C CA . ARG A 1 298 ? -20.973 15.900 25.680 1.00 82.56 298 ARG A CA 1
ATOM 2317 C C . ARG A 1 298 ? -21.635 15.291 24.444 1.00 82.56 298 ARG A C 1
ATOM 2319 O O . ARG A 1 298 ? -22.729 14.756 24.566 1.00 82.56 298 ARG A O 1
ATOM 2326 N N . ILE A 1 299 ? -20.937 15.255 23.306 1.00 85.69 299 ILE A N 1
ATOM 2327 C CA . ILE A 1 299 ? -21.416 14.620 22.065 1.00 85.69 299 ILE A CA 1
ATOM 2328 C C . ILE A 1 299 ? -21.735 13.134 22.282 1.00 85.69 299 ILE A C 1
ATOM 2330 O O . ILE A 1 299 ? -22.807 12.671 21.896 1.00 85.69 299 ILE A O 1
ATOM 2334 N N . LEU A 1 300 ? -20.833 12.383 22.922 1.00 86.31 300 LEU A N 1
ATOM 2335 C CA . LEU A 1 300 ? -21.038 10.955 23.191 1.00 86.31 300 LEU A CA 1
ATOM 2336 C C . LEU A 1 300 ? -22.238 10.707 24.113 1.00 86.31 300 LEU A C 1
ATOM 2338 O O . LEU A 1 300 ? -23.021 9.789 23.883 1.00 86.31 300 LEU A O 1
ATOM 2342 N N . THR A 1 301 ? -22.405 11.547 25.133 1.00 84.69 301 THR A N 1
ATOM 2343 C CA . THR A 1 301 ? -23.534 11.465 26.069 1.00 84.69 301 THR A CA 1
ATOM 2344 C C . THR A 1 301 ? -24.850 11.810 25.376 1.00 84.69 301 THR A C 1
ATOM 2346 O O . THR A 1 301 ? -25.836 11.108 25.569 1.00 84.69 301 THR A O 1
ATOM 2349 N N . ASP 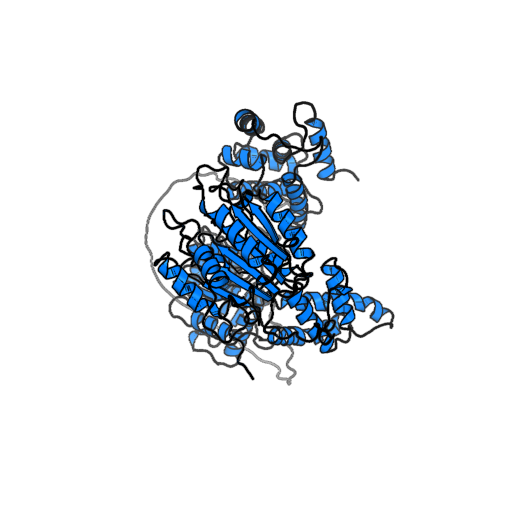A 1 302 ? -24.856 12.818 24.502 1.00 84.44 302 ASP A N 1
ATOM 2350 C CA . ASP A 1 302 ? -26.033 13.202 23.718 1.00 84.44 302 ASP A CA 1
ATOM 2351 C C . ASP A 1 302 ? -26.456 12.109 22.723 1.00 84.44 302 ASP A C 1
ATOM 2353 O O . ASP A 1 302 ? -27.636 12.028 22.375 1.00 84.44 302 ASP A O 1
ATOM 2357 N N . LEU A 1 303 ? -25.521 11.297 22.220 1.00 84.44 303 LEU A N 1
ATOM 2358 C CA . LEU A 1 303 ? -25.807 10.168 21.325 1.00 84.44 303 LEU A CA 1
ATOM 2359 C C . LEU A 1 303 ? -26.208 8.887 22.071 1.00 84.44 303 LEU A C 1
ATOM 2361 O O . LEU A 1 303 ? -26.821 8.009 21.465 1.00 84.44 303 LEU A O 1
ATOM 2365 N N . SER A 1 304 ? -25.894 8.788 23.362 1.00 83.62 304 SER A N 1
ATOM 2366 C CA . SER A 1 304 ? -26.196 7.624 24.194 1.00 83.62 304 SER A CA 1
ATOM 2367 C C . SER A 1 304 ? -27.697 7.320 24.239 1.00 83.62 304 SER A C 1
ATOM 2369 O O . SER A 1 304 ? -28.527 8.214 24.410 1.00 83.62 304 SER A O 1
ATOM 2371 N N . GLY A 1 305 ? -28.055 6.047 24.066 1.00 77.44 305 GLY A N 1
ATOM 2372 C CA . GLY A 1 305 ? -29.437 5.563 24.107 1.00 77.44 305 GLY A CA 1
ATOM 2373 C C . GLY A 1 305 ? -30.266 5.910 22.867 1.00 77.44 305 GLY A C 1
ATOM 2374 O O . GLY A 1 305 ? -31.418 5.487 22.760 1.00 77.44 305 GLY A O 1
ATOM 2375 N N . LYS A 1 306 ? -29.702 6.651 21.905 1.00 81.88 306 LYS A N 1
ATOM 2376 C CA . LYS A 1 306 ? -30.332 6.894 20.604 1.00 81.88 306 LYS A CA 1
ATOM 2377 C C . LYS A 1 306 ? -29.987 5.756 19.651 1.00 81.88 306 LYS A C 1
ATOM 2379 O O . LYS A 1 306 ? -28.901 5.185 19.706 1.00 81.88 306 LYS A O 1
ATOM 2384 N N . ARG A 1 307 ? -30.894 5.464 18.714 1.00 84.44 307 ARG A N 1
ATOM 2385 C CA . ARG A 1 307 ? -30.629 4.548 17.593 1.00 84.44 307 ARG A CA 1
ATOM 2386 C C . ARG A 1 307 ? -29.663 5.223 16.621 1.00 84.44 307 ARG A C 1
ATOM 2388 O O . ARG A 1 307 ? -30.083 5.821 15.634 1.00 84.44 307 ARG A O 1
ATOM 2395 N N . ALA A 1 308 ? -28.379 5.212 16.953 1.00 87.69 308 ALA A N 1
ATOM 2396 C CA . ALA A 1 308 ? -27.344 5.908 16.210 1.00 87.69 308 ALA A CA 1
ATOM 2397 C C . ALA A 1 308 ? -26.117 5.019 15.989 1.00 87.69 308 ALA A C 1
ATOM 2399 O O . ALA A 1 308 ? -25.692 4.291 16.885 1.00 87.69 308 ALA A O 1
ATOM 2400 N N . LEU A 1 309 ? -25.539 5.130 14.792 1.00 92.12 309 LEU A N 1
ATOM 2401 C CA . LEU A 1 309 ? -24.230 4.581 14.457 1.00 92.12 309 LEU A CA 1
ATOM 2402 C C . LEU A 1 309 ? -23.247 5.743 14.309 1.00 92.12 309 LEU A C 1
ATOM 2404 O O . LEU A 1 309 ? -23.379 6.558 13.390 1.00 92.12 309 LEU A O 1
ATOM 2408 N N . LEU A 1 310 ? -22.270 5.813 15.211 1.00 93.12 310 LEU A N 1
ATOM 2409 C CA . LEU A 1 310 ? -21.231 6.836 15.196 1.00 93.12 310 LEU A CA 1
ATOM 2410 C C . LEU A 1 310 ? -20.004 6.343 14.424 1.00 93.12 310 LEU A C 1
ATOM 2412 O O . LEU A 1 310 ? -19.323 5.410 14.841 1.00 93.12 310 LEU A O 1
ATOM 2416 N N . ALA A 1 311 ? -19.709 6.989 13.307 1.00 94.00 311 ALA A N 1
ATOM 2417 C CA . ALA A 1 311 ? -18.524 6.762 12.504 1.00 94.00 311 ALA A CA 1
ATOM 2418 C C . ALA A 1 311 ? -17.384 7.675 12.951 1.00 94.00 311 ALA A C 1
ATOM 2420 O O . ALA A 1 311 ? -17.557 8.892 13.042 1.00 94.00 311 ALA A O 1
ATOM 2421 N N . ILE A 1 312 ? -16.218 7.088 13.193 1.00 91.12 312 ILE A N 1
ATOM 2422 C CA . ILE A 1 312 ? -15.040 7.785 13.702 1.00 91.12 312 ILE A CA 1
ATOM 2423 C C . ILE A 1 312 ? -13.854 7.473 12.788 1.00 91.12 312 ILE A C 1
ATOM 2425 O O . ILE A 1 312 ? -13.453 6.315 12.687 1.00 91.12 312 ILE A O 1
ATOM 2429 N N . SER A 1 313 ? -13.289 8.496 12.147 1.00 86.75 313 SER A N 1
ATOM 2430 C CA . SER A 1 313 ? -11.985 8.424 11.466 1.00 86.75 313 SER A CA 1
ATOM 2431 C C . SER A 1 313 ? -10.857 8.848 12.406 1.00 86.75 313 SER A C 1
ATOM 2433 O O . SER A 1 313 ? -11.128 9.476 13.429 1.00 86.75 313 SER A O 1
ATOM 2435 N N . ASP A 1 314 ? -9.611 8.492 12.085 1.00 79.31 314 ASP A N 1
ATOM 2436 C CA . ASP A 1 314 ? -8.400 8.976 12.776 1.00 79.31 314 ASP A CA 1
ATOM 2437 C C . ASP A 1 314 ? -8.427 8.744 14.297 1.00 79.31 314 ASP A C 1
ATOM 2439 O O . ASP A 1 314 ? -7.903 9.519 15.098 1.00 79.31 314 ASP A O 1
ATOM 2443 N N . ALA A 1 315 ? -9.091 7.664 14.717 1.00 80.69 315 ALA A N 1
ATOM 2444 C CA . ALA A 1 315 ? -9.343 7.379 16.121 1.00 80.69 315 ALA A CA 1
ATOM 2445 C C . ALA A 1 315 ? -8.062 7.322 16.981 1.00 80.69 315 ALA A C 1
ATOM 2447 O O . ALA A 1 315 ? -8.105 7.846 18.094 1.00 80.69 315 ALA A O 1
ATOM 2448 N N . PRO A 1 316 ? -6.921 6.762 16.519 1.00 79.56 316 PRO A N 1
ATOM 2449 C CA . PRO A 1 316 ? -5.704 6.679 17.334 1.00 79.56 316 PRO A CA 1
ATOM 2450 C C . PRO A 1 316 ? -5.093 8.035 17.690 1.00 79.56 316 PRO A C 1
ATOM 2452 O O . PRO A 1 316 ? -4.320 8.123 18.639 1.00 79.56 316 PRO A O 1
ATOM 2455 N N . VAL A 1 317 ? -5.451 9.101 16.967 1.00 74.44 317 VAL A N 1
ATOM 2456 C CA . VAL A 1 317 ? -4.990 10.464 17.265 1.00 74.44 317 VAL A CA 1
ATOM 2457 C C . VAL A 1 317 ? -5.602 10.983 18.570 1.00 74.44 317 VAL A C 1
ATOM 2459 O O . VAL A 1 317 ? -4.951 11.714 19.314 1.00 74.44 317 VAL A O 1
ATOM 2462 N N . TYR A 1 318 ? -6.848 10.600 18.862 1.00 75.94 318 TYR A N 1
ATOM 2463 C CA . TYR A 1 318 ? -7.640 11.171 19.959 1.00 75.94 318 TYR A CA 1
ATOM 2464 C C . TYR A 1 318 ? -8.075 10.150 21.016 1.00 75.94 318 TYR A C 1
ATOM 2466 O O . TYR A 1 318 ? -8.519 10.543 22.098 1.00 75.94 318 TYR A O 1
ATOM 2474 N N . LEU A 1 319 ? -7.960 8.851 20.723 1.00 81.31 319 LEU A N 1
ATOM 2475 C CA . LEU A 1 319 ? -8.324 7.759 21.617 1.00 81.31 319 LEU A CA 1
ATOM 2476 C C . LEU A 1 319 ? -7.091 6.961 22.047 1.00 81.31 319 LEU A C 1
ATOM 2478 O O . LEU A 1 319 ? -6.349 6.419 21.234 1.00 81.31 319 LEU A O 1
ATOM 2482 N N . ASP A 1 320 ? -6.930 6.833 23.362 1.00 82.38 320 ASP A N 1
ATOM 2483 C CA . ASP A 1 320 ? -5.920 5.977 23.988 1.00 82.38 320 ASP A CA 1
ATOM 2484 C C . ASP A 1 320 ? -6.305 4.486 23.902 1.00 82.38 320 ASP A C 1
ATOM 2486 O O . ASP A 1 320 ? -6.973 3.950 24.788 1.00 82.38 320 ASP A O 1
ATOM 2490 N N . PHE A 1 321 ? -5.893 3.812 22.825 1.00 82.94 321 PHE A N 1
ATOM 2491 C CA . PHE A 1 321 ? -6.085 2.365 22.659 1.00 82.94 321 PHE A CA 1
ATOM 2492 C C . PHE A 1 321 ? -5.136 1.516 23.516 1.00 82.94 321 PHE A C 1
ATOM 2494 O O . PHE A 1 321 ? -5.414 0.336 23.718 1.00 82.94 321 PHE A O 1
ATOM 2501 N N . ALA A 1 322 ? -4.046 2.082 24.041 1.00 80.00 322 ALA A N 1
ATOM 2502 C CA . ALA A 1 322 ? -3.146 1.357 24.935 1.00 80.00 322 ALA A CA 1
ATOM 2503 C C . ALA A 1 322 ? -3.786 1.167 26.319 1.00 80.00 322 ALA A C 1
ATOM 2505 O O . ALA A 1 322 ? -3.612 0.127 26.954 1.00 80.00 322 ALA A O 1
ATOM 2506 N N . ASN A 1 323 ? -4.573 2.148 26.771 1.00 80.19 323 ASN A N 1
ATOM 2507 C CA . ASN A 1 323 ? -5.350 2.055 28.001 1.00 80.19 323 ASN A CA 1
ATOM 2508 C C . ASN A 1 323 ? -6.802 2.538 27.811 1.00 80.19 323 ASN A C 1
ATOM 2510 O O . ASN A 1 323 ? -7.199 3.585 28.338 1.00 80.19 323 ASN A O 1
ATOM 2514 N N . PRO A 1 324 ? -7.644 1.746 27.120 1.00 81.44 324 PRO A N 1
ATOM 2515 C CA . PRO A 1 324 ? -8.991 2.167 26.750 1.00 81.44 324 PRO A CA 1
ATOM 2516 C C . PRO A 1 324 ? -9.915 2.356 27.955 1.00 81.44 324 PRO A C 1
ATOM 2518 O O . PRO A 1 324 ? -10.910 3.064 27.854 1.00 81.44 324 PRO A O 1
ATOM 2521 N N . ARG A 1 325 ? -9.591 1.751 29.106 1.00 82.06 325 ARG A N 1
ATOM 2522 C CA . ARG A 1 325 ? -10.381 1.826 30.346 1.00 82.06 325 ARG A CA 1
ATOM 2523 C C . ARG A 1 325 ? -9.815 2.810 31.368 1.00 82.06 325 ARG A C 1
ATOM 2525 O O . ARG A 1 325 ? -10.247 2.801 32.517 1.00 82.06 325 ARG A O 1
ATOM 2532 N N . ARG A 1 326 ? -8.874 3.677 30.974 1.00 81.69 326 ARG A N 1
ATOM 2533 C CA . ARG A 1 326 ? -8.297 4.686 31.868 1.00 81.69 326 ARG A CA 1
ATOM 2534 C C . ARG A 1 326 ? -9.397 5.593 32.446 1.00 81.69 326 ARG A C 1
ATOM 2536 O O . ARG A 1 326 ? -10.010 6.340 31.671 1.00 81.69 326 ARG A O 1
ATOM 2543 N N . PRO A 1 327 ? -9.634 5.585 33.773 1.00 73.19 327 PRO A N 1
ATOM 2544 C CA . PRO A 1 327 ? -10.690 6.378 34.391 1.00 73.19 327 PRO A CA 1
ATOM 2545 C C . PRO A 1 327 ? -10.550 7.860 34.057 1.00 73.19 327 PRO A C 1
ATOM 2547 O O . PRO A 1 327 ? -9.448 8.408 34.047 1.00 73.19 327 PRO A O 1
ATOM 2550 N N . GLY A 1 328 ? -11.673 8.508 33.752 1.00 69.94 328 GLY A N 1
ATOM 2551 C CA . GLY A 1 328 ? -11.673 9.927 33.415 1.00 69.94 328 GLY A CA 1
ATOM 2552 C C . GLY A 1 328 ? -10.982 10.262 32.091 1.00 69.94 328 GLY A C 1
ATOM 2553 O O . GLY A 1 328 ? -10.655 11.428 31.892 1.00 69.94 328 GLY A O 1
ATOM 2554 N N . SER A 1 329 ? -10.781 9.304 31.179 1.00 77.12 329 SER A N 1
ATOM 2555 C CA . SER A 1 329 ? -10.465 9.560 29.765 1.00 77.12 329 SER A CA 1
ATOM 2556 C C . SER A 1 329 ? -11.742 9.576 28.914 1.00 77.12 329 SER A C 1
ATOM 2558 O O . SER A 1 329 ? -12.787 9.074 29.330 1.00 77.12 329 SER A O 1
ATOM 2560 N N . VAL A 1 330 ? -11.694 10.168 27.716 1.00 82.50 330 VAL A N 1
ATOM 2561 C CA . VAL A 1 330 ? -12.815 10.020 26.769 1.00 82.50 330 VAL A CA 1
ATOM 2562 C C . VAL A 1 330 ? -12.903 8.591 26.251 1.00 82.50 330 VAL A C 1
ATOM 2564 O O . VAL A 1 330 ? -14.010 8.078 26.118 1.00 82.50 330 VAL A O 1
ATOM 2567 N N . THR A 1 331 ? -11.767 7.932 26.017 1.00 86.31 331 THR A N 1
ATOM 2568 C CA . THR A 1 331 ? -11.751 6.543 25.558 1.00 86.31 331 THR A CA 1
ATOM 2569 C C . THR A 1 331 ? -12.545 5.636 26.491 1.00 86.31 331 THR A C 1
ATOM 2571 O O . THR A 1 331 ? -13.403 4.900 26.018 1.00 86.31 331 THR A O 1
ATOM 2574 N N . ALA A 1 332 ? -12.368 5.776 27.809 1.00 85.12 332 ALA A N 1
ATOM 2575 C CA . ALA A 1 332 ? -13.130 5.002 28.787 1.00 85.12 332 ALA A CA 1
ATOM 2576 C C . ALA A 1 332 ? -14.633 5.306 28.748 1.00 85.12 332 ALA A C 1
ATOM 2578 O O . ALA A 1 332 ? -15.444 4.389 28.861 1.00 85.12 332 ALA A O 1
ATOM 2579 N N . HIS A 1 333 ? -15.014 6.571 28.534 1.00 86.69 333 HIS A N 1
ATOM 2580 C CA . HIS A 1 333 ? -16.421 6.960 28.369 1.00 86.69 333 HIS A CA 1
ATOM 2581 C C . HIS A 1 333 ? -17.039 6.320 27.122 1.00 86.69 333 HIS A C 1
ATOM 2583 O O . HIS A 1 333 ? -18.129 5.761 27.189 1.00 86.69 333 HIS A O 1
ATOM 2589 N N . LEU A 1 334 ? -16.322 6.344 25.995 1.00 89.06 334 LEU A N 1
ATOM 2590 C CA . LEU A 1 334 ? -16.748 5.687 24.760 1.00 89.06 334 LEU A CA 1
ATOM 2591 C C . LEU A 1 334 ? -16.865 4.168 24.946 1.00 89.06 334 LEU A C 1
ATOM 2593 O O . LEU A 1 334 ? -17.863 3.580 24.538 1.00 89.06 334 LEU A O 1
ATOM 2597 N N . TRP A 1 335 ? -15.881 3.538 25.596 1.00 89.25 335 TRP A N 1
ATOM 2598 C CA . TRP A 1 335 ? -15.890 2.099 25.876 1.00 89.25 335 TRP A CA 1
ATOM 2599 C C . TRP A 1 335 ? -17.089 1.680 26.719 1.00 89.25 335 TRP A C 1
ATOM 2601 O O . TRP A 1 335 ? -17.758 0.716 26.364 1.00 89.25 335 TRP A O 1
ATOM 2611 N N . ALA A 1 336 ? -17.417 2.436 27.768 1.00 88.06 336 ALA A N 1
ATOM 2612 C CA . ALA A 1 336 ? -18.582 2.158 28.602 1.00 88.06 336 ALA A CA 1
ATOM 2613 C C . ALA A 1 336 ? -19.902 2.219 27.805 1.00 88.06 336 ALA A C 1
ATOM 2615 O O . ALA A 1 336 ? -20.784 1.375 27.980 1.00 88.06 336 ALA A O 1
ATOM 2616 N N . LEU A 1 337 ? -20.038 3.183 26.887 1.00 89.06 337 LEU A N 1
ATOM 2617 C CA . LEU A 1 337 ? -21.215 3.297 26.015 1.00 89.06 337 LEU A CA 1
ATOM 2618 C C . LEU A 1 337 ? -21.312 2.148 24.999 1.00 89.06 337 LEU A C 1
ATOM 2620 O O . LEU A 1 337 ? -22.409 1.663 24.726 1.00 89.06 337 LEU A O 1
ATOM 2624 N N . MET A 1 338 ? -20.176 1.685 24.473 1.00 88.44 338 MET A N 1
ATOM 2625 C CA . MET A 1 338 ? -20.126 0.539 23.560 1.00 88.44 338 MET A CA 1
ATOM 2626 C C . MET A 1 338 ? -20.418 -0.786 24.277 1.00 88.44 338 MET A C 1
ATOM 2628 O O . MET A 1 338 ? -21.183 -1.600 23.766 1.00 88.44 338 MET A O 1
ATOM 2632 N N . GLU A 1 339 ? -19.835 -1.006 25.460 1.00 86.31 339 GLU A N 1
ATOM 2633 C CA . GLU A 1 339 ? -20.013 -2.228 26.261 1.00 86.31 339 GLU A CA 1
ATOM 2634 C C . GLU A 1 339 ? -21.443 -2.363 26.803 1.00 86.31 339 GLU A C 1
ATOM 2636 O O . GLU A 1 339 ? -21.984 -3.466 26.845 1.00 86.31 339 GLU A O 1
ATOM 2641 N N . SER A 1 340 ? -22.083 -1.244 27.160 1.00 85.81 340 SER A N 1
ATOM 2642 C CA . SER A 1 340 ? -23.500 -1.215 27.554 1.00 85.81 340 SER A CA 1
ATOM 2643 C C . SER A 1 340 ? -24.472 -1.344 26.374 1.00 85.81 340 SER A C 1
ATOM 2645 O O . SER A 1 340 ? -25.669 -1.525 26.590 1.00 85.81 340 SER A O 1
ATOM 2647 N N . GLY A 1 341 ? -23.986 -1.238 25.131 1.00 83.44 341 GLY A N 1
ATOM 2648 C CA . GLY A 1 341 ? -24.817 -1.215 23.926 1.00 83.44 341 GLY A CA 1
ATOM 2649 C C . GLY A 1 341 ? -25.601 0.087 23.726 1.00 83.44 341 GLY A C 1
ATOM 2650 O O . GLY A 1 341 ? -26.434 0.160 22.825 1.00 83.44 341 GLY A O 1
ATOM 2651 N N . ALA A 1 342 ? -25.339 1.119 24.534 1.00 85.81 342 ALA A N 1
ATOM 2652 C CA . ALA A 1 342 ? -25.998 2.419 24.439 1.00 85.81 342 ALA A CA 1
ATOM 2653 C C . ALA A 1 342 ? -25.575 3.225 23.198 1.00 85.81 342 ALA A C 1
ATOM 2655 O O . ALA A 1 342 ? -26.276 4.163 22.816 1.00 85.81 342 ALA A O 1
ATOM 2656 N N . LEU A 1 343 ? -24.442 2.880 22.576 1.00 88.00 343 LEU A N 1
ATOM 2657 C CA . LEU A 1 343 ? -23.954 3.496 21.344 1.00 88.00 343 LEU A CA 1
ATOM 2658 C C . LEU A 1 343 ? -23.242 2.460 20.465 1.00 88.00 343 LEU A C 1
ATOM 2660 O O . LEU A 1 343 ? -22.334 1.775 20.932 1.00 88.00 343 LEU A O 1
ATOM 2664 N N . GLN A 1 344 ? -23.618 2.382 19.185 1.00 90.81 344 GLN A N 1
ATOM 2665 C CA . GLN A 1 344 ? -22.871 1.614 18.185 1.00 90.81 344 GLN A CA 1
ATOM 2666 C C . GLN A 1 344 ? -21.832 2.499 17.496 1.00 90.81 344 GLN A C 1
ATOM 2668 O O . GLN A 1 344 ? -22.114 3.647 17.140 1.00 90.81 344 GLN A O 1
ATOM 2673 N N . VAL A 1 345 ? -20.646 1.944 17.253 1.00 93.25 345 VAL A N 1
ATOM 2674 C CA . VAL A 1 345 ? -19.517 2.661 16.649 1.00 93.25 345 VAL A CA 1
ATOM 2675 C C . VAL A 1 345 ? -18.986 1.926 15.419 1.00 93.25 345 VAL A C 1
ATOM 2677 O O . VAL A 1 345 ? -18.866 0.701 15.405 1.00 93.25 345 VAL A O 1
ATOM 2680 N N . ALA A 1 346 ? -18.628 2.694 14.390 1.00 95.19 346 ALA A N 1
ATOM 2681 C CA . ALA A 1 346 ? -17.824 2.251 13.258 1.00 95.19 346 ALA A CA 1
ATOM 2682 C C . ALA A 1 346 ? -16.492 3.018 13.247 1.00 95.19 346 ALA A C 1
ATOM 2684 O O . ALA A 1 346 ? -16.459 4.212 12.954 1.00 95.19 346 ALA A O 1
ATOM 2685 N N . LEU A 1 347 ? -15.392 2.339 13.570 1.00 94.25 347 LEU A N 1
ATOM 2686 C CA . LEU A 1 347 ? -14.045 2.909 13.500 1.00 94.25 347 LEU A CA 1
ATOM 2687 C C . LEU A 1 347 ? -13.497 2.750 12.082 1.00 94.25 347 LEU A C 1
ATOM 2689 O O . LEU A 1 347 ? -13.567 1.658 11.528 1.00 94.25 347 LEU A O 1
ATOM 2693 N N . ILE A 1 348 ? -12.937 3.804 11.503 1.00 93.69 348 ILE A N 1
ATOM 2694 C CA . ILE A 1 348 ? -12.227 3.757 10.222 1.00 93.69 348 ILE A CA 1
ATOM 2695 C C . ILE A 1 348 ? -10.743 3.835 10.544 1.00 93.69 348 ILE A C 1
ATOM 2697 O O . ILE A 1 348 ? -10.292 4.853 11.067 1.00 93.69 348 ILE A O 1
ATOM 2701 N N . LEU A 1 349 ? -10.014 2.760 10.265 1.00 90.62 349 LEU A N 1
ATOM 2702 C CA . LEU A 1 349 ? -8.597 2.638 10.590 1.00 90.62 349 LEU A CA 1
ATOM 2703 C C . LEU A 1 349 ? -7.816 2.167 9.370 1.00 90.62 349 LEU A C 1
ATOM 2705 O O . LEU A 1 349 ? -8.296 1.354 8.574 1.00 90.62 349 LEU A O 1
ATOM 2709 N N . THR A 1 350 ? -6.579 2.627 9.265 1.00 88.44 350 THR A N 1
ATOM 2710 C CA . THR A 1 350 ? -5.588 1.990 8.402 1.00 88.44 350 THR A CA 1
ATOM 2711 C C . THR A 1 350 ? -5.163 0.634 8.982 1.00 88.44 350 THR A C 1
ATOM 2713 O O . THR A 1 350 ? -5.340 0.386 10.180 1.00 88.44 350 THR A O 1
ATOM 2716 N N . PRO A 1 351 ? -4.610 -0.280 8.163 1.00 84.56 351 PRO A N 1
ATOM 2717 C CA . PRO A 1 351 ? -4.090 -1.552 8.667 1.00 84.56 351 PRO A CA 1
ATOM 2718 C C . PRO A 1 351 ? -3.063 -1.383 9.798 1.00 84.56 351 PRO A C 1
ATOM 2720 O O . PRO A 1 351 ? -3.138 -2.101 10.791 1.00 84.56 351 PRO A O 1
ATOM 2723 N N . ASP A 1 352 ? -2.173 -0.395 9.690 1.00 83.19 352 ASP A N 1
ATOM 2724 C CA . ASP A 1 352 ? -1.109 -0.143 10.674 1.00 83.19 352 ASP A CA 1
ATOM 2725 C C . ASP A 1 352 ? -1.678 0.362 12.013 1.00 83.19 352 ASP A C 1
ATOM 2727 O O . ASP A 1 352 ? -1.315 -0.110 13.095 1.00 83.19 352 ASP A O 1
ATOM 2731 N N . GLU A 1 353 ? -2.641 1.284 11.946 1.00 84.56 353 GLU A N 1
ATOM 2732 C CA . GLU A 1 353 ? -3.381 1.765 13.116 1.00 84.56 353 GLU A CA 1
ATOM 2733 C C . GLU A 1 353 ? -4.171 0.644 13.792 1.00 84.56 353 GLU A C 1
ATOM 2735 O O . GLU A 1 353 ? -4.220 0.562 15.022 1.00 84.56 353 GLU A O 1
ATOM 2740 N N . TYR A 1 354 ? -4.782 -0.238 12.996 1.00 88.69 354 TYR A N 1
ATOM 2741 C CA . TYR A 1 354 ? -5.502 -1.386 13.522 1.00 88.69 354 TYR A CA 1
ATOM 2742 C C . TYR A 1 354 ? -4.579 -2.348 14.254 1.00 88.69 354 TYR A C 1
ATOM 2744 O O . TYR A 1 354 ? -4.941 -2.772 15.346 1.00 88.69 354 TYR A O 1
ATOM 2752 N N . GLU A 1 355 ? -3.406 -2.674 13.707 1.00 85.75 355 GLU A N 1
ATOM 2753 C CA . GLU A 1 355 ? -2.469 -3.584 14.375 1.00 85.75 355 GLU A CA 1
ATOM 2754 C C . GLU A 1 355 ? -2.011 -3.032 15.731 1.00 85.75 355 GLU A C 1
ATOM 2756 O O . GLU A 1 355 ? -1.968 -3.777 16.710 1.00 85.75 355 GLU A O 1
ATOM 2761 N N . THR A 1 356 ? -1.814 -1.716 15.835 1.00 81.38 356 THR A N 1
ATOM 2762 C CA . THR A 1 356 ? -1.472 -1.062 17.108 1.00 81.38 356 THR A CA 1
ATOM 2763 C C . THR A 1 356 ? -2.648 -1.083 18.098 1.00 81.38 356 THR A C 1
ATOM 2765 O O . THR A 1 356 ? -2.468 -1.311 19.294 1.00 81.38 356 THR A O 1
ATOM 2768 N N . ALA A 1 357 ? -3.880 -0.889 17.619 1.00 82.44 357 ALA A N 1
ATOM 2769 C CA . ALA A 1 357 ? -5.087 -0.862 18.451 1.00 82.44 357 ALA A CA 1
ATOM 2770 C C . ALA A 1 357 ? -5.700 -2.253 18.730 1.00 82.44 357 ALA A C 1
ATOM 2772 O O . ALA A 1 357 ? -6.619 -2.388 19.544 1.00 82.44 357 ALA A O 1
ATOM 2773 N N . LYS A 1 358 ? -5.214 -3.306 18.065 1.00 86.31 358 LYS A N 1
ATOM 2774 C CA . LYS A 1 358 ? -5.828 -4.643 17.993 1.00 86.31 358 LYS A CA 1
ATOM 2775 C C . LYS A 1 358 ? -6.092 -5.280 19.348 1.00 86.31 358 LYS A C 1
ATOM 2777 O O . LYS A 1 358 ? -7.127 -5.920 19.529 1.00 86.31 358 LYS A O 1
ATOM 2782 N N . ALA A 1 359 ? -5.182 -5.086 20.302 1.00 84.25 359 ALA A N 1
ATOM 2783 C CA . ALA A 1 359 ? -5.314 -5.617 21.656 1.00 84.25 359 ALA A CA 1
ATOM 2784 C C . ALA A 1 359 ? -6.562 -5.070 22.377 1.00 84.25 359 ALA A C 1
ATOM 2786 O O . ALA A 1 359 ? -7.248 -5.811 23.081 1.00 84.25 359 ALA A O 1
ATOM 2787 N N . ALA A 1 360 ? -6.899 -3.795 22.157 1.00 83.00 360 ALA A N 1
ATOM 2788 C CA . ALA A 1 360 ? -8.104 -3.171 22.699 1.00 83.00 360 ALA A CA 1
ATOM 2789 C C . ALA A 1 360 ? -9.366 -3.526 21.894 1.00 83.00 360 ALA A C 1
ATOM 2791 O O . ALA A 1 360 ? -10.454 -3.668 22.460 1.00 83.00 360 ALA A O 1
ATOM 2792 N N . LEU A 1 361 ? -9.227 -3.714 20.579 1.00 85.62 361 LEU A N 1
ATOM 2793 C CA . LEU A 1 361 ? -10.312 -4.011 19.637 1.00 85.62 361 LEU A CA 1
ATOM 2794 C C . LEU A 1 361 ? -10.655 -5.508 19.591 1.00 85.62 361 LEU A C 1
ATOM 2796 O O . LEU A 1 361 ? -10.629 -6.152 18.540 1.00 85.62 361 LEU A O 1
ATOM 2800 N N . THR A 1 362 ? -10.985 -6.078 20.751 1.00 77.81 362 THR A N 1
ATOM 2801 C CA . THR A 1 362 ? -11.304 -7.507 20.862 1.00 77.81 362 THR A CA 1
ATOM 2802 C C . THR A 1 362 ? -12.489 -7.905 19.972 1.00 77.81 362 THR A C 1
ATOM 2804 O O . THR A 1 362 ? -13.469 -7.167 19.828 1.00 77.81 362 THR A O 1
ATOM 2807 N N . ARG A 1 363 ? -12.440 -9.126 19.420 1.00 66.06 363 ARG A N 1
ATOM 2808 C CA . ARG A 1 363 ? -13.470 -9.663 18.505 1.00 66.06 363 ARG A CA 1
ATOM 2809 C C . ARG A 1 363 ? -14.874 -9.759 19.118 1.00 66.06 363 ARG A C 1
ATOM 2811 O O . ARG A 1 363 ? -15.849 -9.863 18.383 1.00 66.06 363 ARG A O 1
ATOM 2818 N N . ASN A 1 364 ? -14.977 -9.725 20.448 1.00 74.25 364 ASN A N 1
ATOM 2819 C CA . ASN A 1 364 ? -16.256 -9.737 21.161 1.00 74.25 364 ASN A CA 1
ATOM 2820 C C . ASN A 1 364 ? -16.965 -8.374 21.113 1.00 74.25 364 ASN A C 1
ATOM 2822 O O . ASN A 1 364 ? -18.189 -8.323 21.200 1.00 74.25 364 ASN A O 1
ATOM 2826 N N . LEU A 1 365 ? -16.208 -7.280 20.969 1.00 80.56 365 LEU A N 1
ATOM 2827 C CA . LEU A 1 365 ? -16.746 -5.921 20.877 1.00 80.56 365 LEU A CA 1
ATOM 2828 C C . LEU A 1 365 ? -16.837 -5.434 19.428 1.00 80.56 365 LEU A C 1
ATOM 2830 O O . LEU A 1 365 ? -17.792 -4.731 19.097 1.00 80.56 365 LEU A O 1
ATOM 2834 N N . PHE A 1 366 ? -15.884 -5.829 18.576 1.00 90.69 366 PHE A N 1
ATOM 2835 C CA . PHE A 1 366 ? -15.757 -5.342 17.203 1.00 90.69 366 PHE A CA 1
ATOM 2836 C C . PHE A 1 366 ? -15.711 -6.466 16.163 1.00 90.69 366 PHE A C 1
ATOM 2838 O O . PHE A 1 366 ? -14.984 -7.449 16.312 1.00 90.69 366 PHE A O 1
ATOM 2845 N N . GLY A 1 367 ? -16.423 -6.273 15.050 1.00 91.06 367 GLY A N 1
ATOM 2846 C CA . GLY A 1 367 ? -16.215 -7.021 13.809 1.00 91.06 367 GLY A CA 1
ATOM 2847 C C . GLY A 1 367 ? -15.424 -6.208 12.784 1.00 91.06 367 GLY A C 1
ATOM 2848 O O . GLY A 1 367 ? -15.639 -5.008 12.640 1.00 91.06 367 GLY A O 1
ATOM 2849 N N . THR A 1 368 ? -14.519 -6.848 12.049 1.00 91.69 368 THR A N 1
ATOM 2850 C CA . THR A 1 368 ? -13.701 -6.182 11.026 1.00 91.69 368 THR A CA 1
ATOM 2851 C C . THR A 1 368 ? -14.316 -6.312 9.632 1.00 91.69 368 THR A C 1
ATOM 2853 O O . THR A 1 368 ? -14.854 -7.357 9.262 1.00 91.69 368 THR A O 1
ATOM 2856 N N . VAL A 1 369 ? -14.214 -5.246 8.839 1.00 91.69 369 VAL A N 1
ATOM 2857 C CA . VAL A 1 369 ? -14.635 -5.185 7.437 1.00 91.69 369 VAL A CA 1
ATOM 2858 C C . VAL A 1 369 ? -13.490 -4.586 6.631 1.00 91.69 369 VAL A C 1
ATOM 2860 O O . VAL A 1 369 ? -13.109 -3.439 6.840 1.00 91.69 369 VAL A O 1
ATOM 2863 N N . GLN A 1 370 ? -12.934 -5.371 5.715 1.00 90.62 370 GLN A N 1
ATOM 2864 C CA . GLN A 1 370 ? -11.895 -4.907 4.797 1.00 90.62 370 GLN A CA 1
ATOM 2865 C C . GLN A 1 370 ? -12.534 -4.102 3.666 1.00 90.62 370 GLN A C 1
ATOM 2867 O O . GLN A 1 370 ? -13.426 -4.620 2.988 1.00 90.62 370 GLN A O 1
ATOM 2872 N N . VAL A 1 371 ? -12.067 -2.871 3.467 1.00 88.44 371 VAL A N 1
ATOM 2873 C CA . VAL A 1 371 ? -12.402 -2.043 2.306 1.00 88.44 371 VAL A CA 1
ATOM 2874 C C . VAL A 1 371 ? -11.393 -2.358 1.209 1.00 88.44 371 VAL A C 1
ATOM 2876 O O . VAL A 1 371 ? -10.185 -2.354 1.447 1.00 88.44 371 VAL A O 1
ATOM 2879 N N . VAL A 1 372 ? -11.882 -2.668 0.013 1.00 83.31 372 VAL A N 1
ATOM 2880 C CA . VAL A 1 372 ? -11.063 -3.071 -1.133 1.00 83.31 372 VAL A CA 1
ATOM 2881 C C . VAL A 1 372 ? -10.918 -1.901 -2.099 1.00 83.31 372 VAL A C 1
ATOM 2883 O O . VAL A 1 372 ? -11.805 -1.061 -2.238 1.00 83.31 372 VAL A O 1
ATOM 2886 N N . GLU A 1 373 ? -9.756 -1.813 -2.744 1.00 82.38 373 GLU A N 1
ATOM 2887 C CA . GLU A 1 373 ? -9.504 -0.778 -3.743 1.00 82.38 373 GLU A CA 1
ATOM 2888 C C . GLU A 1 373 ? -10.466 -0.985 -4.926 1.00 82.38 373 GLU A C 1
ATOM 2890 O O . GLU A 1 373 ? -10.573 -2.111 -5.422 1.00 82.38 373 GLU A O 1
ATOM 2895 N N . PRO A 1 374 ? -11.219 0.047 -5.349 1.00 78.06 374 PRO A N 1
ATOM 2896 C CA . PRO A 1 374 ? -12.182 -0.100 -6.432 1.00 78.06 374 PRO A CA 1
ATOM 2897 C C . PRO A 1 374 ? -11.477 -0.420 -7.755 1.00 78.06 374 PRO A C 1
ATOM 2899 O O . PRO A 1 374 ? -10.380 0.067 -8.022 1.00 78.06 374 PRO A O 1
ATOM 2902 N N . THR A 1 375 ? -12.136 -1.209 -8.610 1.00 82.88 375 THR A N 1
ATOM 2903 C CA . THR A 1 375 ? -11.642 -1.490 -9.967 1.00 82.88 375 THR A CA 1
ATOM 2904 C C . THR A 1 375 ? -11.606 -0.215 -10.813 1.00 82.88 375 THR A C 1
ATOM 2906 O O . THR A 1 375 ? -12.188 0.807 -10.434 1.00 82.88 375 THR A O 1
ATOM 2909 N N . ILE A 1 376 ? -10.958 -0.260 -11.979 1.00 84.06 376 ILE A N 1
ATOM 2910 C CA . ILE A 1 376 ? -10.910 0.872 -12.917 1.00 84.06 376 ILE A CA 1
ATOM 2911 C C . ILE A 1 376 ? -12.327 1.318 -13.297 1.00 84.06 376 ILE A C 1
ATOM 2913 O O . ILE A 1 376 ? -12.628 2.510 -13.254 1.00 84.06 376 ILE A O 1
ATOM 2917 N N . GLU A 1 377 ? -13.225 0.381 -13.599 1.00 83.88 377 GLU A N 1
ATOM 2918 C CA . GLU A 1 377 ? -14.608 0.667 -13.997 1.00 83.88 377 GLU A CA 1
ATOM 2919 C C . GLU A 1 377 ? -15.361 1.375 -12.868 1.00 83.88 377 GLU A C 1
ATOM 2921 O O . GLU A 1 377 ? -15.953 2.436 -13.063 1.00 83.88 377 GLU A O 1
ATOM 2926 N N . ARG A 1 378 ? -15.264 0.847 -11.645 1.00 81.62 378 ARG A N 1
ATOM 2927 C CA . ARG A 1 378 ? -15.939 1.438 -10.488 1.00 81.62 378 ARG A CA 1
ATOM 2928 C C . ARG A 1 378 ? -15.329 2.778 -10.083 1.00 81.62 378 ARG A C 1
ATOM 2930 O O . ARG A 1 378 ? -16.050 3.690 -9.688 1.00 81.62 378 ARG A O 1
ATOM 2937 N N . THR A 1 379 ? -14.014 2.923 -10.203 1.00 87.50 379 THR A N 1
ATOM 2938 C CA . THR A 1 379 ? -13.323 4.201 -10.000 1.00 87.50 379 THR A CA 1
ATOM 2939 C C . THR A 1 379 ? -13.809 5.234 -11.009 1.00 87.50 379 THR A C 1
ATOM 2941 O O . THR A 1 379 ? -14.102 6.363 -10.629 1.00 87.50 379 THR A O 1
ATOM 2944 N N . THR A 1 380 ? -13.963 4.840 -12.272 1.00 89.88 380 THR A N 1
ATOM 2945 C CA . THR A 1 380 ? -14.506 5.686 -13.344 1.00 89.88 380 THR A CA 1
ATOM 2946 C C . THR A 1 380 ? -15.897 6.198 -12.973 1.00 89.88 380 THR A C 1
ATOM 2948 O O . THR A 1 380 ? -16.147 7.398 -13.074 1.00 89.88 380 THR A O 1
ATOM 2951 N N . ASP A 1 381 ? -16.777 5.339 -12.455 1.00 87.50 381 ASP A N 1
ATOM 2952 C CA . ASP A 1 381 ? -18.110 5.744 -11.992 1.00 87.50 381 ASP A CA 1
ATOM 2953 C C . ASP A 1 381 ? -18.055 6.714 -10.797 1.00 87.50 381 ASP A C 1
ATOM 2955 O O . ASP A 1 381 ? -18.751 7.733 -10.797 1.00 87.50 381 ASP A O 1
ATOM 2959 N N . ILE A 1 382 ? -17.184 6.448 -9.814 1.00 87.00 382 ILE A N 1
ATOM 2960 C CA . ILE A 1 382 ? -16.981 7.313 -8.638 1.00 87.00 382 ILE A CA 1
ATOM 2961 C C . ILE A 1 382 ? -16.467 8.697 -9.048 1.00 87.00 382 ILE A C 1
ATOM 2963 O O . ILE A 1 382 ? -16.965 9.719 -8.571 1.00 87.00 382 ILE A O 1
ATOM 2967 N N . VAL A 1 383 ? -15.472 8.753 -9.935 1.00 90.44 383 VAL A N 1
ATOM 2968 C CA . VAL A 1 383 ? -14.924 10.020 -10.435 1.00 90.44 383 VAL A CA 1
ATOM 2969 C C . VAL A 1 383 ? -15.981 10.744 -11.273 1.00 90.44 383 VAL A C 1
ATOM 2971 O O . VAL A 1 383 ? -16.121 11.961 -11.150 1.00 90.44 383 VAL A O 1
ATOM 2974 N N . ARG A 1 384 ? -16.795 10.015 -12.055 1.00 92.69 384 ARG A N 1
ATOM 2975 C CA . ARG A 1 384 ? -17.847 10.593 -12.907 1.00 92.69 384 ARG A CA 1
ATOM 2976 C C . ARG A 1 384 ? -18.906 11.304 -12.077 1.00 92.69 384 ARG A C 1
ATOM 2978 O O . ARG A 1 384 ? -19.325 12.396 -12.450 1.00 92.69 384 ARG A O 1
ATOM 2985 N N . ALA A 1 385 ? -19.274 10.745 -10.926 1.00 89.19 385 ALA A N 1
ATOM 2986 C CA . ALA A 1 385 ? -20.195 11.387 -9.990 1.00 89.19 385 ALA A CA 1
ATOM 2987 C C . ALA A 1 385 ? -19.685 12.751 -9.480 1.00 89.19 385 ALA A C 1
ATOM 2989 O O . ALA A 1 385 ? -20.489 13.625 -9.168 1.00 89.19 385 ALA A O 1
ATOM 2990 N N . ARG A 1 386 ? -18.362 12.970 -9.452 1.00 89.12 386 ARG A N 1
ATOM 2991 C CA . ARG A 1 386 ? -17.732 14.228 -9.007 1.00 89.12 386 ARG A CA 1
ATOM 2992 C C . ARG A 1 386 ? -17.483 15.238 -10.129 1.00 89.12 386 ARG A C 1
ATOM 2994 O O . ARG A 1 386 ? -17.185 16.399 -9.849 1.00 89.12 386 ARG A O 1
ATOM 3001 N N . VAL A 1 387 ? -17.619 14.839 -11.395 1.00 91.56 387 VAL A N 1
ATOM 3002 C CA . VAL A 1 387 ? -17.406 15.726 -12.554 1.00 91.56 387 VAL A CA 1
ATOM 3003 C C . VAL A 1 387 ? -18.247 17.009 -12.488 1.00 91.56 387 VAL A C 1
ATOM 3005 O O . VAL A 1 387 ? -17.678 18.074 -12.727 1.00 91.56 387 VAL A O 1
ATOM 3008 N N . PRO A 1 388 ? -19.548 16.984 -12.123 1.00 91.69 388 PRO A N 1
ATOM 3009 C CA . PRO A 1 388 ? -20.341 18.210 -12.030 1.00 91.69 388 PRO A CA 1
ATOM 3010 C C . PRO A 1 388 ? -19.795 19.218 -11.009 1.00 91.69 388 PRO A C 1
ATOM 3012 O O . PRO A 1 388 ? -19.877 20.426 -11.240 1.00 91.69 388 PRO A O 1
ATOM 3015 N N . ASP A 1 389 ? -19.226 18.746 -9.896 1.00 88.94 389 ASP A N 1
ATOM 3016 C CA . ASP A 1 389 ? -18.613 19.607 -8.879 1.00 88.94 389 ASP A CA 1
ATOM 3017 C C . ASP A 1 389 ? -17.335 20.258 -9.399 1.00 88.94 389 ASP A C 1
ATOM 3019 O O . ASP A 1 389 ? -17.155 21.471 -9.256 1.00 88.94 389 ASP A O 1
ATOM 3023 N N . PHE A 1 390 ? -16.479 19.477 -10.062 1.00 90.31 390 PHE A N 1
ATOM 3024 C CA . PHE A 1 390 ? -15.266 19.985 -10.696 1.00 90.31 390 PHE A CA 1
ATOM 3025 C C . PHE A 1 390 ? -15.579 21.002 -11.794 1.00 90.31 390 PHE A C 1
ATOM 3027 O O . PHE A 1 390 ? -15.033 22.107 -11.783 1.00 90.31 390 PHE A O 1
ATOM 3034 N N . ALA A 1 391 ? -16.516 20.673 -12.684 1.00 89.56 391 ALA A N 1
ATOM 3035 C CA . ALA A 1 391 ? -16.940 21.542 -13.773 1.00 89.56 391 ALA A CA 1
ATOM 3036 C C . ALA A 1 391 ? -17.455 22.893 -13.254 1.00 89.56 391 ALA A C 1
ATOM 3038 O O . ALA A 1 391 ? -17.042 23.943 -13.742 1.00 89.56 391 ALA A O 1
ATOM 3039 N N . ARG A 1 392 ? -18.293 22.894 -12.205 1.00 91.25 392 ARG A N 1
ATOM 3040 C CA . ARG A 1 392 ? -18.781 24.134 -11.576 1.00 91.25 392 ARG A CA 1
ATOM 3041 C C . ARG A 1 392 ? -17.676 24.918 -10.877 1.00 91.25 392 ARG A C 1
ATOM 3043 O O . ARG A 1 392 ? -17.616 26.137 -11.026 1.00 91.25 392 ARG A O 1
ATOM 3050 N N . ARG A 1 393 ? -16.825 24.239 -10.101 1.00 91.25 393 ARG A N 1
ATOM 3051 C CA . ARG A 1 393 ? -15.767 24.873 -9.299 1.00 91.25 393 ARG A CA 1
ATOM 3052 C C . ARG A 1 393 ? -14.733 25.570 -10.176 1.00 91.25 393 ARG A C 1
ATOM 3054 O O . ARG A 1 393 ? -14.390 26.717 -9.909 1.00 91.25 393 ARG A O 1
ATOM 3061 N N . TYR A 1 394 ? -14.248 24.873 -11.199 1.00 89.81 394 TYR A N 1
ATOM 3062 C CA . TYR A 1 394 ? -13.185 25.357 -12.079 1.00 89.81 394 TYR A CA 1
ATOM 3063 C C . TYR A 1 394 ? -13.719 26.061 -13.334 1.00 89.81 394 TYR A C 1
ATOM 3065 O O . TYR A 1 394 ? -12.935 26.655 -14.067 1.00 89.81 394 TYR A O 1
ATOM 3073 N N . LYS A 1 395 ? -15.044 26.046 -13.553 1.00 90.38 395 LYS A N 1
ATOM 3074 C CA . LYS A 1 395 ? -15.720 26.581 -14.749 1.00 90.38 395 LYS A CA 1
ATOM 3075 C C . LYS A 1 395 ? -15.185 25.967 -16.047 1.00 90.38 395 LYS A C 1
ATOM 3077 O O . LYS A 1 395 ? -14.994 26.665 -17.035 1.00 90.38 395 LYS A O 1
ATOM 3082 N N . VAL A 1 396 ? -14.940 24.660 -16.026 1.00 92.25 396 VAL A N 1
ATOM 3083 C CA . VAL A 1 396 ? -14.404 23.893 -17.158 1.00 92.25 396 VAL A CA 1
ATOM 3084 C C . VAL A 1 396 ? -15.398 22.836 -17.628 1.00 92.25 396 VAL A C 1
ATOM 3086 O O . VAL A 1 396 ? -16.213 22.336 -16.853 1.00 92.25 396 VAL A O 1
ATOM 3089 N N . HIS A 1 397 ? -15.295 22.450 -18.892 1.00 92.19 397 HIS A N 1
ATOM 3090 C CA . HIS A 1 397 ? -15.913 21.251 -19.436 1.00 92.19 397 HIS A CA 1
ATOM 3091 C C . HIS A 1 397 ? -14.950 20.061 -19.308 1.00 92.19 397 HIS A C 1
ATOM 3093 O O . HIS A 1 397 ? -13.771 20.177 -19.641 1.00 92.19 397 HIS A O 1
ATOM 3099 N N . ILE A 1 398 ? -15.448 18.919 -18.827 1.00 93.06 398 ILE A N 1
ATOM 3100 C CA . ILE A 1 398 ? -14.673 17.680 -18.657 1.00 93.06 398 ILE A CA 1
ATOM 3101 C C . ILE A 1 398 ? -15.335 16.588 -19.511 1.00 93.06 398 ILE A C 1
ATOM 3103 O O . ILE A 1 398 ? -16.374 16.057 -19.108 1.00 93.06 398 ILE A O 1
ATOM 3107 N N . PRO A 1 399 ? -14.772 16.266 -20.686 1.00 91.25 399 PRO A N 1
ATOM 3108 C CA . PRO A 1 399 ? -15.240 15.178 -21.534 1.00 91.25 399 PRO A CA 1
ATOM 3109 C C . PRO A 1 399 ? -15.051 13.792 -20.883 1.00 91.25 399 PRO A C 1
ATOM 3111 O O . PRO A 1 399 ? -14.135 13.623 -20.068 1.00 91.25 399 PRO A O 1
ATOM 3114 N N . PRO A 1 400 ? -15.864 12.778 -21.242 1.00 89.94 400 PRO A N 1
ATOM 3115 C CA . PRO A 1 400 ? -15.724 11.409 -20.731 1.00 89.94 400 PRO A CA 1
ATOM 3116 C C . PRO A 1 400 ? -14.323 10.810 -20.926 1.00 89.94 400 PRO A C 1
ATOM 3118 O O . PRO A 1 400 ? -13.778 10.207 -20.003 1.00 89.94 400 PRO A O 1
ATOM 3121 N N . GLU A 1 401 ? -13.704 11.040 -22.082 1.00 87.69 401 GLU A N 1
ATOM 3122 C CA . GLU A 1 401 ? -12.364 10.558 -22.421 1.00 87.69 401 GLU A CA 1
ATOM 3123 C C . GLU A 1 401 ? -11.267 11.138 -21.511 1.00 87.69 401 GLU A C 1
ATOM 3125 O O . GLU A 1 401 ? -10.278 10.468 -21.210 1.00 87.69 401 GLU A O 1
ATOM 3130 N N . THR A 1 402 ? -11.447 12.366 -21.014 1.00 91.69 402 THR A N 1
ATOM 3131 C CA . THR A 1 402 ? -10.525 13.008 -20.063 1.00 91.69 402 THR A CA 1
ATOM 3132 C C . THR A 1 402 ? -10.589 12.326 -18.704 1.00 91.69 402 THR A C 1
ATOM 3134 O O . THR A 1 402 ? -9.565 12.111 -18.053 1.00 91.69 402 THR A O 1
ATOM 3137 N N . LEU A 1 403 ? -11.796 11.958 -18.278 1.00 91.94 403 LEU A N 1
ATOM 3138 C CA . LEU A 1 403 ? -12.002 11.216 -17.046 1.00 91.94 403 LEU A CA 1
ATOM 3139 C C . LEU A 1 403 ? -11.392 9.811 -17.132 1.00 91.94 403 LEU A C 1
ATOM 3141 O O . LEU A 1 403 ? -10.691 9.399 -16.209 1.00 91.94 403 LEU A O 1
ATOM 3145 N N . GLU A 1 404 ? -11.600 9.102 -18.244 1.00 88.75 404 GLU A N 1
ATOM 3146 C CA . GLU A 1 404 ? -10.980 7.792 -18.479 1.00 88.75 404 GLU A CA 1
ATOM 3147 C C . GLU A 1 404 ? -9.450 7.886 -18.469 1.00 88.75 404 GLU A C 1
ATOM 3149 O O . GLU A 1 404 ? -8.781 7.065 -17.837 1.00 88.75 404 GLU A O 1
ATOM 3154 N N . ALA A 1 405 ? -8.888 8.925 -19.096 1.00 87.44 405 ALA A N 1
ATOM 3155 C CA . ALA A 1 405 ? -7.453 9.181 -19.069 1.00 87.44 405 ALA A CA 1
ATOM 3156 C C . ALA A 1 405 ? -6.927 9.382 -17.645 1.00 87.44 405 ALA A C 1
ATOM 3158 O O . ALA A 1 405 ? -5.916 8.776 -17.297 1.00 87.44 405 ALA A O 1
ATOM 3159 N N . ALA A 1 406 ? -7.620 10.162 -16.811 1.00 91.69 406 ALA A N 1
ATOM 3160 C CA . ALA A 1 406 ? -7.214 10.391 -15.425 1.00 91.69 406 ALA A CA 1
ATOM 3161 C C . ALA A 1 406 ? -7.188 9.091 -14.616 1.00 91.69 406 ALA A C 1
ATOM 3163 O O . ALA A 1 406 ? -6.218 8.834 -13.905 1.00 91.69 406 ALA A O 1
ATOM 3164 N N . VAL A 1 407 ? -8.205 8.239 -14.771 1.00 90.44 407 VAL A N 1
ATOM 3165 C CA . VAL A 1 407 ? -8.269 6.962 -14.052 1.00 90.44 407 VAL A CA 1
ATOM 3166 C C . VAL A 1 407 ? -7.169 6.008 -14.507 1.00 90.44 407 VAL A C 1
ATOM 3168 O O . VAL A 1 407 ? -6.431 5.486 -13.674 1.00 90.44 407 VAL A O 1
ATOM 3171 N N . VAL A 1 408 ? -7.026 5.799 -15.818 1.00 85.94 408 VAL A N 1
ATOM 3172 C CA . VAL A 1 408 ? -6.057 4.843 -16.380 1.00 85.94 408 VAL A CA 1
ATOM 3173 C C . VAL A 1 408 ? -4.617 5.275 -16.110 1.00 85.94 408 VAL A C 1
ATOM 3175 O O . VAL A 1 408 ? -3.775 4.446 -15.761 1.00 85.94 408 VAL A O 1
ATOM 3178 N N . LEU A 1 409 ? -4.315 6.565 -16.270 1.00 83.12 409 LEU A N 1
ATOM 3179 C CA . LEU A 1 409 ? -2.974 7.090 -16.033 1.00 83.12 409 LEU A CA 1
ATOM 3180 C C . LEU A 1 409 ? -2.601 7.041 -14.548 1.00 83.12 409 LEU A C 1
ATOM 3182 O O . LEU A 1 409 ? -1.502 6.589 -14.222 1.00 83.12 409 LEU A O 1
ATOM 3186 N N . ALA A 1 410 ? -3.506 7.448 -13.650 1.00 81.38 410 ALA A N 1
ATOM 3187 C CA . ALA A 1 410 ? -3.265 7.365 -12.212 1.00 81.38 410 ALA A CA 1
ATOM 3188 C C . ALA A 1 410 ? -3.118 5.908 -11.753 1.00 81.38 410 ALA A C 1
ATOM 3190 O O . ALA A 1 410 ? -2.238 5.601 -10.951 1.00 81.38 410 ALA A O 1
ATOM 3191 N N . ASP A 1 411 ? -3.927 4.989 -12.286 1.00 83.31 411 ASP A N 1
ATOM 3192 C CA . ASP A 1 411 ? -3.811 3.567 -11.967 1.00 83.31 411 ASP A CA 1
ATOM 3193 C C . ASP A 1 411 ? -2.435 3.000 -12.330 1.00 83.31 411 ASP A C 1
ATOM 3195 O O . ASP A 1 411 ? -1.766 2.395 -11.493 1.00 83.31 411 ASP A O 1
ATOM 3199 N N . ARG A 1 412 ? -1.979 3.287 -13.552 1.00 78.81 412 ARG A N 1
ATOM 3200 C CA . ARG A 1 412 ? -0.738 2.742 -14.108 1.00 78.81 412 ARG A CA 1
ATOM 3201 C C . ARG A 1 412 ? 0.530 3.362 -13.528 1.00 78.81 412 ARG A C 1
ATOM 3203 O O . ARG A 1 412 ? 1.554 2.688 -13.455 1.00 78.81 412 ARG A O 1
ATOM 3210 N N . HIS A 1 413 ? 0.507 4.654 -13.212 1.00 78.44 413 HIS A N 1
ATOM 3211 C CA . HIS A 1 413 ? 1.735 5.408 -12.946 1.00 78.44 413 HIS A CA 1
ATOM 3212 C C . HIS A 1 413 ? 1.855 5.933 -11.514 1.00 78.44 413 HIS A C 1
ATOM 3214 O O . HIS A 1 413 ? 2.969 6.237 -11.089 1.00 78.44 413 HIS A O 1
ATOM 3220 N N . VAL A 1 414 ? 0.752 6.001 -10.764 1.00 76.12 414 VAL A N 1
ATOM 3221 C CA . VAL A 1 414 ? 0.747 6.383 -9.348 1.00 76.12 414 VAL A CA 1
ATOM 3222 C C . VAL A 1 414 ? 0.517 5.124 -8.511 1.00 76.12 414 VAL A C 1
ATOM 3224 O O . VAL A 1 414 ? -0.616 4.703 -8.267 1.00 76.12 414 VAL A O 1
ATOM 3227 N N . THR A 1 415 ? 1.618 4.481 -8.119 1.00 76.31 415 THR A N 1
ATOM 3228 C CA . THR A 1 415 ? 1.624 3.158 -7.464 1.00 76.31 415 THR A CA 1
ATOM 3229 C C . THR A 1 415 ? 1.697 3.223 -5.938 1.00 76.31 415 THR A C 1
ATOM 3231 O O . THR A 1 415 ? 1.505 2.215 -5.267 1.00 76.31 415 THR A O 1
ATOM 3234 N N . ASP A 1 416 ? 2.017 4.389 -5.383 1.00 71.25 416 ASP A N 1
ATOM 3235 C CA . ASP A 1 416 ? 2.168 4.648 -3.948 1.00 71.25 416 ASP A CA 1
ATOM 3236 C C . ASP A 1 416 ? 0.875 5.144 -3.276 1.00 71.25 416 ASP A C 1
ATOM 3238 O O . ASP A 1 416 ? 0.805 5.234 -2.051 1.00 71.25 416 ASP A O 1
ATOM 3242 N N . ARG A 1 417 ? -0.162 5.431 -4.070 1.00 77.75 417 ARG A N 1
ATOM 3243 C CA . ARG A 1 417 ? -1.494 5.856 -3.622 1.00 77.75 417 ARG A CA 1
ATOM 3244 C C . ARG A 1 417 ? -2.577 4.918 -4.150 1.00 77.75 417 ARG A C 1
ATOM 3246 O O . ARG A 1 417 ? -2.370 4.169 -5.107 1.00 77.75 417 ARG A O 1
ATOM 3253 N N . PHE A 1 418 ? -3.755 4.999 -3.538 1.00 80.25 418 PHE A N 1
ATOM 3254 C CA . PHE A 1 418 ? -4.881 4.107 -3.811 1.00 80.25 418 PHE A CA 1
ATOM 3255 C C . PHE A 1 418 ? -6.038 4.817 -4.522 1.00 80.25 418 PHE A C 1
ATOM 3257 O O . PHE A 1 418 ? -6.249 6.026 -4.368 1.00 80.25 418 PHE A O 1
ATOM 3264 N N . GLN A 1 419 ? -6.809 4.053 -5.296 1.00 87.62 419 GLN A N 1
ATOM 3265 C CA . GLN A 1 419 ? -8.084 4.506 -5.842 1.00 87.62 419 GLN A CA 1
ATOM 3266 C C . GLN A 1 419 ? -9.159 4.656 -4.749 1.00 87.62 419 GLN A C 1
ATOM 3268 O O . GLN A 1 419 ? -9.162 3.906 -3.768 1.00 87.62 419 GLN A O 1
ATOM 3273 N N . PRO A 1 420 ? -10.123 5.581 -4.923 1.00 89.88 420 PRO A N 1
ATOM 3274 C CA . PRO A 1 420 ? -10.284 6.501 -6.058 1.00 89.88 420 PRO A CA 1
ATOM 3275 C C . PRO A 1 420 ? -9.495 7.816 -5.919 1.00 89.88 420 PRO A C 1
ATOM 3277 O O . PRO A 1 420 ? -9.495 8.624 -6.849 1.00 89.88 420 PRO A O 1
ATOM 3280 N N . ALA A 1 421 ? -8.846 8.064 -4.774 1.00 88.56 421 ALA A N 1
ATOM 3281 C CA . ALA A 1 421 ? -8.247 9.363 -4.462 1.00 88.56 421 ALA A CA 1
ATOM 3282 C C . ALA A 1 421 ? -7.215 9.828 -5.496 1.00 88.56 421 ALA A C 1
ATOM 3284 O O . ALA A 1 421 ? -7.310 10.967 -5.947 1.00 88.56 421 ALA A O 1
ATOM 3285 N N . LYS A 1 422 ? -6.301 8.950 -5.935 1.00 87.00 422 LYS A N 1
ATOM 3286 C CA . LYS A 1 422 ? -5.265 9.311 -6.921 1.00 87.00 422 LYS A CA 1
ATOM 3287 C C . LYS A 1 422 ? -5.834 9.812 -8.255 1.00 87.00 422 LYS A C 1
ATOM 3289 O O . LYS A 1 422 ? -5.298 10.745 -8.842 1.00 87.00 422 LYS A O 1
ATOM 3294 N N . SER A 1 423 ? -6.952 9.245 -8.712 1.00 92.94 423 SER A N 1
ATOM 3295 C CA . SER A 1 423 ? -7.601 9.678 -9.960 1.00 92.94 423 SER A CA 1
ATOM 3296 C C . SER A 1 423 ? -8.356 10.994 -9.793 1.00 92.94 423 SER A C 1
ATOM 3298 O O . SER A 1 423 ? -8.344 11.839 -10.684 1.00 92.94 423 SER A O 1
ATOM 3300 N N . ILE A 1 424 ? -9.014 11.174 -8.643 1.00 92.25 424 ILE A N 1
ATOM 3301 C CA . ILE A 1 424 ? -9.718 12.416 -8.294 1.00 92.25 424 ILE A CA 1
ATOM 3302 C C . ILE A 1 424 ? -8.719 13.571 -8.195 1.00 92.25 424 ILE A C 1
ATOM 3304 O O . ILE A 1 424 ? -8.979 14.657 -8.709 1.00 92.25 424 ILE A O 1
ATOM 3308 N N . GLU A 1 425 ? -7.585 13.331 -7.540 1.00 90.75 425 GLU A N 1
ATOM 3309 C CA . GLU A 1 425 ? -6.505 14.297 -7.384 1.00 90.75 425 GLU A CA 1
ATOM 3310 C C . GLU A 1 425 ? -5.920 14.690 -8.741 1.00 90.75 425 GLU A C 1
ATOM 3312 O O . GLU A 1 425 ? -5.921 15.875 -9.072 1.00 90.75 425 GLU A O 1
ATOM 3317 N N . LEU A 1 426 ? -5.548 13.712 -9.574 1.00 93.12 426 LEU A N 1
ATOM 3318 C CA . LEU A 1 426 ? -5.012 13.977 -10.908 1.00 93.12 426 LEU A CA 1
ATOM 3319 C C . LEU A 1 426 ? -5.994 14.779 -11.781 1.00 93.12 426 LEU A C 1
ATOM 3321 O O . LEU A 1 426 ? -5.605 15.755 -12.425 1.00 93.12 426 LEU A O 1
ATOM 3325 N N . LEU A 1 427 ? -7.285 14.422 -11.768 1.00 94.50 427 LEU A N 1
ATOM 3326 C CA . LEU A 1 427 ? -8.315 15.181 -12.485 1.00 94.50 427 LEU A CA 1
ATOM 3327 C C . LEU A 1 427 ? -8.450 16.612 -11.939 1.00 94.50 427 LEU A C 1
ATOM 3329 O O . LEU A 1 427 ? -8.612 17.556 -12.713 1.00 94.50 427 LEU A O 1
ATOM 3333 N N . SER A 1 428 ? -8.368 16.789 -10.618 1.00 94.38 428 SER A N 1
ATOM 3334 C CA . SER A 1 428 ? -8.427 18.104 -9.975 1.00 94.38 428 SER A CA 1
ATOM 3335 C C . SER A 1 428 ? -7.232 18.983 -10.347 1.00 94.38 428 SER A C 1
ATOM 3337 O O . SER A 1 428 ? -7.420 20.181 -10.568 1.00 94.38 428 SER A O 1
ATOM 3339 N N . ILE A 1 429 ? -6.025 18.413 -10.420 1.00 91.31 429 ILE A N 1
ATOM 3340 C CA . ILE A 1 429 ? -4.813 19.117 -10.860 1.00 91.31 429 ILE A CA 1
ATOM 3341 C C . ILE A 1 429 ? -4.991 19.565 -12.314 1.00 91.31 429 ILE A C 1
ATOM 3343 O O . ILE A 1 429 ? -4.855 20.751 -12.603 1.00 91.31 429 ILE A O 1
ATOM 3347 N N . ALA A 1 430 ? -5.421 18.664 -13.201 1.00 93.06 430 ALA A N 1
ATOM 3348 C CA . ALA A 1 430 ? -5.678 18.991 -14.604 1.00 93.06 430 ALA A CA 1
ATOM 3349 C C . ALA A 1 430 ? -6.727 20.111 -14.770 1.00 93.06 430 ALA A C 1
ATOM 3351 O O . ALA A 1 430 ? -6.555 21.025 -15.575 1.00 93.06 430 ALA A O 1
ATOM 3352 N N . CYS A 1 431 ? -7.803 20.097 -13.975 1.00 92.31 431 CYS A N 1
ATOM 3353 C CA . CYS A 1 431 ? -8.789 21.183 -13.974 1.00 92.31 431 CYS A CA 1
ATOM 3354 C C . CYS A 1 431 ? -8.183 22.517 -13.507 1.00 92.31 431 CYS A C 1
ATOM 3356 O O . CYS A 1 431 ? -8.489 23.570 -14.071 1.00 92.31 431 CYS A O 1
ATOM 3358 N N . ALA A 1 432 ? -7.330 22.482 -12.480 1.00 90.31 432 ALA A N 1
ATOM 3359 C CA . ALA A 1 432 ? -6.671 23.667 -11.943 1.00 90.31 432 ALA A CA 1
ATOM 3360 C C . ALA A 1 432 ? -5.671 24.285 -12.933 1.00 90.31 432 ALA A C 1
ATOM 3362 O O . ALA A 1 432 ? -5.559 25.508 -12.978 1.00 90.31 432 ALA A O 1
ATOM 3363 N N . GLU A 1 433 ? -5.002 23.476 -13.759 1.00 89.12 433 GLU A N 1
ATOM 3364 C CA . GLU A 1 433 ? -4.104 23.959 -14.817 1.00 89.12 433 GLU A CA 1
ATOM 3365 C C . GLU A 1 433 ? -4.849 24.717 -15.927 1.00 89.12 433 GLU A C 1
ATOM 3367 O O . GLU A 1 433 ? -4.341 25.710 -16.451 1.00 89.12 433 GLU A O 1
ATOM 3372 N N . VAL A 1 434 ? -6.079 24.305 -16.258 1.00 89.00 434 VAL A N 1
ATOM 3373 C CA . VAL A 1 434 ? -6.897 24.966 -17.295 1.00 89.00 434 VAL A CA 1
ATOM 3374 C C . VAL A 1 434 ? -7.599 26.216 -16.766 1.00 89.00 434 VAL A C 1
ATOM 3376 O O . VAL A 1 434 ? -7.800 27.170 -17.517 1.00 89.00 434 VAL A O 1
ATOM 3379 N N . ALA A 1 435 ? -7.951 26.260 -15.478 1.00 86.06 435 ALA A N 1
ATOM 3380 C CA . ALA A 1 435 ? -8.757 27.336 -14.893 1.00 86.06 435 ALA A CA 1
ATOM 3381 C C . ALA A 1 435 ? -8.260 28.780 -15.192 1.00 86.06 435 ALA A C 1
ATOM 3383 O O . ALA A 1 435 ? -9.096 29.635 -15.506 1.00 86.06 435 ALA A O 1
ATOM 3384 N N . PRO A 1 436 ? -6.946 29.101 -15.189 1.00 87.06 436 PRO A N 1
ATOM 3385 C CA . PRO A 1 436 ? -6.455 30.425 -15.594 1.00 87.06 436 PRO A CA 1
ATOM 3386 C C . PRO A 1 436 ? -6.730 30.763 -17.070 1.00 87.06 436 PRO A C 1
ATOM 3388 O O . PRO A 1 436 ? -6.943 31.924 -17.429 1.00 87.06 436 PRO A O 1
ATOM 3391 N N . MET A 1 437 ? -6.746 29.756 -17.945 1.00 84.81 437 MET A N 1
ATOM 3392 C CA . MET A 1 437 ? -7.012 29.916 -19.378 1.00 84.81 437 MET A CA 1
ATOM 3393 C C . MET A 1 437 ? -8.503 30.147 -19.655 1.00 84.81 437 MET A C 1
ATOM 3395 O O . MET A 1 437 ? -8.836 30.903 -20.569 1.00 84.81 437 MET A O 1
ATOM 3399 N N . VAL A 1 438 ? -9.391 29.593 -18.822 1.00 79.81 438 VAL A N 1
ATOM 3400 C CA . VAL A 1 438 ? -10.835 29.898 -18.833 1.00 79.81 438 VAL A CA 1
ATOM 3401 C C . VAL A 1 438 ? -11.069 31.371 -18.513 1.00 79.81 438 VAL A C 1
ATOM 3403 O O . VAL A 1 438 ? -11.790 32.064 -19.225 1.00 79.81 438 VAL A O 1
ATOM 3406 N N . ALA A 1 439 ? -10.414 31.882 -17.465 1.00 75.94 439 ALA A N 1
ATOM 3407 C CA . ALA A 1 439 ? -10.573 33.269 -17.025 1.00 75.94 439 ALA A CA 1
ATOM 3408 C C . ALA A 1 439 ? -10.145 34.295 -18.091 1.00 75.94 439 ALA A C 1
ATOM 3410 O O . ALA A 1 439 ? -10.607 35.433 -18.078 1.00 75.94 439 ALA A O 1
ATOM 3411 N N . THR A 1 440 ? -9.281 33.885 -19.023 1.00 80.62 440 THR A N 1
ATOM 3412 C CA . THR A 1 440 ? -8.824 34.699 -20.158 1.00 80.62 440 THR A CA 1
ATOM 3413 C C . THR A 1 440 ? -9.587 34.417 -21.460 1.00 80.62 440 THR A C 1
ATOM 3415 O O . THR A 1 440 ? -9.255 35.005 -22.487 1.00 80.62 440 THR A O 1
ATOM 3418 N N . GLY A 1 441 ? -10.605 33.543 -21.434 1.00 75.31 441 GLY A N 1
ATOM 3419 C CA . GLY A 1 441 ? -11.446 33.184 -22.583 1.00 75.31 441 GLY A CA 1
ATOM 3420 C C . GLY A 1 441 ? -10.755 32.312 -23.637 1.00 75.31 441 GLY A C 1
ATOM 3421 O O . GLY A 1 441 ? -11.150 32.335 -24.800 1.00 75.31 441 GLY A O 1
ATOM 3422 N N . ARG A 1 442 ? -9.681 31.595 -23.272 1.00 72.56 442 ARG A N 1
ATOM 3423 C CA . ARG A 1 442 ? -8.800 30.895 -24.228 1.00 72.56 442 ARG A CA 1
ATOM 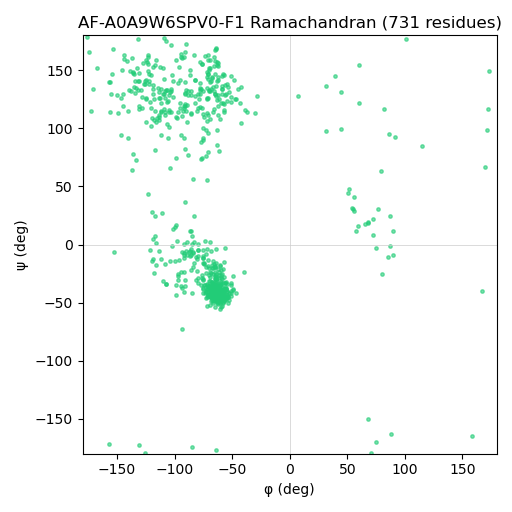3424 C C . ARG A 1 442 ? -9.099 29.407 -24.363 1.00 72.56 442 ARG A C 1
ATOM 3426 O O . ARG A 1 442 ? -9.047 28.893 -25.475 1.00 72.56 442 ARG A O 1
ATOM 3433 N N . ILE A 1 443 ? -9.339 28.713 -23.251 1.00 74.88 443 ILE A N 1
ATOM 3434 C CA . ILE A 1 443 ? -9.596 27.266 -23.218 1.00 74.88 443 ILE A CA 1
ATOM 3435 C C . ILE A 1 443 ? -10.585 26.980 -22.096 1.00 74.88 443 ILE A C 1
ATOM 3437 O O . ILE A 1 443 ? -10.332 27.352 -20.956 1.00 74.88 443 ILE A O 1
ATOM 3441 N N . GLU A 1 444 ? -11.680 26.297 -22.424 1.00 82.12 444 GLU A N 1
ATOM 3442 C CA . GLU A 1 444 ? -12.723 25.920 -21.460 1.00 82.12 444 GLU A CA 1
ATOM 3443 C C . GLU A 1 444 ? -12.792 24.413 -21.204 1.00 82.12 444 GLU A C 1
ATOM 3445 O O . GLU A 1 444 ? -13.449 23.981 -20.266 1.00 82.12 444 GLU A O 1
ATOM 3450 N N . THR A 1 445 ? -12.122 23.595 -22.018 1.00 90.12 445 THR A N 1
ATOM 3451 C CA . THR A 1 445 ? -12.219 22.130 -21.953 1.00 90.12 445 THR A CA 1
ATOM 3452 C C . THR A 1 445 ? -10.931 21.517 -21.422 1.00 90.12 445 THR A C 1
ATOM 3454 O O . THR A 1 445 ? -9.851 21.801 -21.938 1.00 90.12 445 THR A O 1
ATOM 3457 N N . VAL A 1 446 ? -11.046 20.645 -20.420 1.00 91.50 446 VAL A N 1
ATOM 3458 C CA . VAL A 1 446 ? -9.934 19.818 -19.938 1.00 91.50 446 VAL A CA 1
ATOM 3459 C C . VAL A 1 446 ? -9.794 18.630 -20.877 1.00 91.50 446 VAL A C 1
ATOM 3461 O O . VAL A 1 446 ? -10.701 17.806 -20.968 1.00 91.50 446 VAL A O 1
ATOM 3464 N N . THR A 1 447 ? -8.681 18.541 -21.595 1.00 92.62 447 THR A N 1
ATOM 3465 C CA . THR A 1 447 ? -8.419 17.443 -22.533 1.00 92.62 447 THR A CA 1
ATOM 3466 C C . THR A 1 447 ? -7.606 16.330 -21.864 1.00 92.62 447 THR A C 1
ATOM 3468 O O . THR A 1 447 ? -6.934 16.581 -20.857 1.00 92.62 447 THR A O 1
ATOM 3471 N N . PRO A 1 448 ? -7.591 15.109 -22.431 1.00 91.31 448 PRO A N 1
ATOM 3472 C CA . PRO A 1 448 ? -6.717 14.037 -21.953 1.00 91.31 448 PRO A CA 1
ATOM 3473 C C . PRO A 1 448 ? -5.233 14.453 -21.919 1.00 91.31 448 PRO A C 1
ATOM 3475 O O . PRO A 1 448 ? -4.491 14.069 -21.020 1.00 91.31 448 PRO A O 1
ATOM 3478 N N . GLU A 1 449 ? -4.811 15.315 -22.846 1.00 88.56 449 GLU A N 1
ATOM 3479 C CA . GLU A 1 449 ? -3.454 15.872 -22.899 1.00 88.56 449 GLU A CA 1
ATOM 3480 C C . GLU A 1 449 ? -3.065 16.672 -21.660 1.00 88.56 449 GLU A C 1
ATOM 3482 O O . GLU A 1 449 ? -1.946 16.546 -21.166 1.00 88.56 449 GLU A O 1
ATOM 3487 N N . VAL A 1 450 ? -3.996 17.465 -21.128 1.00 90.12 450 VAL A N 1
ATOM 3488 C CA . VAL A 1 450 ? -3.761 18.216 -19.892 1.00 90.12 450 VAL A CA 1
ATOM 3489 C C . VAL A 1 450 ? -3.581 17.254 -18.723 1.00 90.12 450 VAL A C 1
ATOM 3491 O O . VAL A 1 450 ? -2.667 17.422 -17.929 1.00 90.12 450 VAL A O 1
ATOM 3494 N N . VAL A 1 451 ? -4.396 16.199 -18.645 1.00 90.25 451 VAL A N 1
ATOM 3495 C CA . VAL A 1 451 ? -4.258 15.163 -17.609 1.00 90.25 451 VAL A CA 1
ATOM 3496 C C . VAL A 1 451 ? -2.890 14.483 -17.685 1.00 90.25 451 VAL A C 1
ATOM 3498 O O . VAL A 1 451 ? -2.240 14.263 -16.664 1.00 90.25 451 VAL A O 1
ATOM 3501 N N . ARG A 1 452 ? -2.421 14.180 -18.897 1.00 88.50 452 ARG A N 1
ATOM 3502 C CA . ARG A 1 452 ? -1.083 13.629 -19.118 1.00 88.50 452 ARG A CA 1
ATOM 3503 C C . ARG A 1 452 ? 0.023 14.595 -18.681 1.00 88.50 452 ARG A C 1
ATOM 3505 O O . ARG A 1 452 ? 0.976 14.156 -18.039 1.00 88.50 452 ARG A O 1
ATOM 3512 N N . ALA A 1 453 ? -0.090 15.877 -19.022 1.00 85.25 453 ALA A N 1
ATOM 3513 C CA . ALA A 1 453 ? 0.880 16.898 -18.631 1.00 85.25 453 ALA A CA 1
ATOM 3514 C C . ALA A 1 453 ? 0.921 17.094 -17.105 1.00 85.25 453 ALA A C 1
ATOM 3516 O O . ALA A 1 453 ? 2.008 17.078 -16.523 1.00 85.25 453 ALA A O 1
ATOM 3517 N N . ALA A 1 454 ? -0.248 17.166 -16.464 1.00 87.88 454 ALA A N 1
ATOM 3518 C CA . ALA A 1 454 ? -0.394 17.241 -15.014 1.00 87.88 454 ALA A CA 1
ATOM 3519 C C . ALA A 1 454 ? 0.305 16.065 -14.314 1.00 87.88 454 ALA A C 1
ATOM 3521 O O . ALA A 1 454 ? 1.093 16.266 -13.390 1.00 87.88 454 ALA A O 1
ATOM 3522 N N . LEU A 1 455 ? 0.098 14.838 -14.808 1.00 85.94 455 LEU A N 1
ATOM 3523 C CA . LEU A 1 455 ? 0.760 13.653 -14.260 1.00 85.94 455 LEU A CA 1
ATOM 3524 C C . LEU A 1 455 ? 2.282 13.686 -14.465 1.00 85.94 455 LEU A C 1
ATOM 3526 O O . LEU A 1 455 ? 3.039 13.299 -13.575 1.00 85.94 455 LEU A O 1
ATOM 3530 N N . ALA A 1 456 ? 2.752 14.122 -15.635 1.00 81.81 456 ALA A N 1
ATOM 3531 C CA . ALA A 1 456 ? 4.184 14.235 -15.911 1.00 81.81 456 ALA A CA 1
ATOM 3532 C C . ALA A 1 456 ? 4.870 15.199 -14.938 1.00 81.81 456 ALA A C 1
ATOM 3534 O O . ALA A 1 456 ? 5.939 14.887 -14.407 1.00 81.81 456 ALA A O 1
ATOM 3535 N N . HIS A 1 457 ? 4.223 16.336 -14.674 1.00 84.56 457 HIS A N 1
ATOM 3536 C CA . HIS A 1 457 ? 4.682 17.322 -13.707 1.00 84.56 457 HIS A CA 1
ATOM 3537 C C . HIS A 1 457 ? 4.709 16.741 -12.288 1.00 84.56 457 HIS A C 1
ATOM 3539 O O . HIS A 1 457 ? 5.736 16.818 -11.614 1.00 84.56 457 HIS A O 1
ATOM 3545 N N . GLU A 1 458 ? 3.630 16.077 -11.869 1.00 81.00 458 GLU A N 1
ATOM 3546 C CA . GLU A 1 458 ? 3.523 15.450 -10.549 1.00 81.00 458 GLU A CA 1
ATOM 3547 C C . GLU A 1 458 ? 4.595 14.370 -10.319 1.00 81.00 458 GLU A C 1
ATOM 3549 O O . GLU A 1 458 ? 5.203 14.300 -9.253 1.00 81.00 458 GLU A O 1
ATOM 3554 N N . LEU A 1 459 ? 4.892 13.563 -11.341 1.00 78.62 459 LEU A N 1
ATOM 3555 C CA . LEU A 1 459 ? 5.912 12.516 -11.267 1.00 78.62 459 LEU A CA 1
ATOM 3556 C C . LEU A 1 459 ? 7.337 13.019 -11.528 1.00 78.62 459 LEU A C 1
ATOM 3558 O O . LEU A 1 459 ? 8.277 12.230 -11.406 1.00 78.62 459 LEU A O 1
ATOM 3562 N N . SER A 1 460 ? 7.517 14.288 -11.913 1.00 79.31 460 SER A N 1
ATOM 3563 C CA . SER A 1 460 ? 8.795 14.825 -12.405 1.00 79.31 460 SER A CA 1
ATOM 3564 C C . SER A 1 460 ? 9.406 13.959 -13.522 1.00 79.31 460 SER A C 1
ATOM 3566 O O . SER A 1 460 ? 10.597 13.636 -13.508 1.00 79.31 460 SER A O 1
ATOM 3568 N N . ARG A 1 461 ? 8.575 13.525 -14.479 1.00 73.00 461 ARG A N 1
ATOM 3569 C CA . ARG A 1 461 ? 8.950 12.636 -15.595 1.00 73.00 461 ARG A CA 1
ATOM 3570 C C . ARG A 1 461 ? 8.640 13.267 -16.948 1.00 73.00 461 ARG A C 1
ATOM 3572 O O . ARG A 1 461 ? 7.833 14.181 -17.053 1.00 73.00 461 ARG A O 1
ATOM 3579 N N . ASP A 1 462 ? 9.271 12.736 -17.992 1.00 69.62 462 ASP A N 1
ATOM 3580 C CA . ASP A 1 462 ? 8.977 13.124 -19.371 1.00 69.62 462 ASP A CA 1
ATOM 3581 C C . ASP A 1 462 ? 7.568 12.658 -19.788 1.00 69.62 462 ASP A C 1
ATOM 3583 O O . ASP A 1 462 ? 7.191 11.498 -19.580 1.00 69.62 462 ASP A O 1
ATOM 3587 N N . ILE A 1 463 ? 6.818 13.567 -20.417 1.00 69.31 463 ILE A N 1
ATOM 3588 C CA . ILE A 1 463 ? 5.485 13.335 -20.985 1.00 69.31 463 ILE A CA 1
ATOM 3589 C C . ILE A 1 463 ? 5.518 12.187 -22.003 1.00 69.31 463 ILE A C 1
ATOM 3591 O O . ILE A 1 463 ? 4.560 11.418 -22.082 1.00 69.31 463 ILE A O 1
ATOM 3595 N N . ALA A 1 464 ? 6.626 12.013 -22.737 1.00 59.78 464 ALA A N 1
ATOM 3596 C CA . ALA A 1 464 ? 6.757 10.996 -23.785 1.00 59.78 464 ALA A CA 1
ATOM 3597 C C . ALA A 1 464 ? 6.560 9.545 -23.287 1.00 59.78 464 ALA A C 1
ATOM 3599 O O . ALA A 1 464 ? 6.233 8.653 -24.074 1.00 59.78 464 ALA A O 1
ATOM 3600 N N . GLY A 1 465 ? 6.747 9.295 -21.984 1.00 63.97 465 GLY A N 1
ATOM 3601 C CA . GLY A 1 465 ? 6.542 7.986 -21.358 1.00 63.97 465 GLY A CA 1
ATOM 3602 C C . GLY A 1 465 ? 5.103 7.696 -20.907 1.00 63.97 465 GLY A C 1
ATOM 3603 O O . GLY A 1 465 ? 4.810 6.558 -20.535 1.00 63.97 465 GLY A O 1
ATOM 3604 N N . LEU A 1 466 ? 4.210 8.690 -20.929 1.00 70.38 466 LEU A N 1
ATOM 3605 C CA . LEU A 1 466 ? 2.837 8.596 -20.429 1.00 70.38 466 LEU A CA 1
ATOM 3606 C C . LEU A 1 466 ? 1.859 8.496 -21.605 1.00 70.38 466 LEU A C 1
ATOM 3608 O O . LEU A 1 466 ? 1.741 9.413 -22.412 1.00 70.38 466 LEU A O 1
ATOM 3612 N N . ARG A 1 467 ? 1.149 7.372 -21.721 1.00 70.62 467 ARG A N 1
ATOM 3613 C CA . ARG A 1 467 ? 0.262 7.105 -22.868 1.00 70.62 467 ARG A CA 1
ATOM 3614 C C . ARG A 1 467 ? -1.203 7.217 -22.500 1.00 70.62 467 ARG A C 1
ATOM 3616 O O . ARG A 1 467 ? -1.634 6.607 -21.519 1.00 70.62 467 ARG A O 1
ATOM 3623 N N . LEU A 1 468 ? -1.956 7.928 -23.329 1.00 78.44 468 LEU A N 1
ATOM 3624 C CA . LEU A 1 468 ? -3.391 8.115 -23.166 1.00 78.44 468 LEU A CA 1
ATOM 3625 C C . LEU A 1 468 ? -4.186 6.867 -23.586 1.00 78.44 468 LEU A C 1
ATOM 3627 O O . LEU A 1 468 ? -3.709 6.067 -24.399 1.00 78.44 468 LEU A O 1
ATOM 3631 N N . PRO A 1 469 ? -5.408 6.673 -23.055 1.00 67.12 469 PRO A N 1
ATOM 3632 C CA . PRO A 1 469 ? -6.305 5.624 -23.528 1.00 67.12 469 PRO A CA 1
ATOM 3633 C C . PRO A 1 469 ? -6.560 5.765 -25.034 1.00 67.12 469 PRO A C 1
ATOM 3635 O O . PRO A 1 469 ? -6.891 6.844 -25.515 1.00 67.12 469 PRO A O 1
ATOM 3638 N N . GLY A 1 470 ? -6.382 4.680 -25.788 1.00 61.66 470 GLY A N 1
ATOM 3639 C CA . GLY A 1 470 ? -6.569 4.678 -27.243 1.00 61.66 470 GLY A CA 1
ATOM 3640 C C . GLY A 1 470 ? -5.356 5.128 -28.068 1.00 61.66 470 GLY A C 1
ATOM 3641 O O . GLY A 1 470 ? -5.344 4.880 -29.273 1.00 61.66 470 GLY A O 1
ATOM 3642 N N . GLU A 1 471 ? -4.302 5.694 -27.461 1.00 62.16 471 GLU A N 1
ATOM 3643 C CA . GLU A 1 471 ? -3.020 5.843 -28.157 1.00 62.16 471 GLU A CA 1
ATOM 3644 C C . GLU A 1 471 ? -2.446 4.452 -28.423 1.00 62.16 471 GLU A C 1
ATOM 3646 O O . GLU A 1 471 ? -2.137 3.690 -27.499 1.00 62.16 471 GLU A O 1
ATOM 3651 N N . ALA A 1 472 ? -2.315 4.107 -29.707 1.00 40.69 472 ALA A N 1
ATOM 3652 C CA . ALA A 1 472 ? -1.653 2.880 -30.103 1.00 40.69 472 ALA A CA 1
ATOM 3653 C C . ALA A 1 472 ? -0.262 2.867 -29.464 1.00 40.69 472 ALA A C 1
ATOM 3655 O O . ALA A 1 472 ? 0.547 3.775 -29.675 1.00 40.69 472 ALA A O 1
ATOM 3656 N N . ALA A 1 473 ? 0.032 1.824 -28.685 1.00 42.38 473 ALA A N 1
ATOM 3657 C CA . ALA A 1 473 ? 1.416 1.516 -28.373 1.00 42.38 473 ALA A CA 1
ATOM 3658 C C . ALA A 1 473 ? 2.201 1.528 -29.702 1.00 42.38 473 ALA A C 1
ATOM 3660 O O . ALA A 1 473 ? 1.647 1.057 -30.704 1.00 42.38 473 ALA A O 1
ATOM 3661 N N . PRO A 1 474 ? 3.455 2.033 -29.751 1.00 36.16 474 PRO A N 1
ATOM 3662 C CA . PRO A 1 474 ? 4.309 1.775 -30.902 1.00 36.16 474 PRO A CA 1
ATOM 3663 C C . PRO A 1 474 ? 4.186 0.287 -31.159 1.00 36.16 474 PRO A C 1
ATOM 3665 O O . PRO A 1 474 ? 4.288 -0.477 -30.189 1.00 36.16 474 PRO A O 1
ATOM 3668 N N . ALA A 1 475 ? 3.816 -0.067 -32.397 1.00 33.66 475 ALA A N 1
ATOM 3669 C CA . ALA A 1 475 ? 3.413 -1.416 -32.748 1.00 33.66 475 ALA A CA 1
ATOM 3670 C C . ALA A 1 475 ? 4.322 -2.373 -31.990 1.00 33.66 475 ALA A C 1
ATOM 3672 O O . ALA A 1 475 ? 5.546 -2.341 -32.167 1.00 33.66 475 ALA A O 1
ATOM 3673 N N . ALA A 1 476 ? 3.745 -3.161 -31.074 1.00 38.44 476 ALA A N 1
ATOM 3674 C CA . ALA A 1 476 ? 4.467 -4.335 -30.646 1.00 38.44 476 ALA A CA 1
ATOM 3675 C C . ALA A 1 476 ? 4.855 -5.011 -31.971 1.00 38.44 476 ALA A C 1
ATOM 3677 O O . ALA A 1 476 ? 3.959 -5.187 -32.808 1.00 38.44 476 ALA A O 1
ATOM 3678 N N . PRO A 1 477 ? 6.158 -5.245 -32.229 1.00 34.44 477 PRO A N 1
ATOM 3679 C CA . PRO A 1 477 ? 6.600 -5.904 -33.440 1.00 34.44 477 PRO A CA 1
ATOM 3680 C C . PRO A 1 477 ? 5.671 -7.098 -33.630 1.00 34.44 477 PRO A C 1
ATOM 3682 O O . PRO A 1 477 ? 5.334 -7.737 -32.622 1.00 34.44 477 PRO A O 1
ATOM 3685 N N . PRO A 1 478 ? 5.159 -7.297 -34.860 1.00 31.42 478 PRO A N 1
ATOM 3686 C CA . PRO A 1 478 ? 4.098 -8.259 -35.138 1.00 31.42 478 PRO A CA 1
ATOM 3687 C C . PRO A 1 478 ? 4.428 -9.529 -34.379 1.00 31.42 478 PRO A C 1
ATOM 3689 O O . PRO A 1 478 ? 5.552 -9.996 -34.540 1.00 31.42 478 PRO A O 1
ATOM 3692 N N . ALA A 1 479 ? 3.521 -9.974 -33.492 1.00 38.25 479 ALA A N 1
ATOM 3693 C CA . ALA A 1 479 ? 3.804 -11.026 -32.518 1.00 38.25 479 ALA A CA 1
ATOM 3694 C C . ALA A 1 479 ? 4.603 -12.134 -33.219 1.00 38.25 479 ALA A C 1
ATOM 3696 O O . ALA A 1 479 ? 4.026 -12.832 -34.061 1.00 38.25 479 ALA A O 1
ATOM 3697 N N . PRO A 1 480 ? 5.926 -12.233 -32.972 1.00 38.81 480 PRO A N 1
ATOM 3698 C CA . PRO A 1 480 ? 6.725 -13.247 -33.632 1.00 38.81 480 PRO A CA 1
ATOM 3699 C C . PRO A 1 480 ? 6.165 -14.594 -33.188 1.00 38.81 480 PRO A C 1
ATOM 3701 O O . PRO A 1 480 ? 5.541 -14.664 -32.125 1.00 38.81 480 PRO A O 1
ATOM 3704 N N . SER A 1 481 ? 6.329 -15.631 -34.016 1.00 49.69 481 SER A N 1
ATOM 3705 C CA . SER A 1 481 ? 5.865 -16.989 -33.713 1.00 49.69 481 SER A CA 1
ATOM 3706 C C . SER A 1 481 ? 6.061 -17.273 -32.228 1.00 49.69 481 SER A C 1
ATOM 3708 O O . SER A 1 481 ? 7.181 -17.209 -31.718 1.00 49.69 481 SER A O 1
ATOM 3710 N N . ARG A 1 482 ? 4.940 -17.448 -31.522 1.00 57.94 482 ARG A N 1
ATOM 3711 C CA . ARG A 1 482 ? 4.925 -17.412 -30.057 1.00 57.94 482 ARG A CA 1
ATOM 3712 C C . ARG A 1 482 ? 5.715 -18.563 -29.441 1.00 57.94 482 ARG A C 1
ATOM 3714 O O . ARG A 1 482 ? 6.109 -18.460 -28.295 1.00 57.94 482 ARG A O 1
ATOM 3721 N N . ASP A 1 483 ? 5.994 -19.581 -30.248 1.00 74.75 483 ASP A N 1
ATOM 3722 C CA . ASP A 1 483 ? 6.921 -20.678 -30.020 1.00 74.75 483 ASP A CA 1
ATOM 3723 C C . ASP A 1 483 ? 8.309 -20.305 -30.581 1.00 74.75 483 ASP A C 1
ATOM 3725 O O . ASP A 1 483 ? 8.572 -20.441 -31.780 1.00 74.75 483 ASP A O 1
ATOM 3729 N N . ARG A 1 484 ? 9.168 -19.713 -29.743 1.00 84.88 484 ARG A N 1
ATOM 3730 C CA . ARG A 1 484 ? 10.536 -19.303 -30.112 1.00 84.88 484 ARG A CA 1
ATOM 3731 C C . ARG A 1 484 ? 11.475 -19.269 -28.909 1.00 84.88 484 ARG A C 1
ATOM 3733 O O . ARG A 1 484 ? 11.029 -19.248 -27.763 1.00 84.88 484 ARG A O 1
ATOM 3740 N N . LEU A 1 485 ? 12.770 -19.143 -29.193 1.00 89.19 485 LEU A N 1
ATOM 3741 C CA . LEU A 1 485 ? 13.794 -18.751 -28.221 1.00 89.19 485 LEU A CA 1
ATOM 3742 C C . LEU A 1 485 ? 13.883 -17.222 -28.040 1.00 89.19 485 LEU A C 1
ATOM 3744 O O . LEU A 1 485 ? 13.418 -16.470 -28.911 1.00 89.19 485 LEU A O 1
ATOM 3748 N N . PRO A 1 486 ? 14.514 -16.741 -26.948 1.00 90.38 486 PRO A N 1
ATOM 3749 C CA . PRO A 1 486 ? 14.921 -15.353 -26.803 1.00 90.38 486 PRO A CA 1
ATOM 3750 C C . PRO A 1 486 ? 15.721 -14.861 -28.012 1.00 90.38 486 PRO A C 1
ATOM 3752 O O . PRO A 1 486 ? 16.501 -15.595 -28.625 1.00 90.38 486 PRO A O 1
ATOM 3755 N N . VAL A 1 487 ? 15.535 -13.591 -28.365 1.00 89.94 487 VAL A N 1
ATOM 3756 C CA . VAL A 1 487 ? 16.344 -12.946 -29.400 1.00 89.94 487 VAL A CA 1
ATOM 3757 C C . VAL A 1 487 ? 17.735 -12.733 -28.815 1.00 89.94 487 VAL A C 1
ATOM 3759 O O . VAL A 1 487 ? 17.922 -11.861 -27.964 1.00 89.94 487 VAL A O 1
ATOM 3762 N N . ARG A 1 488 ? 18.710 -13.534 -29.261 1.00 88.12 488 ARG A N 1
ATOM 3763 C CA . ARG A 1 488 ? 20.079 -13.569 -28.712 1.00 88.12 488 ARG A CA 1
ATOM 3764 C C . ARG A 1 488 ? 20.729 -12.192 -28.577 1.00 88.12 488 ARG A C 1
ATOM 3766 O O . ARG A 1 488 ? 21.404 -11.940 -27.589 1.00 88.12 488 ARG A O 1
ATOM 3773 N N . THR A 1 489 ? 20.506 -11.291 -29.533 1.00 84.56 489 THR A N 1
ATOM 3774 C CA . THR A 1 489 ? 21.098 -9.941 -29.561 1.00 84.56 489 THR A CA 1
ATOM 3775 C C . THR A 1 489 ? 20.396 -8.920 -28.667 1.00 84.56 489 THR A C 1
ATOM 3777 O O . THR A 1 489 ? 20.931 -7.838 -28.455 1.00 84.56 489 THR A O 1
ATOM 3780 N N . GLU A 1 490 ? 19.209 -9.237 -28.161 1.00 90.31 490 GLU A N 1
ATOM 3781 C CA . GLU A 1 490 ? 18.338 -8.322 -27.408 1.00 90.31 490 GLU A CA 1
ATOM 3782 C C . GLU A 1 490 ? 18.009 -8.834 -26.000 1.00 90.31 490 GLU A C 1
ATOM 3784 O O . GLU A 1 490 ? 17.359 -8.145 -25.209 1.00 90.31 490 GLU A O 1
ATOM 3789 N N . SER A 1 491 ? 18.457 -10.050 -25.693 1.00 93.94 491 SER A N 1
ATOM 3790 C CA . SER A 1 491 ? 18.179 -10.749 -24.446 1.00 93.94 491 SER A CA 1
ATOM 3791 C C . SER A 1 491 ? 19.423 -10.835 -23.578 1.00 93.94 491 SER A C 1
ATOM 3793 O O . SER A 1 491 ? 20.530 -11.028 -24.079 1.00 93.94 491 SER A O 1
ATOM 3795 N N . TYR A 1 492 ? 19.232 -10.710 -22.270 1.00 96.56 492 TYR A N 1
ATOM 3796 C CA . TYR A 1 492 ? 20.297 -10.771 -21.276 1.00 96.56 492 TYR A CA 1
ATOM 3797 C C . TYR A 1 492 ? 19.908 -11.725 -20.155 1.00 96.56 492 TYR A C 1
ATOM 3799 O O . TYR A 1 492 ? 18.757 -11.737 -19.714 1.00 96.56 492 TYR A O 1
ATOM 3807 N N . ALA A 1 493 ? 20.882 -12.493 -19.678 1.00 96.69 493 ALA A N 1
ATOM 3808 C CA . ALA A 1 493 ? 20.737 -13.338 -18.504 1.00 96.69 493 ALA A CA 1
ATOM 3809 C C . ALA A 1 493 ? 21.729 -12.891 -17.427 1.00 96.69 493 ALA A C 1
ATOM 3811 O O . ALA A 1 493 ? 22.919 -12.729 -17.697 1.00 96.69 493 ALA A O 1
ATOM 3812 N N . LEU A 1 494 ? 21.236 -12.692 -16.211 1.00 97.69 494 LEU A N 1
ATOM 3813 C CA . LEU A 1 494 ? 22.025 -12.424 -15.020 1.00 97.69 494 LEU A CA 1
ATOM 3814 C C . LEU A 1 494 ? 21.874 -13.620 -14.077 1.00 97.69 494 LEU A C 1
ATOM 3816 O O . LEU A 1 494 ? 20.801 -13.847 -13.525 1.00 97.69 494 LEU A O 1
ATOM 3820 N N . LEU A 1 495 ? 22.944 -14.394 -13.924 1.00 97.50 495 LEU A N 1
ATOM 3821 C CA . LEU A 1 495 ? 23.005 -15.561 -13.054 1.00 97.50 495 LEU A CA 1
ATOM 3822 C C . LEU A 1 495 ? 23.767 -15.172 -11.792 1.00 97.50 495 LEU A C 1
ATOM 3824 O O . LEU A 1 495 ? 24.954 -14.857 -11.846 1.00 97.50 495 LEU A O 1
ATOM 3828 N N . VAL A 1 496 ? 23.089 -15.158 -10.656 1.00 97.31 496 VAL A N 1
ATOM 3829 C CA . VAL A 1 496 ? 23.649 -14.699 -9.387 1.00 97.31 496 VAL A CA 1
ATOM 3830 C C . VAL A 1 496 ? 23.637 -15.838 -8.396 1.00 97.31 496 VAL A C 1
ATOM 3832 O O . VAL A 1 496 ? 22.630 -16.527 -8.250 1.00 97.31 496 VAL A O 1
ATOM 3835 N N . GLY A 1 497 ? 24.740 -16.035 -7.690 1.00 94.50 497 GLY A N 1
ATOM 3836 C CA . GLY A 1 497 ? 24.742 -16.986 -6.599 1.00 94.50 497 GLY A CA 1
ATOM 3837 C C . GLY A 1 497 ? 25.784 -16.696 -5.543 1.00 94.50 497 GLY A C 1
ATOM 3838 O O . GLY A 1 497 ? 26.871 -16.205 -5.842 1.00 94.50 497 GLY A O 1
ATOM 3839 N N . THR A 1 498 ? 25.439 -17.024 -4.305 1.00 93.25 498 THR A N 1
ATOM 3840 C CA . THR A 1 498 ? 26.312 -16.864 -3.145 1.00 93.25 498 THR A CA 1
ATOM 3841 C C . THR A 1 498 ? 26.574 -18.239 -2.534 1.00 93.25 498 THR A C 1
ATOM 3843 O O . THR A 1 498 ? 25.686 -18.857 -1.958 1.00 93.25 498 THR A O 1
ATOM 3846 N N . ALA A 1 499 ? 27.794 -18.734 -2.721 1.00 90.94 499 ALA A N 1
ATOM 3847 C CA . ALA A 1 499 ? 28.313 -19.966 -2.136 1.00 90.94 499 ALA A CA 1
ATOM 3848 C C . ALA A 1 499 ? 29.017 -19.717 -0.790 1.00 90.94 499 ALA A C 1
ATOM 3850 O O . ALA A 1 499 ? 29.006 -20.590 0.073 1.00 90.94 499 ALA A O 1
ATOM 3851 N N . HIS A 1 500 ? 29.625 -18.540 -0.611 1.00 91.25 500 HIS A N 1
ATOM 3852 C CA . HIS A 1 500 ? 30.369 -18.157 0.590 1.00 91.25 500 HIS A CA 1
ATOM 3853 C C . HIS A 1 500 ? 29.868 -16.824 1.151 1.00 91.25 500 HIS A C 1
ATOM 3855 O O . HIS A 1 500 ? 29.635 -15.880 0.392 1.00 91.25 500 HIS A O 1
ATOM 3861 N N . TYR A 1 501 ? 29.758 -16.769 2.477 1.00 91.31 501 TYR A N 1
ATOM 3862 C CA . TYR A 1 501 ? 29.244 -15.642 3.251 1.00 91.31 501 TYR A CA 1
ATOM 3863 C C . TYR A 1 501 ? 30.298 -15.165 4.253 1.00 91.31 501 TYR A C 1
ATOM 3865 O O . TYR A 1 501 ? 31.072 -15.976 4.765 1.00 91.31 501 TYR A O 1
ATOM 3873 N N . ASP A 1 502 ? 30.322 -13.858 4.516 1.00 92.12 502 ASP A N 1
ATOM 3874 C CA . ASP A 1 502 ? 31.194 -13.252 5.526 1.00 92.12 502 ASP A CA 1
ATOM 3875 C C . ASP A 1 502 ? 30.659 -13.528 6.952 1.00 92.12 502 ASP A C 1
ATOM 3877 O O . ASP A 1 502 ? 31.445 -13.662 7.892 1.00 92.12 502 ASP A O 1
ATOM 3881 N N . ASP A 1 503 ? 29.335 -13.676 7.109 1.00 86.88 503 ASP A N 1
ATOM 3882 C CA . ASP A 1 503 ? 28.688 -14.082 8.363 1.00 86.88 503 ASP A CA 1
ATOM 3883 C C . ASP A 1 503 ? 28.849 -15.599 8.610 1.00 86.88 503 ASP A C 1
ATOM 3885 O O . ASP A 1 503 ? 28.317 -16.406 7.839 1.00 86.88 503 ASP A O 1
ATOM 3889 N N . PRO A 1 504 ? 29.522 -16.024 9.700 1.00 83.56 504 PRO A N 1
ATOM 3890 C CA . PRO A 1 504 ? 29.700 -17.438 10.027 1.00 83.56 504 PRO A CA 1
ATOM 3891 C C . PRO A 1 504 ? 28.397 -18.167 10.392 1.00 83.56 504 PRO A C 1
ATOM 3893 O O . PRO A 1 504 ? 28.399 -19.397 10.442 1.00 83.56 504 PRO A O 1
ATOM 3896 N N . ALA A 1 505 ? 27.302 -17.452 10.673 1.00 80.75 505 ALA A N 1
ATOM 3897 C CA . ALA A 1 505 ? 25.994 -18.052 10.932 1.00 80.75 505 ALA A CA 1
ATOM 3898 C C . ALA A 1 505 ? 25.306 -18.571 9.656 1.00 80.75 505 ALA A C 1
ATOM 3900 O O . ALA A 1 505 ? 24.356 -19.351 9.748 1.00 80.75 505 ALA A O 1
ATOM 3901 N N . LEU A 1 506 ? 25.772 -18.162 8.471 1.00 81.94 506 LEU A N 1
ATOM 3902 C CA . LEU A 1 506 ? 25.257 -18.628 7.187 1.00 81.94 506 LEU A CA 1
ATOM 3903 C C . LEU A 1 506 ? 26.131 -19.757 6.639 1.00 81.94 506 LEU A C 1
ATOM 3905 O O . LEU A 1 506 ? 27.289 -19.558 6.273 1.00 81.94 506 LEU A O 1
ATOM 3909 N N . GLU A 1 507 ? 25.558 -20.957 6.548 1.00 80.50 507 GLU A N 1
ATOM 3910 C CA . GLU A 1 507 ? 26.280 -22.125 6.039 1.00 80.50 507 GLU A CA 1
ATOM 3911 C C . GLU A 1 507 ? 26.674 -21.947 4.557 1.00 80.50 507 GLU A C 1
ATOM 3913 O O . GLU A 1 507 ? 25.839 -21.513 3.752 1.00 80.50 507 GLU A O 1
ATOM 3918 N N . PRO A 1 508 ? 27.914 -22.300 4.161 1.00 83.88 508 PRO A N 1
ATOM 3919 C CA . PRO A 1 508 ? 28.331 -22.284 2.762 1.00 83.88 508 PRO A CA 1
ATOM 3920 C C . PRO A 1 508 ? 27.523 -23.249 1.885 1.00 83.88 508 PRO A C 1
ATOM 3922 O O . PRO A 1 508 ? 27.196 -24.361 2.291 1.00 83.88 508 PRO A O 1
ATOM 3925 N N . LEU A 1 509 ? 27.263 -22.847 0.640 1.00 84.69 509 LEU A N 1
ATOM 3926 C CA . LEU A 1 509 ? 26.487 -23.614 -0.339 1.00 84.69 509 LEU A CA 1
ATOM 3927 C C . LEU A 1 509 ? 27.367 -23.981 -1.543 1.00 84.69 509 LEU A C 1
ATOM 3929 O O . LEU A 1 509 ? 27.337 -23.320 -2.582 1.00 84.69 509 LEU A O 1
ATOM 3933 N N . GLU A 1 510 ? 28.168 -25.041 -1.409 1.00 82.88 510 GLU A N 1
ATOM 3934 C CA . GLU A 1 510 ? 29.198 -25.423 -2.394 1.00 82.88 510 GLU A CA 1
ATOM 3935 C C . GLU A 1 510 ? 28.636 -25.680 -3.807 1.00 82.88 510 GLU A C 1
ATOM 3937 O O . GLU A 1 510 ? 29.267 -25.329 -4.807 1.00 82.88 510 GLU A O 1
ATOM 3942 N N . SER A 1 511 ? 27.409 -26.204 -3.910 1.00 84.62 511 SER A N 1
ATOM 3943 C CA . SER A 1 511 ? 26.741 -26.497 -5.188 1.00 84.62 511 SER A CA 1
ATOM 3944 C C . SER A 1 511 ? 26.378 -25.245 -6.004 1.00 84.62 511 SER A C 1
ATOM 3946 O O . SER A 1 511 ? 26.136 -25.338 -7.208 1.00 84.62 511 SER A O 1
ATOM 3948 N N . VAL A 1 512 ? 26.347 -24.049 -5.397 1.00 88.31 512 VAL A N 1
ATOM 3949 C CA . VAL A 1 512 ? 25.917 -22.811 -6.078 1.00 88.31 512 VAL A CA 1
ATOM 3950 C C . VAL A 1 512 ? 26.861 -22.425 -7.220 1.00 88.31 512 VAL A C 1
ATOM 3952 O O . VAL A 1 512 ? 26.403 -21.984 -8.273 1.00 88.31 512 VAL A O 1
ATOM 3955 N N . ALA A 1 513 ? 28.171 -22.629 -7.067 1.00 90.69 513 ALA A N 1
ATOM 3956 C CA . ALA A 1 513 ? 29.127 -22.327 -8.135 1.00 90.69 513 ALA A CA 1
ATOM 3957 C C . ALA A 1 513 ? 28.911 -23.224 -9.372 1.00 90.69 513 ALA A C 1
ATOM 3959 O O . ALA A 1 513 ? 28.954 -22.747 -10.513 1.00 90.69 513 ALA A O 1
ATOM 3960 N N . ALA A 1 514 ? 28.614 -24.507 -9.150 1.00 89.62 514 ALA A N 1
ATOM 3961 C CA . ALA A 1 514 ? 28.296 -25.451 -10.216 1.00 89.62 514 ALA A CA 1
ATOM 3962 C C . ALA A 1 514 ? 26.958 -25.115 -10.892 1.00 89.62 514 ALA A C 1
ATOM 3964 O O . ALA A 1 514 ? 26.885 -25.116 -12.120 1.00 89.62 514 ALA A O 1
ATOM 3965 N N . ASN A 1 515 ? 25.939 -24.714 -10.118 1.00 92.00 515 ASN A N 1
ATOM 3966 C CA . ASN A 1 515 ? 24.650 -24.251 -10.643 1.00 92.00 515 ASN A CA 1
ATOM 3967 C C . ASN A 1 515 ? 24.816 -23.125 -11.673 1.00 92.00 515 ASN A C 1
ATOM 3969 O O . ASN A 1 515 ? 24.267 -23.196 -12.774 1.00 92.00 515 ASN A O 1
ATOM 3973 N N . LEU A 1 516 ? 25.585 -22.088 -11.321 1.00 94.12 516 LEU A N 1
ATOM 3974 C CA . LEU A 1 516 ? 25.818 -20.941 -12.201 1.00 94.12 516 LEU A CA 1
ATOM 3975 C C . LEU A 1 516 ? 26.570 -21.333 -13.474 1.00 94.12 516 LEU A C 1
ATOM 3977 O O . LEU A 1 516 ? 26.250 -20.834 -14.553 1.00 94.12 516 LEU A O 1
ATOM 3981 N N . THR A 1 517 ? 27.548 -22.231 -13.347 1.00 94.44 517 THR A N 1
ATOM 3982 C CA . THR A 1 517 ? 28.338 -22.725 -14.480 1.00 94.44 517 THR A CA 1
ATOM 3983 C C . THR A 1 517 ? 27.455 -23.514 -15.444 1.00 94.44 517 THR A C 1
ATOM 3985 O O . THR A 1 517 ? 27.357 -23.151 -16.615 1.00 94.44 517 THR A O 1
ATOM 3988 N N . GLY A 1 518 ? 26.728 -24.519 -14.945 1.00 93.44 518 GLY A N 1
ATOM 3989 C CA . GLY A 1 518 ? 25.859 -25.360 -15.768 1.00 93.44 518 GLY A CA 1
ATOM 3990 C C . GLY A 1 518 ? 24.749 -24.567 -16.460 1.00 93.44 518 GLY A C 1
ATOM 3991 O O . GLY A 1 518 ? 24.517 -24.737 -17.658 1.00 93.44 518 GLY A O 1
ATOM 3992 N N . LEU A 1 519 ? 24.081 -23.653 -15.744 1.00 94.00 519 LEU A N 1
ATOM 3993 C CA . LEU A 1 519 ? 23.036 -22.818 -16.349 1.00 94.00 519 LEU A CA 1
ATOM 3994 C C . LEU A 1 519 ? 23.612 -21.848 -17.378 1.00 94.00 519 LEU A C 1
ATOM 3996 O O . LEU A 1 519 ? 23.003 -21.647 -18.429 1.00 94.00 519 LEU A O 1
ATOM 4000 N N . GLY A 1 520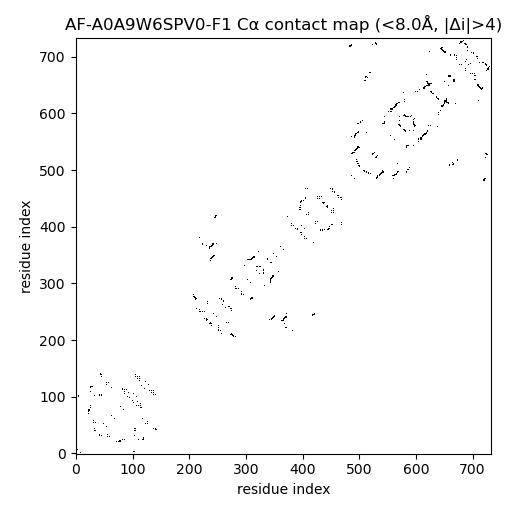 ? 24.787 -21.278 -17.103 1.00 94.94 520 GLY A N 1
ATOM 4001 C CA . GLY A 1 520 ? 25.490 -20.410 -18.039 1.00 94.94 520 GLY A CA 1
ATOM 4002 C C . GLY A 1 520 ? 25.789 -21.116 -19.358 1.00 94.94 520 GLY A C 1
ATOM 4003 O O . GLY A 1 520 ? 25.430 -20.608 -20.419 1.00 94.94 520 GLY A O 1
ATOM 4004 N N . GLU A 1 521 ? 26.369 -22.315 -19.295 1.00 94.50 521 GLU A N 1
ATOM 4005 C CA . GLU A 1 521 ? 26.711 -23.125 -20.470 1.00 94.50 521 GLU A CA 1
ATOM 4006 C C . GLU A 1 521 ? 25.479 -23.504 -21.299 1.00 94.50 521 GLU A C 1
ATOM 4008 O O . GLU A 1 521 ? 25.474 -23.364 -22.524 1.00 94.50 521 GLU A O 1
ATOM 4013 N N . VAL A 1 522 ? 24.410 -23.947 -20.637 1.00 94.38 522 VAL A N 1
ATOM 4014 C CA . VAL A 1 522 ? 23.179 -24.392 -21.299 1.00 94.38 522 VAL A CA 1
ATOM 4015 C C . VAL A 1 522 ? 22.439 -23.228 -21.965 1.00 94.38 522 VAL A C 1
ATOM 4017 O O . VAL A 1 522 ? 22.033 -23.338 -23.125 1.00 94.38 522 VAL A O 1
ATOM 4020 N N . LEU A 1 523 ? 22.296 -22.093 -21.272 1.00 94.25 523 LEU A N 1
ATOM 4021 C CA . LEU A 1 523 ? 21.609 -20.911 -21.804 1.00 94.25 523 LEU A CA 1
ATOM 4022 C C . LEU A 1 523 ? 22.400 -20.226 -22.927 1.00 94.25 523 LEU A C 1
ATOM 4024 O O . LEU A 1 523 ? 21.786 -19.670 -23.842 1.00 94.25 523 LEU A O 1
ATOM 4028 N N . ALA A 1 524 ? 23.734 -20.287 -22.877 1.00 94.19 524 ALA A N 1
ATOM 4029 C CA . ALA A 1 524 ? 24.631 -19.705 -23.874 1.00 94.19 524 ALA A CA 1
ATOM 4030 C C . ALA A 1 524 ? 24.972 -20.646 -25.044 1.00 94.19 524 ALA A C 1
ATOM 4032 O O . ALA A 1 524 ? 25.585 -20.200 -26.019 1.00 94.19 524 ALA A O 1
ATOM 4033 N N . HIS A 1 525 ? 24.602 -21.933 -24.982 1.00 93.25 525 HIS A N 1
ATOM 4034 C CA . HIS A 1 525 ? 25.035 -22.938 -25.959 1.00 93.25 525 HIS A CA 1
ATOM 4035 C C . HIS A 1 525 ? 24.771 -22.474 -27.406 1.00 93.25 525 HIS A C 1
ATOM 4037 O O . HIS A 1 525 ? 23.622 -22.154 -27.714 1.00 93.25 525 HIS A O 1
ATOM 4043 N N . PRO A 1 526 ? 25.753 -22.473 -28.331 1.00 87.06 526 PRO A N 1
ATOM 4044 C CA . PRO A 1 526 ? 25.617 -21.851 -29.657 1.00 87.06 526 PRO A CA 1
ATOM 4045 C C . PRO A 1 526 ? 24.421 -22.341 -30.482 1.00 87.06 526 PRO A C 1
ATOM 4047 O O . PRO A 1 526 ? 23.753 -21.546 -31.134 1.00 87.06 526 PRO A O 1
ATOM 4050 N N . GLU A 1 527 ? 24.117 -23.638 -30.407 1.00 84.38 527 GLU A N 1
ATOM 4051 C CA . GLU A 1 527 ? 23.023 -24.243 -31.181 1.00 84.38 527 GLU A CA 1
ATOM 4052 C C . GLU A 1 527 ? 21.713 -24.395 -30.401 1.00 84.38 527 GLU A C 1
ATOM 4054 O O . GLU A 1 527 ? 20.640 -24.423 -30.999 1.00 84.38 527 GLU A O 1
ATOM 4059 N N . HIS A 1 528 ? 21.777 -24.492 -29.071 1.00 86.69 528 HIS A N 1
ATOM 4060 C CA . HIS A 1 528 ? 20.647 -24.937 -28.248 1.00 86.69 528 HIS A CA 1
ATOM 4061 C C . HIS A 1 528 ? 20.162 -23.876 -27.263 1.00 86.69 528 HIS A C 1
ATOM 4063 O O . HIS A 1 528 ? 18.997 -23.914 -26.886 1.00 86.69 528 HIS A O 1
ATOM 4069 N N . GLY A 1 529 ? 21.018 -22.934 -26.869 1.00 89.44 529 GLY A N 1
ATOM 4070 C CA . GLY A 1 529 ? 20.699 -21.893 -25.901 1.00 89.44 529 GLY A CA 1
ATOM 4071 C C . GLY A 1 529 ? 19.860 -20.757 -26.487 1.00 89.44 529 GLY A C 1
ATOM 4072 O O . GLY A 1 529 ? 19.870 -20.505 -27.696 1.00 89.44 529 GLY A O 1
ATOM 4073 N N . GLY A 1 530 ? 19.138 -20.046 -25.625 1.00 89.81 530 GLY A N 1
ATOM 4074 C CA . GLY A 1 530 ? 18.382 -18.847 -25.989 1.00 89.81 530 GLY A CA 1
ATOM 4075 C C . GLY A 1 530 ? 19.207 -17.558 -26.020 1.00 89.81 530 GLY A C 1
ATOM 4076 O O . GLY A 1 530 ? 18.762 -16.568 -26.592 1.00 89.81 530 GLY A O 1
ATOM 4077 N N . PHE A 1 531 ? 20.404 -17.544 -25.432 1.00 94.12 531 PHE A N 1
ATOM 4078 C CA . PHE A 1 531 ? 21.166 -16.320 -25.182 1.00 94.12 531 PHE A CA 1
ATOM 4079 C C . PHE A 1 531 ? 22.510 -16.322 -25.912 1.00 94.12 531 PHE A C 1
ATOM 4081 O O . PHE A 1 531 ? 23.092 -17.367 -26.202 1.00 94.12 531 PHE A O 1
ATOM 4088 N N . ASP A 1 532 ? 23.005 -15.127 -26.228 1.00 92.69 532 ASP A N 1
ATOM 4089 C CA . ASP A 1 532 ? 24.383 -14.959 -26.683 1.00 92.69 532 ASP A CA 1
ATOM 4090 C C . ASP A 1 532 ? 25.355 -15.157 -25.503 1.00 92.69 532 ASP A C 1
ATOM 4092 O O . ASP A 1 532 ? 25.106 -14.580 -24.438 1.00 92.69 532 ASP A O 1
ATOM 4096 N N . PRO A 1 533 ? 26.463 -15.912 -25.658 1.00 92.62 533 PRO A N 1
ATOM 4097 C CA . PRO A 1 533 ? 27.462 -16.077 -24.602 1.00 92.62 533 PRO A CA 1
ATOM 4098 C C . PRO A 1 533 ? 27.964 -14.762 -23.998 1.00 92.62 533 PRO A C 1
ATOM 4100 O O . PRO A 1 533 ? 28.192 -14.696 -22.794 1.00 92.62 533 PRO A O 1
ATOM 4103 N N . SER A 1 534 ? 28.081 -13.686 -24.786 1.00 92.88 534 SER A N 1
ATOM 4104 C CA . SER A 1 534 ? 28.540 -12.384 -24.284 1.00 92.88 534 SER A CA 1
ATOM 4105 C C . SER A 1 534 ? 27.480 -11.633 -23.464 1.00 92.88 534 SER A C 1
ATOM 4107 O O . SER A 1 534 ? 27.744 -10.534 -22.977 1.00 92.88 534 SER A O 1
ATOM 4109 N N . ARG A 1 535 ? 26.256 -12.166 -23.372 1.00 94.56 535 ARG A N 1
ATOM 4110 C CA . ARG A 1 535 ? 25.088 -11.554 -22.711 1.00 94.56 535 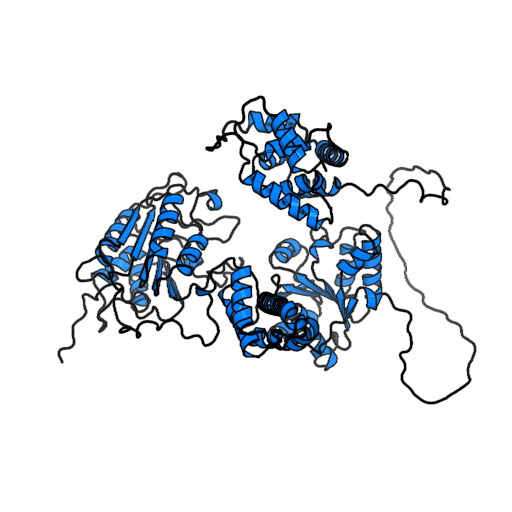ARG A CA 1
ATOM 4111 C C . ARG A 1 535 ? 24.557 -12.393 -21.550 1.00 94.56 535 ARG A C 1
ATOM 4113 O O . ARG A 1 535 ? 23.554 -12.023 -20.939 1.00 94.56 535 ARG A O 1
ATOM 4120 N N . VAL A 1 536 ? 25.247 -13.483 -21.225 1.00 96.38 536 VAL A N 1
ATOM 4121 C CA . VAL A 1 536 ? 25.060 -14.243 -19.991 1.00 96.38 536 VAL A CA 1
ATOM 4122 C C . VAL A 1 536 ? 26.128 -13.786 -19.004 1.00 96.38 536 VAL A C 1
ATOM 4124 O O . VAL A 1 536 ? 27.316 -14.017 -19.197 1.00 96.38 536 VAL A O 1
ATOM 4127 N N . THR A 1 537 ? 25.713 -13.064 -17.968 1.00 97.38 537 THR A N 1
ATOM 4128 C CA . THR A 1 537 ? 26.603 -12.563 -16.916 1.00 97.38 537 THR A CA 1
ATOM 4129 C C . THR A 1 537 ? 26.426 -13.392 -15.658 1.00 97.38 537 THR A C 1
ATOM 4131 O O . THR A 1 537 ? 25.309 -13.505 -15.159 1.00 97.38 537 THR A O 1
ATOM 4134 N N . THR A 1 538 ? 27.530 -13.887 -15.105 1.00 97.44 538 THR A N 1
ATOM 4135 C CA . THR A 1 538 ? 27.542 -14.623 -13.838 1.00 97.44 538 THR A CA 1
ATOM 4136 C C . THR A 1 538 ? 28.171 -13.784 -12.729 1.00 97.44 538 THR A C 1
ATOM 4138 O O . THR A 1 538 ? 29.252 -13.228 -12.913 1.00 97.44 538 THR A O 1
ATOM 4141 N N . LEU A 1 539 ? 27.512 -13.713 -11.571 1.00 97.06 539 LEU A N 1
ATOM 4142 C CA . LEU A 1 539 ? 28.030 -13.116 -10.342 1.00 97.06 539 LEU A CA 1
ATOM 4143 C C . LEU A 1 539 ? 28.085 -14.177 -9.240 1.00 97.06 539 LEU A C 1
ATOM 4145 O O . LEU A 1 539 ? 27.044 -14.584 -8.726 1.00 97.06 539 LEU A O 1
ATOM 4149 N N . LEU A 1 540 ? 29.296 -14.603 -8.878 1.00 96.69 540 LEU A N 1
ATOM 4150 C CA . LEU A 1 540 ? 29.545 -15.533 -7.777 1.00 96.69 540 LEU A CA 1
ATOM 4151 C C . LEU A 1 540 ? 30.026 -14.762 -6.541 1.00 96.69 540 LEU A C 1
ATOM 4153 O O . LEU A 1 540 ? 30.993 -14.009 -6.629 1.00 96.69 540 LEU A O 1
ATOM 4157 N N . ASN A 1 541 ? 29.368 -14.977 -5.401 1.00 95.62 541 ASN A N 1
ATOM 4158 C CA . ASN A 1 541 ? 29.619 -14.302 -4.121 1.00 95.62 541 ASN A CA 1
ATOM 4159 C C . ASN A 1 541 ? 29.642 -12.761 -4.217 1.00 95.62 541 ASN A C 1
ATOM 4161 O O . ASN A 1 541 ? 30.589 -12.136 -3.722 1.00 95.62 541 ASN A O 1
ATOM 4165 N N . PRO A 1 542 ? 28.649 -12.123 -4.872 1.00 96.62 542 PRO A N 1
ATOM 4166 C CA . PRO A 1 542 ? 28.637 -10.672 -4.983 1.00 96.62 542 PRO A CA 1
ATOM 4167 C C . PRO A 1 542 ? 28.336 -10.019 -3.635 1.00 96.62 542 PRO A C 1
ATOM 4169 O O . PRO A 1 542 ? 27.592 -10.566 -2.820 1.00 96.62 542 PRO A O 1
ATOM 4172 N N . SER A 1 543 ? 28.842 -8.805 -3.449 1.00 94.56 543 SER A N 1
ATOM 4173 C CA . SER A 1 543 ? 28.322 -7.876 -2.443 1.00 94.56 543 SER A CA 1
ATOM 4174 C C . SER A 1 543 ? 26.944 -7.329 -2.835 1.00 94.56 543 SER A C 1
ATOM 4176 O O . SER A 1 543 ? 26.558 -7.328 -4.015 1.00 94.56 543 SER A O 1
ATOM 4178 N N . ARG A 1 544 ? 26.223 -6.754 -1.865 1.00 90.69 544 ARG A N 1
ATOM 4179 C CA . ARG A 1 544 ? 24.958 -6.036 -2.100 1.00 90.69 544 ARG A CA 1
ATOM 4180 C C . ARG A 1 544 ? 25.087 -4.979 -3.198 1.00 90.69 544 ARG A C 1
ATOM 4182 O O . ARG A 1 544 ? 24.191 -4.827 -4.036 1.00 90.69 544 ARG A O 1
ATOM 4189 N N . HIS A 1 545 ? 26.196 -4.236 -3.198 1.00 90.12 545 HIS A N 1
ATOM 4190 C CA . HIS A 1 545 ? 26.451 -3.178 -4.172 1.00 90.12 545 HIS A CA 1
ATOM 4191 C C . HIS A 1 545 ? 26.643 -3.735 -5.587 1.00 90.12 545 HIS A C 1
ATOM 4193 O O . HIS A 1 545 ? 26.004 -3.248 -6.520 1.00 90.12 545 HIS A O 1
ATOM 4199 N N . GLU A 1 546 ? 27.479 -4.764 -5.743 1.00 94.56 546 GLU A N 1
ATOM 4200 C CA . GLU A 1 546 ? 27.784 -5.378 -7.041 1.00 94.56 546 GLU A CA 1
ATOM 4201 C C . GLU A 1 546 ? 26.541 -5.994 -7.680 1.00 94.56 546 GLU A C 1
ATOM 4203 O O . GLU A 1 546 ? 26.245 -5.715 -8.847 1.00 94.56 546 GLU A O 1
ATOM 4208 N N . PHE A 1 547 ? 25.764 -6.764 -6.907 1.00 95.56 547 PHE A N 1
ATOM 4209 C CA . PHE A 1 547 ? 24.528 -7.358 -7.409 1.00 95.56 547 PHE A CA 1
ATOM 4210 C C . PHE A 1 547 ? 23.549 -6.260 -7.851 1.00 95.56 547 PHE A C 1
ATOM 4212 O O . PHE A 1 547 ? 23.071 -6.262 -8.988 1.00 95.56 547 PHE A O 1
ATOM 4219 N N . ARG A 1 548 ? 23.303 -5.254 -7.004 1.00 91.31 548 ARG A N 1
ATOM 4220 C CA . ARG A 1 548 ? 22.388 -4.155 -7.342 1.00 91.31 548 ARG A CA 1
ATOM 4221 C C . ARG A 1 548 ? 22.843 -3.370 -8.574 1.00 91.31 548 ARG A C 1
ATOM 4223 O O . ARG A 1 548 ? 22.008 -3.023 -9.412 1.00 91.31 548 ARG A O 1
ATOM 4230 N N . ALA A 1 549 ? 24.136 -3.072 -8.686 1.00 92.69 549 ALA A N 1
ATOM 4231 C CA . ALA A 1 549 ? 24.689 -2.335 -9.816 1.00 92.69 549 ALA A CA 1
ATOM 4232 C C . ALA A 1 549 ? 24.483 -3.101 -11.128 1.00 92.69 549 ALA A C 1
ATOM 4234 O O . ALA A 1 549 ? 23.948 -2.535 -12.084 1.00 92.69 549 ALA A O 1
ATOM 4235 N N . LYS A 1 550 ? 24.816 -4.398 -11.151 1.00 95.75 550 LYS A N 1
ATOM 4236 C CA . LYS A 1 550 ? 24.691 -5.215 -12.363 1.00 95.75 550 LYS A CA 1
ATOM 4237 C C . LYS A 1 550 ? 23.242 -5.487 -12.744 1.00 95.75 550 LYS A C 1
ATOM 4239 O O . LYS A 1 550 ? 22.899 -5.445 -13.923 1.00 95.75 550 LYS A O 1
ATOM 4244 N N . LEU A 1 551 ? 22.378 -5.689 -11.751 1.00 95.12 551 LEU A N 1
ATOM 4245 C CA . LEU A 1 551 ? 20.939 -5.795 -11.959 1.00 95.12 551 LEU A CA 1
ATOM 4246 C C . LEU A 1 551 ? 20.390 -4.533 -12.631 1.00 95.12 551 LEU A C 1
ATOM 4248 O O . LEU A 1 551 ? 19.688 -4.636 -13.634 1.00 95.12 551 LEU A O 1
ATOM 4252 N N . LYS A 1 552 ? 20.732 -3.345 -12.115 1.00 91.12 552 LYS A N 1
ATOM 4253 C CA . LYS A 1 552 ? 20.308 -2.064 -12.696 1.00 91.12 552 LYS A CA 1
ATOM 4254 C C . LYS A 1 552 ? 20.828 -1.882 -14.125 1.00 91.12 552 LYS A C 1
ATOM 4256 O O . LYS A 1 552 ? 20.079 -1.424 -14.977 1.00 91.12 552 LYS A O 1
ATOM 4261 N N . GLU A 1 553 ? 22.091 -2.217 -14.374 1.00 93.06 553 GLU A N 1
ATOM 4262 C CA . GLU A 1 553 ? 22.723 -2.107 -15.693 1.00 93.06 553 GLU A CA 1
ATOM 4263 C C . GLU A 1 553 ? 22.013 -2.984 -16.735 1.00 93.06 553 GLU A C 1
ATOM 4265 O O . GLU A 1 553 ? 21.554 -2.477 -17.757 1.00 93.06 553 GLU A O 1
ATOM 4270 N N . LEU A 1 554 ? 21.884 -4.288 -16.465 1.00 93.94 554 LEU A N 1
ATOM 4271 C CA . LEU A 1 554 ? 21.381 -5.248 -17.450 1.00 93.94 554 LEU A CA 1
ATOM 4272 C C . LEU A 1 554 ? 19.862 -5.155 -17.643 1.00 93.94 554 LEU A C 1
ATOM 4274 O O . LEU A 1 554 ? 19.380 -5.242 -18.774 1.00 93.94 554 LEU A O 1
ATOM 4278 N N . SER A 1 555 ? 19.106 -4.917 -16.565 1.00 90.75 555 SER A N 1
ATOM 4279 C CA . SER A 1 555 ? 17.648 -4.740 -16.660 1.00 90.75 555 SER A CA 1
ATOM 4280 C C . SER A 1 555 ? 17.248 -3.491 -17.446 1.00 90.75 555 SER A C 1
ATOM 4282 O O . SER A 1 555 ? 16.150 -3.464 -17.988 1.00 90.75 555 SER A O 1
ATOM 4284 N N . ALA A 1 556 ? 18.120 -2.480 -17.546 1.00 87.69 556 ALA A N 1
ATOM 4285 C CA . ALA A 1 556 ? 17.851 -1.253 -18.296 1.00 87.69 556 ALA A CA 1
ATOM 4286 C C . ALA A 1 556 ? 18.077 -1.389 -19.813 1.00 87.69 556 ALA A C 1
ATOM 4288 O O . ALA A 1 556 ? 17.520 -0.600 -20.574 1.00 87.69 556 ALA A O 1
ATOM 4289 N N . ILE A 1 557 ? 18.888 -2.356 -20.256 1.00 87.88 557 ILE A N 1
ATOM 4290 C CA . ILE A 1 557 ? 19.309 -2.495 -21.664 1.00 87.88 557 ILE A CA 1
ATOM 4291 C C . ILE A 1 557 ? 18.675 -3.688 -22.390 1.00 87.88 557 ILE A C 1
ATOM 4293 O O . ILE A 1 557 ? 18.698 -3.734 -23.618 1.00 87.88 557 ILE A O 1
ATOM 4297 N N . ALA A 1 558 ? 18.118 -4.657 -21.662 1.00 89.25 558 ALA A N 1
ATOM 4298 C CA . ALA A 1 558 ? 17.430 -5.799 -22.256 1.00 89.25 558 ALA A CA 1
ATOM 4299 C C . ALA A 1 558 ? 16.088 -5.373 -22.867 1.00 89.25 558 ALA A C 1
ATOM 4301 O O . ALA A 1 558 ? 15.254 -4.800 -22.171 1.00 89.25 558 ALA A O 1
ATOM 4302 N N . THR A 1 559 ? 15.857 -5.674 -24.148 1.00 87.94 559 THR A N 1
ATOM 4303 C CA . THR A 1 559 ? 14.628 -5.287 -24.868 1.00 87.94 559 THR A CA 1
ATOM 4304 C C . THR A 1 559 ? 13.724 -6.472 -25.188 1.00 87.94 559 THR A C 1
ATOM 4306 O O . THR A 1 559 ? 12.504 -6.312 -25.175 1.00 87.94 559 THR A O 1
ATOM 4309 N N . ASP A 1 560 ? 14.278 -7.667 -25.422 1.00 88.62 560 ASP A N 1
ATOM 4310 C CA . ASP A 1 560 ? 13.482 -8.876 -25.666 1.00 88.62 560 ASP A CA 1
ATOM 4311 C C . ASP A 1 560 ? 13.239 -9.662 -24.377 1.00 88.62 560 ASP A C 1
ATOM 4313 O O . ASP A 1 560 ? 12.131 -9.634 -23.848 1.00 88.62 560 ASP A O 1
ATOM 4317 N N . THR A 1 561 ? 14.265 -10.335 -23.849 1.00 89.69 561 THR A N 1
ATOM 4318 C CA . THR A 1 561 ? 14.137 -11.179 -22.654 1.00 89.69 561 THR A CA 1
ATOM 4319 C C . THR A 1 561 ? 15.194 -10.829 -21.613 1.00 89.69 561 THR A C 1
ATOM 4321 O O . THR A 1 561 ? 16.386 -10.846 -21.908 1.00 89.69 561 THR A O 1
ATOM 4324 N N . PHE A 1 562 ? 14.773 -10.552 -20.382 1.00 93.12 562 PHE A N 1
ATOM 4325 C CA . PHE A 1 562 ? 15.664 -10.425 -19.234 1.00 93.12 562 PHE A CA 1
ATOM 4326 C C . PHE A 1 562 ? 15.426 -11.581 -18.265 1.00 93.12 562 PHE A C 1
ATOM 4328 O O . PHE A 1 562 ? 14.344 -11.694 -17.691 1.00 93.12 562 PHE A O 1
ATOM 4335 N N . LEU A 1 563 ? 16.429 -12.442 -18.099 1.00 93.25 563 LEU A N 1
ATOM 4336 C CA . LEU A 1 563 ? 16.403 -13.558 -17.158 1.00 93.25 563 LEU A CA 1
ATOM 4337 C C . LEU A 1 563 ? 17.286 -13.228 -15.957 1.00 93.25 563 LEU A C 1
ATOM 4339 O O . LEU A 1 563 ? 18.474 -12.972 -16.116 1.00 93.25 563 LEU A O 1
ATOM 4343 N N . LEU A 1 564 ? 16.720 -13.272 -14.758 1.00 94.81 564 LEU A N 1
ATOM 4344 C CA . LEU A 1 564 ? 17.447 -13.232 -13.500 1.00 94.81 564 LEU A CA 1
ATOM 4345 C C . LEU A 1 564 ? 17.310 -14.586 -12.810 1.00 94.81 564 LEU A C 1
ATOM 4347 O O . LEU A 1 564 ? 16.206 -15.025 -12.502 1.00 94.81 564 LEU A O 1
ATOM 4351 N N . TYR A 1 565 ? 18.439 -15.226 -12.547 1.00 94.81 565 TYR A N 1
ATOM 4352 C CA . TYR A 1 565 ? 18.528 -16.413 -11.709 1.00 94.81 565 TYR A CA 1
ATOM 4353 C C . TYR A 1 565 ? 19.273 -16.048 -10.426 1.00 94.81 565 TYR A C 1
ATOM 4355 O O . TYR A 1 565 ? 20.311 -15.389 -10.494 1.00 94.81 565 TYR A O 1
ATOM 4363 N N . PHE A 1 566 ? 18.758 -16.466 -9.273 1.00 94.69 566 PHE A N 1
ATOM 4364 C CA . PHE A 1 566 ? 19.414 -16.300 -7.980 1.00 94.69 566 PHE A CA 1
ATOM 4365 C C . PHE A 1 566 ? 19.468 -17.629 -7.226 1.00 94.69 566 PHE A C 1
ATOM 4367 O O . PHE A 1 566 ? 18.434 -18.280 -7.092 1.00 94.69 566 PHE A O 1
ATOM 4374 N N . ALA A 1 567 ? 20.635 -17.981 -6.679 1.00 90.94 567 ALA A N 1
ATOM 4375 C CA . ALA A 1 567 ? 20.805 -19.112 -5.768 1.00 90.94 567 ALA A CA 1
ATOM 4376 C C . ALA A 1 567 ? 21.598 -18.745 -4.509 1.00 90.94 567 ALA A C 1
ATOM 4378 O O . ALA A 1 567 ? 22.663 -18.134 -4.587 1.00 90.94 567 ALA A O 1
ATOM 4379 N N . GLY A 1 568 ? 21.099 -19.139 -3.342 1.00 88.44 568 GLY A N 1
ATOM 4380 C CA . GLY A 1 568 ? 21.727 -18.825 -2.058 1.00 88.44 568 GLY A CA 1
ATOM 4381 C C . GLY A 1 568 ? 20.738 -18.906 -0.899 1.00 88.44 568 GLY A C 1
ATOM 4382 O O . GLY A 1 568 ? 19.628 -19.414 -1.051 1.00 88.44 568 GLY A O 1
ATOM 4383 N N . HIS A 1 569 ? 21.097 -18.351 0.256 1.00 84.75 569 HIS A N 1
ATOM 4384 C CA . HIS A 1 569 ? 20.162 -18.176 1.368 1.00 84.75 569 HIS A CA 1
ATOM 4385 C C . HIS A 1 569 ? 19.106 -17.113 1.058 1.00 84.75 569 HIS A C 1
ATOM 4387 O O . HIS A 1 569 ? 19.415 -16.004 0.616 1.00 84.75 569 HIS A O 1
ATOM 4393 N N . GLY A 1 570 ? 17.844 -17.454 1.311 1.00 82.62 570 GLY A N 1
ATOM 4394 C CA . GLY A 1 570 ? 16.774 -16.476 1.466 1.00 82.62 570 GLY A CA 1
ATOM 4395 C C . GLY A 1 570 ? 16.678 -16.116 2.940 1.00 82.62 570 GLY A C 1
ATOM 4396 O O . GLY A 1 570 ? 16.449 -16.994 3.770 1.00 82.62 570 GLY A O 1
ATOM 4397 N N . LEU A 1 571 ? 16.891 -14.846 3.263 1.00 80.75 571 LEU A N 1
ATOM 4398 C CA . LEU A 1 571 ? 16.845 -14.343 4.628 1.00 80.75 571 LEU A CA 1
ATOM 4399 C C . LEU A 1 571 ? 15.470 -13.733 4.891 1.00 80.75 571 LEU A C 1
ATOM 4401 O O . LEU A 1 571 ? 14.894 -13.049 4.038 1.00 80.75 571 LEU A O 1
ATOM 4405 N N . ALA A 1 572 ? 14.948 -14.006 6.078 1.00 68.88 572 ALA A N 1
ATOM 4406 C CA . ALA A 1 572 ? 13.731 -13.409 6.591 1.00 68.88 572 ALA A CA 1
ATOM 4407 C C . ALA A 1 572 ? 14.100 -12.549 7.794 1.00 68.88 572 ALA A C 1
ATOM 4409 O O . ALA A 1 572 ? 14.865 -12.973 8.656 1.00 68.88 572 ALA A O 1
ATOM 4410 N N . ASP A 1 573 ? 13.544 -11.351 7.840 1.00 62.88 573 ASP A N 1
ATOM 4411 C CA . ASP A 1 573 ? 13.635 -10.488 9.006 1.00 62.88 573 ASP A CA 1
ATOM 4412 C C . ASP A 1 573 ? 12.621 -10.978 10.068 1.00 62.88 573 ASP A C 1
ATOM 4414 O O . ASP A 1 573 ? 11.470 -11.262 9.721 1.00 62.88 573 ASP A O 1
ATOM 4418 N N . PRO A 1 574 ? 13.000 -11.118 11.353 1.00 49.91 574 PRO A N 1
ATOM 4419 C CA . PRO A 1 574 ? 12.065 -11.481 12.422 1.00 49.91 574 PRO A CA 1
ATOM 4420 C C . PRO A 1 574 ? 10.904 -10.492 12.591 1.00 49.91 574 PRO A C 1
ATOM 4422 O O . PRO A 1 574 ? 9.844 -10.863 13.096 1.00 49.91 574 PRO A O 1
ATOM 4425 N N . TYR A 1 575 ? 11.107 -9.237 12.188 1.00 48.97 575 TYR A N 1
ATOM 4426 C CA . TYR A 1 575 ? 10.183 -8.126 12.397 1.00 48.97 575 TYR A CA 1
ATOM 4427 C C . TYR A 1 575 ? 9.409 -7.747 11.136 1.00 48.97 575 TYR A C 1
ATOM 4429 O O . TYR A 1 575 ? 8.403 -7.039 11.226 1.00 48.97 575 TYR A O 1
ATOM 4437 N N . THR A 1 576 ? 9.837 -8.218 9.960 1.00 51.66 576 THR A N 1
ATOM 4438 C CA . THR A 1 576 ? 9.147 -7.944 8.699 1.00 51.66 576 THR A CA 1
ATOM 4439 C C . THR A 1 576 ? 8.948 -9.214 7.877 1.00 51.66 576 THR A C 1
ATOM 4441 O O . THR A 1 576 ? 9.837 -10.051 7.757 1.00 51.66 576 THR A O 1
ATOM 4444 N N . PRO A 1 577 ? 7.790 -9.378 7.218 1.00 53.59 577 PRO A N 1
ATOM 4445 C CA . PRO A 1 577 ? 7.548 -10.559 6.399 1.00 53.59 577 PRO A CA 1
ATOM 4446 C C . PRO A 1 577 ? 8.351 -10.527 5.077 1.00 53.59 577 PRO A C 1
ATOM 4448 O O . PRO A 1 577 ? 8.209 -11.417 4.243 1.00 53.59 577 PRO A O 1
ATOM 4451 N N . ALA A 1 578 ? 9.197 -9.515 4.853 1.00 64.50 578 ALA A N 1
ATOM 4452 C CA . ALA A 1 578 ? 9.923 -9.318 3.607 1.00 64.50 578 ALA A CA 1
ATOM 4453 C C . ALA A 1 578 ? 10.981 -10.410 3.353 1.00 64.50 578 ALA A C 1
ATOM 4455 O O . ALA A 1 578 ? 1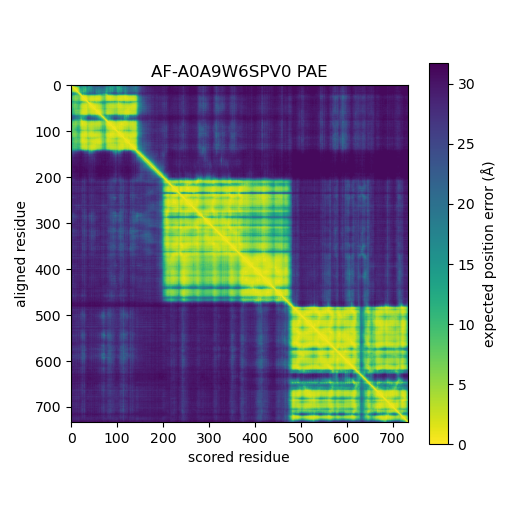1.646 -10.902 4.262 1.00 64.50 578 ALA A O 1
ATOM 4456 N N . LEU A 1 579 ? 11.140 -10.775 2.076 1.00 79.19 579 LEU A N 1
ATOM 4457 C CA . LEU A 1 579 ? 12.203 -11.662 1.607 1.00 79.19 579 LEU A CA 1
ATOM 4458 C C . LEU A 1 579 ? 13.451 -10.845 1.258 1.00 79.19 579 LEU A C 1
ATOM 4460 O O . LEU A 1 579 ? 13.380 -9.881 0.485 1.00 79.19 579 LEU A O 1
ATOM 4464 N N . TYR A 1 580 ? 14.599 -11.290 1.751 1.00 84.94 580 TYR A N 1
ATOM 4465 C CA . TYR A 1 580 ? 15.908 -10.737 1.435 1.00 84.94 580 TYR A CA 1
ATOM 4466 C C . TYR A 1 580 ? 16.781 -11.809 0.777 1.00 84.94 580 TYR A C 1
ATOM 4468 O O . TYR A 1 580 ? 16.780 -12.970 1.177 1.00 84.94 580 TYR A O 1
ATOM 4476 N N . LEU A 1 581 ? 17.512 -11.433 -0.269 1.00 90.56 581 LEU A N 1
ATOM 4477 C CA . LEU A 1 581 ? 18.415 -12.318 -0.997 1.00 90.56 581 LEU A CA 1
ATOM 4478 C C . LEU A 1 581 ? 19.813 -12.217 -0.379 1.00 90.56 581 LEU A C 1
ATOM 4480 O O . LEU A 1 581 ? 20.413 -11.136 -0.384 1.00 90.56 581 LEU A O 1
ATOM 4484 N N . GLY A 1 582 ? 20.312 -13.333 0.154 1.00 90.19 582 GLY A N 1
ATOM 4485 C CA . GLY A 1 582 ? 21.615 -13.430 0.803 1.00 90.19 582 GLY A CA 1
ATOM 4486 C C . GLY A 1 582 ? 22.768 -13.224 -0.179 1.00 90.19 582 GLY A C 1
ATOM 4487 O O . GLY A 1 582 ? 23.011 -14.038 -1.074 1.00 90.19 582 GLY A O 1
ATOM 4488 N N . VAL A 1 583 ? 23.494 -12.133 0.018 1.00 93.50 583 VAL A N 1
ATOM 4489 C CA . VAL A 1 583 ? 24.736 -11.763 -0.679 1.00 93.50 583 VAL A CA 1
ATOM 4490 C C . VAL A 1 583 ? 25.937 -12.029 0.233 1.00 93.50 583 VAL A C 1
ATOM 4492 O O . VAL A 1 583 ? 25.740 -12.375 1.394 1.00 93.50 583 VAL A O 1
ATOM 4495 N N . ARG A 1 584 ? 27.172 -11.923 -0.273 1.00 94.62 584 ARG A N 1
ATOM 4496 C CA . ARG A 1 584 ? 28.384 -12.273 0.496 1.00 94.62 584 ARG A CA 1
ATOM 4497 C C . ARG A 1 584 ? 28.464 -11.525 1.831 1.00 94.62 584 ARG A C 1
ATOM 4499 O O . ARG A 1 584 ? 28.773 -12.132 2.848 1.00 94.62 584 ARG A O 1
ATOM 4506 N N . ASP A 1 585 ? 28.152 -10.234 1.798 1.00 90.44 585 ASP A N 1
ATOM 4507 C CA . ASP A 1 585 ? 28.179 -9.292 2.919 1.00 90.44 585 ASP A CA 1
ATOM 4508 C C . ASP A 1 585 ? 26.872 -9.269 3.734 1.00 90.44 585 ASP A C 1
ATOM 4510 O O . ASP A 1 585 ? 26.671 -8.358 4.529 1.00 90.44 585 ASP A O 1
ATOM 4514 N N . ALA A 1 586 ? 25.965 -10.232 3.525 1.00 88.31 586 ALA A N 1
ATOM 4515 C CA . ALA A 1 586 ? 24.725 -10.319 4.287 1.00 88.31 586 ALA A CA 1
ATOM 4516 C C . ALA A 1 586 ? 24.959 -10.907 5.685 1.00 88.31 586 ALA A C 1
ATOM 4518 O O . ALA A 1 586 ? 25.584 -11.957 5.829 1.00 88.31 586 ALA A O 1
ATOM 4519 N N . GLU A 1 587 ? 24.362 -10.269 6.686 1.00 83.88 587 GLU A N 1
ATOM 4520 C CA . GLU A 1 587 ? 24.319 -10.722 8.072 1.00 83.88 587 GLU A CA 1
ATOM 4521 C C . GLU A 1 587 ? 22.930 -11.291 8.388 1.00 83.88 587 GLU A C 1
ATOM 4523 O O . GLU A 1 587 ? 21.896 -10.680 8.109 1.00 83.88 587 GLU A O 1
ATOM 4528 N N . SER A 1 588 ? 22.900 -12.478 8.986 1.00 78.00 588 SER A N 1
ATOM 4529 C CA . SER A 1 588 ? 21.682 -13.216 9.341 1.00 78.00 588 SER A CA 1
ATOM 4530 C C . SER A 1 588 ? 20.819 -12.504 10.388 1.00 78.00 588 SER A C 1
ATOM 4532 O O . SER A 1 588 ? 19.598 -12.662 10.380 1.00 78.00 588 SER A O 1
ATOM 4534 N N . LEU A 1 589 ? 21.441 -11.714 11.270 1.00 73.50 589 LEU A N 1
ATOM 4535 C CA . LEU A 1 589 ? 20.772 -10.959 12.334 1.00 73.50 589 LEU A CA 1
ATOM 4536 C C . LEU A 1 589 ? 20.244 -9.595 11.875 1.00 73.50 589 LEU A C 1
ATOM 4538 O O . LEU A 1 589 ? 19.329 -9.072 12.508 1.00 73.50 589 LEU A O 1
ATOM 4542 N N . ASP A 1 590 ? 20.785 -9.040 10.788 1.00 77.88 590 ASP A N 1
ATOM 4543 C CA . ASP A 1 590 ? 20.358 -7.754 10.227 1.00 77.88 590 ASP A CA 1
ATOM 4544 C C . ASP A 1 590 ? 20.262 -7.792 8.687 1.00 77.88 590 ASP A C 1
ATOM 4546 O O . ASP A 1 590 ? 20.995 -7.103 7.962 1.00 77.88 590 ASP A O 1
ATOM 4550 N N . PRO A 1 591 ? 19.352 -8.615 8.133 1.00 75.25 591 PRO A N 1
ATOM 4551 C CA . PRO A 1 591 ? 19.200 -8.743 6.687 1.00 75.25 591 PRO A CA 1
ATOM 4552 C C . PRO A 1 591 ? 18.650 -7.467 6.027 1.00 75.25 591 PRO A C 1
ATOM 4554 O O . PRO A 1 591 ? 18.821 -7.286 4.818 1.00 75.25 591 PRO A O 1
ATOM 4557 N N . ALA A 1 592 ? 18.005 -6.569 6.780 1.00 72.19 592 ALA A N 1
ATOM 4558 C CA . ALA A 1 592 ? 17.421 -5.341 6.243 1.00 72.19 592 ALA A CA 1
ATOM 4559 C C . ALA A 1 592 ? 18.486 -4.375 5.697 1.00 72.19 592 ALA A C 1
ATOM 4561 O O . ALA A 1 592 ? 18.325 -3.819 4.595 1.00 72.19 592 ALA A O 1
ATOM 4562 N N . ASP A 1 593 ? 19.593 -4.241 6.428 1.00 75.69 593 ASP A N 1
ATOM 4563 C CA . ASP A 1 593 ? 20.678 -3.321 6.098 1.00 75.69 593 ASP A CA 1
ATOM 4564 C C . ASP A 1 593 ? 21.812 -3.973 5.298 1.00 75.69 593 ASP A C 1
ATOM 4566 O O . ASP A 1 593 ? 22.487 -3.290 4.519 1.00 75.69 593 ASP A O 1
ATOM 4570 N N . THR A 1 594 ? 21.974 -5.292 5.381 1.00 82.31 594 THR A N 1
ATOM 4571 C CA . THR A 1 594 ? 23.124 -5.991 4.781 1.00 82.31 594 THR A CA 1
ATOM 4572 C C . THR A 1 594 ? 22.774 -6.802 3.527 1.00 82.31 594 THR A C 1
ATOM 4574 O O . THR A 1 594 ? 23.541 -6.819 2.564 1.00 82.31 594 THR A O 1
ATOM 4577 N N . ALA A 1 595 ? 21.579 -7.396 3.448 1.00 86.88 595 ALA A N 1
ATOM 4578 C CA . ALA A 1 595 ? 21.165 -8.220 2.311 1.00 86.88 595 ALA A CA 1
ATOM 4579 C C . ALA A 1 595 ? 20.458 -7.413 1.202 1.00 86.88 595 ALA A C 1
ATOM 4581 O O . ALA A 1 595 ? 20.162 -6.218 1.334 1.00 86.88 595 ALA A O 1
ATOM 4582 N N . LEU A 1 596 ? 20.176 -8.044 0.052 1.00 89.00 596 LEU A N 1
ATOM 4583 C CA . LEU A 1 596 ? 19.426 -7.385 -1.024 1.00 89.00 596 LEU A CA 1
ATOM 4584 C C . LEU A 1 596 ? 17.914 -7.622 -0.860 1.00 89.00 596 LEU A C 1
ATOM 4586 O O . LEU A 1 596 ? 17.458 -8.748 -1.052 1.00 89.00 596 LEU A O 1
ATOM 4590 N N . PRO A 1 597 ? 17.092 -6.586 -0.606 1.00 87.25 597 PRO A N 1
ATOM 4591 C CA . PRO A 1 597 ? 15.652 -6.778 -0.477 1.00 87.25 597 PRO A CA 1
ATOM 4592 C C . PRO A 1 597 ? 15.027 -7.218 -1.803 1.00 87.25 597 PRO A C 1
ATOM 4594 O O . PRO A 1 597 ? 15.232 -6.557 -2.827 1.00 87.25 597 PRO A O 1
ATOM 4597 N N . TYR A 1 598 ? 14.190 -8.257 -1.784 1.00 82.00 598 TYR A N 1
ATOM 4598 C CA . TYR A 1 598 ? 13.497 -8.767 -2.975 1.00 82.00 598 TYR A CA 1
ATOM 4599 C C . TYR A 1 598 ? 12.688 -7.677 -3.699 1.00 82.00 598 TYR A C 1
ATOM 4601 O O . TYR A 1 598 ? 12.702 -7.591 -4.927 1.00 82.00 598 TYR A O 1
ATOM 4609 N N . ALA A 1 599 ? 12.063 -6.758 -2.954 1.00 75.81 599 ALA A N 1
ATOM 4610 C CA . ALA A 1 599 ? 11.336 -5.620 -3.524 1.00 75.81 599 ALA A CA 1
ATOM 4611 C C . ALA A 1 599 ? 12.210 -4.736 -4.442 1.00 75.81 599 ALA A C 1
ATOM 4613 O O . ALA A 1 599 ? 11.714 -4.123 -5.388 1.00 75.81 599 ALA A O 1
ATOM 4614 N N . THR A 1 600 ? 13.526 -4.687 -4.201 1.00 79.25 600 THR A N 1
ATOM 4615 C CA . THR A 1 600 ? 14.477 -3.985 -5.076 1.00 79.25 600 THR A CA 1
ATOM 4616 C C . THR A 1 600 ? 14.619 -4.690 -6.418 1.00 79.25 600 THR A C 1
ATOM 4618 O O . THR A 1 600 ? 14.659 -4.016 -7.447 1.00 79.25 600 THR A O 1
ATOM 4621 N N . VAL A 1 601 ? 14.637 -6.025 -6.417 1.00 85.00 601 VAL A N 1
ATOM 4622 C CA . VAL A 1 601 ? 14.647 -6.831 -7.641 1.00 85.00 601 VAL A CA 1
ATOM 4623 C C . VAL A 1 601 ? 13.374 -6.602 -8.442 1.00 85.00 601 VAL A C 1
ATOM 4625 O O . VAL A 1 601 ? 13.455 -6.241 -9.616 1.00 85.00 601 VAL A O 1
ATOM 4628 N N . GLY A 1 602 ? 12.213 -6.700 -7.786 1.00 76.69 602 GLY A N 1
ATOM 4629 C CA . GLY A 1 602 ? 10.915 -6.464 -8.420 1.00 76.69 602 GLY A CA 1
ATOM 4630 C C . GLY A 1 602 ? 10.831 -5.104 -9.118 1.00 76.69 602 GLY A C 1
ATOM 4631 O O . GLY A 1 602 ? 10.454 -5.039 -10.283 1.00 76.69 602 GLY A O 1
ATOM 4632 N N . ARG A 1 603 ? 11.297 -4.029 -8.466 1.00 74.00 603 ARG A N 1
ATOM 4633 C CA . ARG A 1 603 ? 11.303 -2.668 -9.035 1.00 74.00 603 ARG A CA 1
ATOM 4634 C C . ARG A 1 603 ? 12.155 -2.543 -10.304 1.00 74.00 603 ARG A C 1
ATOM 4636 O O . ARG A 1 603 ? 11.776 -1.839 -11.242 1.00 74.00 603 ARG A O 1
ATOM 4643 N N . HIS A 1 604 ? 13.323 -3.186 -10.338 1.00 79.19 604 HIS A N 1
ATOM 4644 C CA . HIS A 1 604 ? 14.203 -3.154 -11.512 1.00 79.19 604 HIS A CA 1
ATOM 4645 C C . HIS A 1 604 ? 13.639 -3.974 -12.672 1.00 79.19 604 HIS A C 1
ATOM 4647 O O . HIS A 1 604 ? 13.695 -3.528 -13.814 1.00 79.19 604 HIS A O 1
ATOM 4653 N N . LEU A 1 605 ? 13.027 -5.123 -12.379 1.00 79.44 605 LEU A N 1
ATOM 4654 C CA . LEU A 1 605 ? 12.302 -5.895 -13.384 1.00 79.44 605 LEU A CA 1
ATOM 4655 C C . LEU A 1 605 ? 11.116 -5.097 -13.936 1.00 79.44 605 LEU A C 1
ATOM 4657 O O . LEU A 1 605 ? 10.947 -5.004 -15.147 1.00 79.44 605 LEU A O 1
ATOM 4661 N N . GLU A 1 606 ? 10.323 -4.464 -13.075 1.00 74.00 606 GLU A N 1
ATOM 4662 C CA . GLU A 1 606 ? 9.139 -3.700 -13.472 1.00 74.00 606 GLU A CA 1
ATOM 4663 C C . GLU A 1 606 ? 9.484 -2.500 -14.359 1.00 74.00 606 GLU A C 1
ATOM 4665 O O . GLU A 1 606 ? 8.892 -2.338 -15.425 1.00 74.00 606 GLU A O 1
ATOM 4670 N N . SER A 1 607 ? 10.501 -1.724 -13.976 1.00 71.88 607 SER A N 1
ATOM 4671 C CA . SER A 1 607 ? 10.950 -0.546 -14.733 1.00 71.88 607 SER A CA 1
ATOM 4672 C C . SER A 1 607 ? 11.755 -0.858 -16.003 1.00 71.88 607 SER A C 1
ATOM 4674 O O . SER A 1 607 ? 11.903 0.026 -16.846 1.00 71.88 607 SER A O 1
ATOM 4676 N N . GLY A 1 608 ? 12.270 -2.083 -16.162 1.00 75.06 608 GLY A N 1
ATOM 4677 C CA . GLY A 1 608 ? 13.073 -2.491 -17.320 1.00 75.06 608 GLY A CA 1
ATOM 4678 C C . GLY A 1 608 ? 12.260 -2.622 -18.624 1.00 75.06 608 GLY A C 1
ATOM 4679 O O . GLY A 1 608 ? 11.096 -3.045 -18.574 1.00 75.06 608 GLY A O 1
ATOM 4680 N N . PRO A 1 609 ? 12.850 -2.314 -19.803 1.00 81.25 609 PRO A N 1
ATOM 4681 C CA . PRO A 1 609 ? 12.144 -2.309 -21.086 1.00 81.25 609 PRO A CA 1
ATOM 4682 C C . PRO A 1 609 ? 11.960 -3.702 -21.712 1.00 81.25 609 PRO A C 1
ATOM 4684 O O . PRO A 1 609 ? 11.303 -3.809 -22.749 1.00 81.25 609 PRO A O 1
ATOM 4687 N N . ALA A 1 610 ? 12.519 -4.757 -21.109 1.00 84.25 610 ALA A N 1
ATOM 4688 C CA . ALA A 1 610 ? 12.429 -6.122 -21.620 1.00 84.25 610 ALA A CA 1
ATOM 4689 C C . ALA A 1 610 ? 10.970 -6.573 -21.752 1.00 84.25 610 ALA A C 1
ATOM 4691 O O . ALA A 1 610 ? 10.175 -6.412 -20.824 1.00 84.25 610 ALA A O 1
ATOM 4692 N N . ARG A 1 611 ? 10.622 -7.176 -22.892 1.00 77.19 611 ARG A N 1
ATOM 4693 C CA . ARG A 1 611 ? 9.272 -7.709 -23.142 1.00 77.19 611 ARG A CA 1
ATOM 4694 C C . ARG A 1 611 ? 8.950 -8.907 -22.258 1.00 77.19 611 ARG A C 1
ATOM 4696 O O . ARG A 1 611 ? 7.839 -8.999 -21.747 1.00 77.19 611 ARG A O 1
ATOM 4703 N N . ASN A 1 612 ? 9.918 -9.803 -22.098 1.00 81.75 612 ASN A N 1
ATOM 4704 C CA . ASN A 1 612 ? 9.818 -11.003 -21.280 1.00 81.75 612 ASN A CA 1
ATOM 4705 C C . ASN A 1 612 ? 10.763 -10.865 -20.088 1.00 81.75 612 ASN A C 1
ATOM 4707 O O . ASN A 1 612 ? 11.959 -10.629 -20.260 1.00 81.75 612 ASN A O 1
ATOM 4711 N N . LYS A 1 613 ? 10.244 -11.024 -18.878 1.00 85.00 613 LYS A N 1
ATOM 4712 C CA . LYS A 1 613 ? 11.019 -10.962 -17.639 1.00 85.00 613 LYS A CA 1
ATOM 4713 C C . LYS A 1 613 ? 10.903 -12.321 -16.968 1.00 85.00 613 LYS A C 1
ATOM 4715 O O . LYS A 1 613 ? 9.809 -12.840 -16.778 1.00 85.00 613 LYS A O 1
ATOM 4720 N N . ILE A 1 614 ? 12.026 -12.946 -16.663 1.00 86.12 614 ILE A N 1
ATOM 4721 C CA . ILE A 1 614 ? 12.054 -14.282 -16.072 1.00 86.12 614 ILE A CA 1
ATOM 4722 C C . ILE A 1 614 ? 12.853 -14.190 -14.791 1.00 86.12 614 ILE A C 1
ATOM 4724 O O . ILE A 1 614 ? 13.980 -13.709 -14.801 1.00 86.12 614 ILE A O 1
ATOM 4728 N N . LEU A 1 615 ? 12.258 -14.639 -13.697 1.00 87.56 615 LEU A N 1
ATOM 4729 C CA . LEU A 1 615 ? 12.879 -14.683 -12.391 1.00 87.56 615 LEU A CA 1
ATOM 4730 C C . LEU A 1 615 ? 12.886 -16.122 -11.890 1.00 87.56 615 LEU A C 1
ATOM 4732 O O . LEU A 1 615 ? 11.839 -16.748 -11.767 1.00 87.56 615 LEU A O 1
ATOM 4736 N N . VAL A 1 616 ? 14.065 -16.642 -11.584 1.00 87.62 616 VAL A N 1
ATOM 4737 C CA . VAL A 1 616 ? 14.245 -17.980 -11.025 1.00 87.62 616 VAL A CA 1
ATOM 4738 C C . VAL A 1 616 ? 14.933 -17.836 -9.674 1.00 87.62 616 VAL A C 1
ATOM 4740 O O . VAL A 1 616 ? 16.046 -17.318 -9.604 1.00 87.62 616 VAL A O 1
ATOM 4743 N N . LEU A 1 617 ? 14.260 -18.253 -8.604 1.00 87.12 617 LEU A N 1
ATOM 4744 C CA . LEU A 1 617 ? 14.755 -18.171 -7.232 1.00 87.12 617 LEU A CA 1
ATOM 4745 C C . LEU A 1 617 ? 14.987 -19.577 -6.675 1.00 87.12 617 LEU A C 1
ATOM 4747 O O . LEU A 1 617 ? 14.041 -20.293 -6.344 1.00 87.12 617 LEU A O 1
ATOM 4751 N N . ASP A 1 618 ? 16.256 -19.944 -6.541 1.00 85.12 618 ASP A N 1
ATOM 4752 C CA . ASP A 1 618 ? 16.730 -21.182 -5.929 1.00 85.12 618 ASP A CA 1
ATOM 4753 C C . ASP A 1 618 ? 17.285 -20.906 -4.524 1.00 85.12 618 ASP A C 1
ATOM 4755 O O . ASP A 1 618 ? 18.487 -20.964 -4.261 1.00 85.12 618 ASP A O 1
ATOM 4759 N N . CYS A 1 619 ? 16.388 -20.491 -3.628 1.00 76.62 619 CYS A N 1
ATOM 4760 C CA . CYS A 1 619 ? 16.701 -20.160 -2.242 1.00 76.62 619 CYS A CA 1
ATOM 4761 C C . CYS A 1 619 ? 15.578 -20.573 -1.278 1.00 76.62 619 CYS A C 1
ATOM 4763 O O . CYS A 1 619 ? 14.420 -20.757 -1.675 1.00 76.62 619 CYS A O 1
ATOM 4765 N N . CYS A 1 620 ? 15.914 -20.708 0.008 1.00 65.56 620 CYS A N 1
ATOM 4766 C CA . CYS A 1 620 ? 14.941 -20.942 1.079 1.00 65.56 620 CYS A CA 1
ATOM 4767 C C . CYS A 1 620 ? 13.892 -19.820 1.130 1.00 65.56 620 CYS A C 1
ATOM 4769 O O . CYS A 1 620 ? 14.201 -18.664 0.849 1.00 65.56 620 CYS A O 1
ATOM 4771 N N . PHE A 1 621 ? 12.650 -20.156 1.495 1.00 60.34 621 PHE A N 1
ATOM 4772 C CA . PHE A 1 621 ? 11.522 -19.210 1.546 1.00 60.34 621 PHE A CA 1
ATOM 4773 C C . PHE A 1 621 ? 11.194 -18.530 0.206 1.00 60.34 621 PHE A C 1
ATOM 4775 O O . PHE A 1 621 ? 10.449 -17.550 0.181 1.00 60.34 621 PHE A O 1
ATOM 4782 N N . SER A 1 622 ? 11.699 -19.050 -0.919 1.00 54.09 622 SER A N 1
ATOM 4783 C CA . SER A 1 622 ? 11.461 -18.478 -2.247 1.00 54.09 622 SER A CA 1
ATOM 4784 C C . SER A 1 622 ? 9.972 -18.419 -2.604 1.00 54.09 622 SER A C 1
ATOM 4786 O O . SER A 1 622 ? 9.562 -17.455 -3.242 1.00 54.09 622 SER A O 1
ATOM 4788 N N . GLY A 1 623 ? 9.123 -19.327 -2.100 1.00 49.44 623 GLY A N 1
ATOM 4789 C CA . GLY A 1 623 ? 7.662 -19.237 -2.251 1.00 49.44 623 GLY A CA 1
ATOM 4790 C C . GLY A 1 623 ? 7.014 -17.980 -1.636 1.00 49.44 623 GLY A C 1
ATOM 4791 O O . GLY A 1 623 ? 5.938 -17.578 -2.073 1.00 49.44 623 GLY A O 1
ATOM 4792 N N . ARG A 1 624 ? 7.688 -17.257 -0.721 1.00 55.53 624 ARG A N 1
ATOM 4793 C CA . ARG A 1 624 ? 7.251 -15.913 -0.275 1.00 55.53 624 ARG A CA 1
ATOM 4794 C C . ARG A 1 624 ? 7.303 -14.871 -1.398 1.00 55.53 624 ARG A C 1
ATOM 4796 O O . ARG A 1 624 ? 6.644 -13.840 -1.315 1.00 55.53 624 ARG A O 1
ATOM 4803 N N . ALA A 1 625 ? 8.060 -15.135 -2.464 1.00 47.97 625 ALA A N 1
ATOM 4804 C CA . ALA A 1 625 ? 8.026 -14.341 -3.686 1.00 47.97 625 ALA A CA 1
ATOM 4805 C C . ALA A 1 625 ? 6.769 -14.612 -4.536 1.00 47.97 625 ALA A C 1
ATOM 4807 O O . ALA A 1 625 ? 6.511 -13.860 -5.470 1.00 47.97 625 ALA A O 1
ATOM 4808 N N . LEU A 1 626 ? 5.981 -15.653 -4.241 1.00 44.41 626 LEU A N 1
ATOM 4809 C CA . LEU A 1 626 ? 4.768 -16.017 -4.984 1.00 44.41 626 LEU A CA 1
ATOM 4810 C C . LEU A 1 626 ? 3.481 -15.712 -4.211 1.00 44.41 626 LEU A C 1
ATOM 4812 O O . LEU A 1 626 ? 2.491 -15.315 -4.838 1.00 44.41 626 LEU A O 1
ATOM 4816 N N . ASP A 1 627 ? 3.512 -15.843 -2.882 1.00 45.31 627 ASP A N 1
ATOM 4817 C CA . ASP A 1 627 ? 2.353 -15.694 -2.000 1.00 45.31 627 ASP A CA 1
ATOM 4818 C C . ASP A 1 627 ? 1.873 -14.243 -1.879 1.00 45.31 627 ASP A C 1
ATOM 4820 O O . ASP A 1 627 ? 2.310 -13.465 -1.038 1.00 45.31 627 ASP A O 1
ATOM 4824 N N . GLY A 1 628 ? 0.875 -13.915 -2.701 1.00 43.28 628 GLY A N 1
ATOM 4825 C CA . GLY A 1 628 ? -0.093 -12.852 -2.432 1.00 43.28 628 GLY A CA 1
ATOM 4826 C C . GLY A 1 628 ? -1.282 -13.304 -1.564 1.00 43.28 628 GLY A C 1
ATOM 4827 O O . GLY A 1 628 ? -2.222 -12.526 -1.408 1.00 43.28 628 GLY A O 1
ATOM 4828 N N . THR A 1 629 ? -1.283 -14.532 -1.014 1.00 27.52 629 THR A N 1
ATOM 4829 C CA . THR A 1 629 ? -2.394 -15.098 -0.215 1.00 27.52 629 THR A CA 1
ATOM 4830 C C . THR A 1 629 ? -1.945 -16.091 0.877 1.00 27.52 629 THR A C 1
ATOM 4832 O O . THR A 1 629 ? -1.503 -17.188 0.573 1.00 27.52 629 THR A O 1
ATOM 4835 N N . MET A 1 630 ? -2.138 -15.665 2.134 1.00 28.83 630 MET A N 1
ATOM 4836 C CA . MET A 1 630 ? -2.200 -16.329 3.460 1.00 28.83 630 MET A CA 1
ATOM 4837 C C . MET A 1 630 ? -1.860 -17.828 3.661 1.00 28.83 630 MET A C 1
ATOM 4839 O O . MET A 1 630 ? -2.579 -18.711 3.200 1.00 28.83 630 MET A O 1
ATOM 4843 N N . GLY A 1 631 ? -0.954 -18.079 4.619 1.00 25.47 631 GLY A N 1
ATOM 4844 C CA . GLY A 1 631 ? -1.141 -19.067 5.698 1.00 25.47 631 GLY A CA 1
ATOM 4845 C C . GLY A 1 631 ? -1.713 -18.393 6.968 1.00 25.47 631 GLY A C 1
ATOM 4846 O O . GLY A 1 631 ? -1.710 -17.163 7.051 1.00 25.47 631 GLY A O 1
ATOM 4847 N N . PRO A 1 632 ? -2.252 -19.141 7.951 1.00 27.03 632 PRO A N 1
ATOM 4848 C CA . PRO A 1 632 ? -3.011 -18.571 9.065 1.00 27.03 632 PRO A CA 1
ATOM 4849 C C . PRO A 1 632 ? -2.078 -17.896 10.081 1.00 27.03 632 PRO A C 1
ATOM 4851 O O . PRO A 1 632 ? -1.606 -18.541 11.010 1.00 27.03 632 PRO A O 1
ATOM 4854 N N . GLY A 1 633 ? -1.819 -16.599 9.918 1.00 30.98 633 GLY A N 1
ATOM 4855 C CA . GLY A 1 633 ? -1.068 -15.828 10.914 1.00 30.98 633 GLY A CA 1
ATOM 4856 C C . GLY A 1 633 ? -0.583 -14.456 10.464 1.00 30.98 633 GLY A C 1
ATOM 4857 O O . GLY A 1 633 ? -0.724 -13.510 11.230 1.00 30.98 633 GLY A O 1
ATOM 4858 N N . ASP A 1 634 ? -0.114 -14.311 9.224 1.00 28.67 634 ASP A N 1
ATOM 4859 C CA . ASP A 1 634 ? 0.726 -13.163 8.859 1.00 28.67 634 ASP A CA 1
ATOM 4860 C C . ASP A 1 634 ? 0.172 -12.359 7.669 1.00 28.67 634 ASP A C 1
ATOM 4862 O O . ASP A 1 634 ? -0.413 -12.905 6.731 1.00 28.67 634 ASP A O 1
ATOM 4866 N N . GLY A 1 635 ? 0.309 -11.029 7.749 1.00 30.08 635 GLY A N 1
ATOM 4867 C CA . GLY A 1 635 ? -0.236 -10.047 6.803 1.00 30.08 635 GLY A CA 1
ATOM 4868 C C . GLY A 1 635 ? 0.333 -10.128 5.372 1.00 30.08 635 GLY A C 1
ATOM 4869 O O . GLY A 1 635 ? 1.309 -10.831 5.114 1.00 30.08 635 GLY A O 1
ATOM 4870 N N . PRO A 1 636 ? -0.276 -9.418 4.401 1.00 28.47 636 PRO A N 1
ATOM 4871 C CA . PRO A 1 636 ? -0.007 -9.624 2.981 1.00 28.47 636 PRO A CA 1
ATOM 4872 C C . PRO A 1 636 ? 1.336 -9.020 2.543 1.00 28.47 636 PRO A C 1
ATOM 4874 O O . PRO A 1 636 ? 1.467 -7.802 2.419 1.00 28.47 636 PRO A O 1
ATOM 4877 N N . ILE A 1 637 ? 2.302 -9.867 2.186 1.00 34.00 637 ILE A N 1
ATOM 4878 C CA . ILE A 1 637 ? 3.411 -9.471 1.310 1.00 34.00 637 ILE A CA 1
ATOM 4879 C C . ILE A 1 637 ? 2.837 -9.399 -0.108 1.00 34.00 637 ILE A C 1
ATOM 4881 O O . ILE A 1 637 ? 2.634 -10.411 -0.772 1.00 34.00 637 ILE A O 1
ATOM 4885 N N . ARG A 1 638 ? 2.527 -8.200 -0.605 1.00 34.66 638 ARG A N 1
ATOM 4886 C CA . ARG A 1 638 ? 2.193 -8.040 -2.026 1.00 34.66 638 ARG A CA 1
ATOM 4887 C C . ARG A 1 638 ? 3.478 -8.141 -2.846 1.00 34.66 638 ARG A C 1
ATOM 4889 O O . ARG A 1 638 ? 4.289 -7.218 -2.844 1.00 34.66 638 ARG A O 1
ATOM 4896 N N . THR A 1 639 ? 3.635 -9.225 -3.598 1.00 38.06 639 THR A N 1
ATOM 4897 C CA . THR A 1 639 ? 4.494 -9.205 -4.786 1.00 38.06 639 THR A CA 1
ATOM 4898 C C . THR A 1 639 ? 3.959 -8.134 -5.743 1.00 38.06 639 THR A C 1
ATOM 4900 O O . THR A 1 639 ? 2.752 -8.153 -6.008 1.00 38.06 639 THR A O 1
ATOM 4903 N N . PRO A 1 640 ? 4.787 -7.206 -6.262 1.00 37.31 640 PRO A N 1
ATOM 4904 C CA . PRO A 1 640 ? 4.355 -6.332 -7.348 1.00 37.31 640 PRO A CA 1
ATOM 4905 C C . PRO A 1 640 ? 3.840 -7.197 -8.505 1.00 37.31 640 PRO A C 1
ATOM 4907 O O . PRO A 1 640 ? 4.406 -8.254 -8.795 1.00 37.31 640 PRO A O 1
ATOM 4910 N N . ASP A 1 641 ? 2.734 -6.791 -9.124 1.00 38.41 641 ASP A N 1
ATOM 4911 C CA . ASP A 1 641 ? 2.164 -7.484 -10.278 1.00 38.41 641 ASP A CA 1
ATOM 4912 C C . ASP A 1 641 ? 3.007 -7.109 -11.504 1.00 38.41 641 ASP A C 1
ATOM 4914 O O . ASP A 1 641 ? 2.661 -6.240 -12.301 1.00 38.41 641 ASP A O 1
ATOM 4918 N N . ILE A 1 642 ? 4.217 -7.670 -11.582 1.00 46.19 642 ILE A N 1
ATOM 4919 C CA . ILE A 1 642 ? 5.197 -7.284 -12.596 1.00 46.19 642 ILE A CA 1
ATOM 4920 C C . ILE A 1 642 ? 4.707 -7.845 -13.935 1.00 46.19 642 ILE A C 1
ATOM 4922 O O . ILE A 1 642 ? 4.901 -9.025 -14.225 1.00 46.19 642 ILE A O 1
ATOM 4926 N N . GLY A 1 643 ? 4.049 -7.027 -14.756 1.00 35.81 643 GLY A N 1
ATOM 4927 C CA . GLY A 1 643 ? 3.534 -7.448 -16.060 1.00 35.81 643 GLY A CA 1
ATOM 4928 C C . GLY A 1 643 ? 4.627 -8.048 -16.952 1.00 35.81 643 GLY A C 1
ATOM 4929 O O . GLY A 1 643 ? 5.692 -7.451 -17.124 1.00 35.81 643 GLY A O 1
ATOM 4930 N N . GLY A 1 644 ? 4.365 -9.232 -17.516 1.00 43.22 644 GLY A N 1
ATOM 4931 C CA . GLY A 1 644 ? 5.338 -9.935 -18.353 1.00 43.22 644 GLY A CA 1
ATOM 4932 C C . GLY A 1 644 ? 6.445 -10.611 -17.546 1.00 43.22 644 GLY A C 1
ATOM 4933 O O . GLY A 1 644 ? 7.550 -10.746 -18.070 1.00 43.22 644 GLY A O 1
ATOM 4934 N N . THR A 1 645 ? 6.149 -11.051 -16.313 1.00 54.31 645 THR A N 1
ATOM 4935 C CA . THR A 1 645 ? 7.094 -11.772 -15.449 1.00 54.31 645 THR A CA 1
ATOM 4936 C C . THR A 1 645 ? 6.686 -13.216 -15.199 1.00 54.31 645 THR A C 1
ATOM 4938 O O . THR A 1 645 ? 5.557 -13.513 -14.812 1.00 54.31 645 THR A O 1
ATOM 4941 N N . TYR A 1 646 ? 7.642 -14.122 -15.378 1.00 57.75 646 TYR A N 1
ATOM 4942 C CA . TY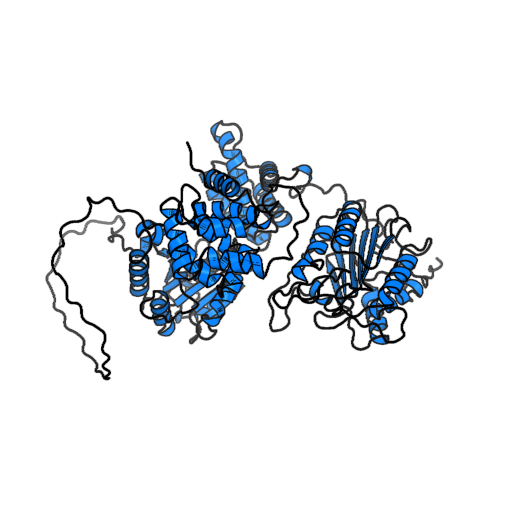R A 1 646 ? 7.524 -15.516 -14.982 1.00 57.75 646 TYR A CA 1
ATOM 4943 C C . TYR A 1 646 ? 8.439 -15.786 -13.793 1.00 57.75 646 TYR A C 1
ATOM 4945 O O . TYR A 1 646 ? 9.654 -15.634 -13.918 1.00 57.75 646 TYR A O 1
ATOM 4953 N N . ILE A 1 647 ? 7.854 -16.151 -12.649 1.00 62.25 647 ILE A N 1
ATOM 4954 C CA . ILE A 1 647 ? 8.589 -16.458 -11.420 1.00 62.25 647 ILE A CA 1
ATOM 4955 C C . ILE A 1 647 ? 8.558 -17.968 -11.193 1.00 62.25 647 ILE A C 1
ATOM 4957 O O . ILE A 1 647 ? 7.481 -18.552 -11.072 1.00 62.25 647 ILE A O 1
ATOM 4961 N N . LEU A 1 648 ? 9.740 -18.571 -11.101 1.00 62.28 648 LEU A N 1
ATOM 4962 C CA . LEU A 1 648 ? 9.972 -19.946 -10.669 1.00 62.28 648 LEU A CA 1
ATOM 4963 C C . LEU A 1 648 ? 10.643 -19.940 -9.304 1.00 62.28 648 LEU A C 1
ATOM 4965 O O . LEU A 1 648 ? 11.672 -19.285 -9.137 1.00 62.28 648 LEU A O 1
ATOM 4969 N N . THR A 1 649 ? 10.103 -20.695 -8.353 1.00 68.62 649 THR A N 1
ATOM 4970 C CA . THR A 1 649 ? 10.706 -20.839 -7.027 1.00 68.62 649 THR A CA 1
ATOM 4971 C C . THR A 1 649 ? 10.996 -22.296 -6.725 1.00 68.62 649 THR A C 1
ATOM 4973 O O . THR A 1 649 ? 10.197 -23.186 -7.023 1.00 68.62 649 THR A O 1
ATOM 4976 N N . ALA A 1 650 ? 12.164 -22.538 -6.140 1.00 56.47 650 ALA A N 1
ATOM 4977 C CA . ALA A 1 650 ? 12.637 -23.876 -5.826 1.00 56.47 650 ALA A CA 1
ATOM 4978 C C . ALA A 1 650 ? 11.844 -24.554 -4.703 1.00 56.47 650 ALA A C 1
ATOM 4980 O O . ALA A 1 650 ? 11.823 -25.783 -4.653 1.00 56.47 650 ALA A O 1
ATOM 4981 N N . SER A 1 651 ? 11.192 -23.789 -3.825 1.00 56.06 651 SER A N 1
ATOM 4982 C CA . SER A 1 651 ? 10.400 -24.312 -2.711 1.00 56.06 651 SER A CA 1
ATOM 4983 C C . SER A 1 651 ? 9.145 -23.475 -2.428 1.00 56.06 651 SER A C 1
ATOM 4985 O O . SER A 1 651 ? 9.030 -22.317 -2.848 1.00 56.06 651 SER A O 1
ATOM 4987 N N . ALA A 1 652 ? 8.202 -24.064 -1.685 1.00 49.53 652 ALA A N 1
ATOM 4988 C CA . ALA A 1 652 ? 7.070 -23.362 -1.082 1.00 49.53 652 ALA A CA 1
ATOM 4989 C C . ALA A 1 652 ? 7.524 -22.357 -0.000 1.00 49.53 652 ALA A C 1
ATOM 4991 O O . ALA A 1 652 ? 8.624 -22.465 0.544 1.00 49.53 652 ALA A O 1
ATOM 4992 N N . ALA A 1 653 ? 6.664 -21.391 0.354 1.00 45.06 653 ALA A N 1
ATOM 4993 C CA . ALA A 1 653 ? 6.990 -20.261 1.241 1.00 45.06 653 ALA A CA 1
ATOM 4994 C C . ALA A 1 653 ? 7.506 -20.639 2.642 1.00 45.06 653 ALA A C 1
ATOM 4996 O O . ALA A 1 653 ? 8.065 -19.791 3.334 1.00 45.06 653 ALA A O 1
ATOM 4997 N N . THR A 1 654 ? 7.337 -21.894 3.057 1.00 36.22 654 THR A N 1
ATOM 4998 C CA . THR A 1 654 ? 7.691 -22.423 4.381 1.00 36.22 654 THR A CA 1
ATOM 4999 C C . THR A 1 654 ? 8.768 -23.513 4.346 1.00 36.22 654 THR A C 1
ATOM 5001 O O . THR A 1 654 ? 9.033 -24.123 5.380 1.00 36.22 654 THR A O 1
ATOM 5004 N N . GLN A 1 655 ? 9.389 -23.784 3.190 1.00 48.00 655 GLN A N 1
ATOM 5005 C CA . GLN A 1 655 ? 10.336 -24.894 3.029 1.00 48.00 655 GLN A CA 1
ATOM 5006 C C . GLN A 1 655 ? 11.729 -24.434 2.558 1.00 48.00 655 GLN A C 1
ATOM 5008 O O . GLN A 1 655 ? 11.831 -23.552 1.694 1.00 48.00 655 GLN A O 1
ATOM 5013 N N . PRO A 1 656 ? 12.813 -25.030 3.092 1.00 47.16 656 PRO A N 1
ATOM 5014 C CA . PRO A 1 656 ? 14.165 -24.765 2.616 1.00 47.16 656 PRO A CA 1
ATOM 5015 C C . PRO A 1 656 ? 14.396 -25.387 1.231 1.00 47.16 656 PRO A C 1
ATOM 5017 O O . PRO A 1 656 ? 13.846 -26.443 0.915 1.00 47.16 656 PRO A O 1
ATOM 5020 N N . ALA A 1 657 ? 15.215 -24.734 0.405 1.00 55.03 657 ALA A N 1
ATOM 5021 C CA . ALA A 1 657 ? 15.744 -25.340 -0.815 1.00 55.03 657 ALA A CA 1
ATOM 5022 C C . ALA A 1 657 ? 16.885 -26.297 -0.430 1.00 55.03 657 ALA A C 1
ATOM 5024 O O . ALA A 1 657 ? 17.729 -25.941 0.392 1.00 55.03 657 ALA A O 1
ATOM 5025 N N . LEU A 1 658 ? 16.898 -27.515 -0.979 1.00 59.47 658 LEU A N 1
ATOM 5026 C CA . LEU A 1 658 ? 17.832 -28.563 -0.564 1.00 59.47 658 LEU A CA 1
ATOM 5027 C C . LEU A 1 658 ? 18.921 -28.802 -1.617 1.00 59.47 658 LEU A C 1
ATOM 5029 O O . LEU A 1 658 ? 18.648 -28.985 -2.807 1.00 59.47 658 LEU A O 1
ATOM 5033 N N . ALA A 1 659 ? 20.167 -28.869 -1.152 1.00 60.41 659 ALA A N 1
ATOM 5034 C CA . ALA A 1 659 ? 21.278 -29.483 -1.870 1.00 60.41 659 ALA A CA 1
ATOM 5035 C C . ALA A 1 659 ? 21.464 -30.907 -1.314 1.00 60.41 659 ALA A C 1
ATOM 5037 O O . ALA A 1 659 ? 21.844 -31.050 -0.149 1.00 60.41 659 ALA A O 1
ATOM 5038 N N . PRO A 1 660 ? 21.140 -31.972 -2.072 1.00 61.47 660 PRO A N 1
ATOM 5039 C CA . PRO A 1 660 ? 21.305 -33.332 -1.573 1.00 61.47 660 PRO A CA 1
ATOM 5040 C C . PRO A 1 660 ? 22.793 -33.636 -1.298 1.00 61.47 660 PRO A C 1
ATOM 5042 O O . PRO A 1 660 ? 23.651 -33.223 -2.082 1.00 61.47 660 PRO A O 1
ATOM 5045 N N . PRO A 1 661 ? 23.137 -34.359 -0.216 1.00 55.22 661 PRO A N 1
ATOM 5046 C CA . PRO A 1 661 ? 24.532 -34.643 0.120 1.00 55.22 661 PRO A CA 1
ATOM 5047 C C . PRO A 1 661 ? 25.267 -35.380 -1.012 1.00 55.22 661 PRO A C 1
ATOM 5049 O O . PRO A 1 661 ? 24.865 -36.475 -1.401 1.00 55.22 661 PRO A O 1
ATOM 5052 N N . GLY A 1 662 ? 26.361 -34.797 -1.513 1.00 59.41 662 GLY A N 1
ATOM 5053 C CA . GLY A 1 662 ? 27.195 -35.381 -2.573 1.00 59.41 662 GLY A CA 1
ATOM 5054 C C . GLY A 1 662 ? 26.758 -35.070 -4.011 1.00 59.41 662 GLY A C 1
ATOM 5055 O O . GLY A 1 662 ? 27.443 -35.489 -4.943 1.00 59.41 662 GLY A O 1
ATOM 5056 N N . GLU A 1 663 ? 25.667 -34.325 -4.208 1.00 71.00 663 GLU A N 1
ATOM 5057 C CA . GLU A 1 663 ? 25.233 -33.860 -5.530 1.00 71.00 663 GLU A CA 1
ATOM 5058 C C . GLU A 1 663 ? 25.991 -32.598 -5.967 1.00 71.00 663 GLU A C 1
ATOM 5060 O O . GLU A 1 663 ? 26.256 -31.685 -5.183 1.00 71.00 663 GLU A O 1
ATOM 5065 N N . THR A 1 664 ? 26.315 -32.522 -7.260 1.00 78.62 664 THR A N 1
ATOM 5066 C CA . THR A 1 664 ? 27.030 -31.371 -7.840 1.00 78.62 664 THR A CA 1
ATOM 5067 C C . THR A 1 664 ? 26.166 -30.106 -7.877 1.00 78.62 664 THR A C 1
ATOM 5069 O O . THR A 1 664 ? 26.693 -29.002 -7.796 1.00 78.62 664 THR A O 1
ATOM 5072 N N . HIS A 1 665 ? 24.844 -30.257 -7.965 1.00 85.56 665 HIS A N 1
ATOM 5073 C CA . HIS A 1 665 ? 23.882 -29.164 -8.108 1.00 85.56 665 HIS A CA 1
ATOM 5074 C C . HIS A 1 665 ? 22.819 -29.219 -7.001 1.00 85.56 665 HIS A C 1
ATOM 5076 O O . HIS A 1 665 ? 22.559 -30.280 -6.432 1.00 85.56 665 HIS A O 1
ATOM 5082 N N . THR A 1 666 ? 22.154 -28.094 -6.726 1.00 85.00 666 THR A N 1
ATOM 5083 C CA . THR A 1 666 ? 20.940 -28.091 -5.880 1.00 85.00 666 THR A CA 1
ATOM 5084 C C . THR A 1 666 ? 19.834 -28.928 -6.528 1.00 85.00 666 THR A C 1
ATOM 5086 O O . THR A 1 666 ? 19.812 -29.103 -7.749 1.00 85.00 666 THR A O 1
ATOM 5089 N N . ALA A 1 667 ? 18.876 -29.432 -5.742 1.00 83.50 667 ALA A N 1
ATOM 5090 C CA . ALA A 1 667 ? 17.823 -30.302 -6.273 1.00 83.50 667 ALA A CA 1
ATOM 5091 C C . ALA A 1 667 ? 17.002 -29.628 -7.390 1.00 83.50 667 ALA A C 1
ATOM 5093 O O . ALA A 1 667 ? 16.708 -30.258 -8.409 1.00 83.50 667 ALA A O 1
ATOM 5094 N N . PHE A 1 668 ? 16.682 -28.339 -7.230 1.00 86.75 668 PHE A N 1
ATOM 5095 C CA . PHE A 1 668 ? 15.949 -27.564 -8.231 1.00 86.75 668 PHE A CA 1
ATOM 5096 C C . PHE A 1 668 ? 16.773 -27.304 -9.492 1.00 86.75 668 PHE A C 1
ATOM 5098 O O . PHE A 1 668 ? 16.327 -27.612 -10.599 1.00 86.75 668 PHE A O 1
ATOM 5105 N N . THR A 1 669 ? 17.990 -26.782 -9.342 1.00 87.88 669 THR A N 1
ATOM 5106 C CA . THR A 1 669 ? 18.820 -26.445 -10.503 1.00 87.88 669 THR A CA 1
ATOM 5107 C C . THR A 1 669 ? 19.312 -27.685 -11.236 1.00 87.88 669 THR A C 1
ATOM 5109 O O . THR A 1 669 ? 19.322 -27.694 -12.463 1.00 87.88 669 THR A O 1
ATOM 5112 N N . GLY A 1 670 ? 19.614 -28.772 -10.526 1.00 87.81 670 GLY A N 1
ATOM 5113 C CA . GLY A 1 670 ? 19.916 -30.065 -11.136 1.00 87.81 670 GLY A CA 1
ATOM 5114 C C . GLY A 1 670 ? 18.762 -30.590 -11.995 1.00 87.81 670 GLY A C 1
ATOM 5115 O O . GLY A 1 670 ? 18.993 -31.047 -13.113 1.00 87.81 670 GLY A O 1
ATOM 5116 N N . ALA A 1 671 ? 17.517 -30.467 -11.523 1.00 88.38 671 ALA A N 1
ATOM 5117 C CA . ALA A 1 671 ? 16.332 -30.831 -12.300 1.00 88.38 671 ALA A CA 1
ATOM 5118 C C . ALA A 1 671 ? 16.124 -29.924 -13.526 1.00 88.38 671 ALA A C 1
ATOM 5120 O O . ALA A 1 671 ? 15.770 -30.410 -14.600 1.00 88.38 671 ALA A O 1
ATOM 5121 N N . LEU A 1 672 ? 16.377 -28.618 -13.392 1.00 89.25 672 LEU A N 1
ATOM 5122 C CA . LEU A 1 672 ? 16.295 -27.669 -14.504 1.00 89.25 672 LEU A CA 1
ATOM 5123 C C . LEU A 1 672 ? 17.359 -27.956 -15.576 1.00 89.25 672 LEU A C 1
ATOM 5125 O O . LEU A 1 672 ? 17.065 -27.915 -16.770 1.00 89.25 672 LEU A O 1
ATOM 5129 N N . LEU A 1 673 ? 18.581 -28.293 -15.155 1.00 91.06 673 LEU A N 1
ATOM 5130 C CA . LEU A 1 673 ? 19.668 -28.688 -16.048 1.00 91.06 673 LEU A CA 1
ATOM 5131 C C . LEU A 1 673 ? 19.362 -30.001 -16.764 1.00 91.06 673 LEU A C 1
ATOM 5133 O O . LEU A 1 673 ? 19.554 -30.068 -17.976 1.00 91.06 673 LEU A O 1
ATOM 5137 N N . GLU A 1 674 ? 18.845 -31.015 -16.066 1.00 90.25 674 GLU A N 1
ATOM 5138 C CA . GLU A 1 674 ? 18.387 -32.260 -16.701 1.00 90.25 674 GLU A CA 1
ATOM 5139 C C . GLU A 1 674 ? 17.316 -31.959 -17.756 1.00 90.25 674 GLU A C 1
ATOM 5141 O O . GLU A 1 674 ? 17.451 -32.361 -18.909 1.00 90.25 674 GLU A O 1
ATOM 5146 N N . LEU A 1 675 ? 16.307 -31.155 -17.407 1.00 89.56 675 LEU A N 1
ATOM 5147 C CA . LEU A 1 675 ? 15.239 -30.771 -18.329 1.00 89.56 675 LEU A CA 1
ATOM 5148 C C . LEU A 1 675 ? 15.780 -30.075 -19.591 1.00 89.56 675 LEU A C 1
ATOM 5150 O O . LEU A 1 675 ? 15.348 -30.377 -20.704 1.00 89.56 675 LEU A O 1
ATOM 5154 N N . PHE A 1 676 ? 16.735 -29.155 -19.436 1.00 91.00 676 PHE A N 1
ATOM 5155 C CA . PHE A 1 676 ? 17.315 -28.418 -20.560 1.00 91.00 676 PHE A CA 1
ATOM 5156 C C . PHE A 1 676 ? 18.317 -29.229 -21.390 1.00 91.00 676 PHE A C 1
ATOM 5158 O O . PHE A 1 676 ? 18.474 -28.967 -22.584 1.00 91.00 676 PHE A O 1
ATOM 5165 N N . THR A 1 677 ? 19.008 -30.196 -20.787 1.00 89.69 677 THR A N 1
ATOM 5166 C CA . THR A 1 677 ? 20.066 -30.965 -21.460 1.00 89.69 677 THR A CA 1
ATOM 5167 C C . THR A 1 677 ? 19.570 -32.272 -22.059 1.00 89.69 677 THR A C 1
ATOM 5169 O O . THR A 1 677 ? 20.042 -32.646 -23.134 1.00 89.69 677 THR A O 1
ATOM 5172 N N . GLU A 1 678 ? 18.623 -32.952 -21.418 1.00 88.94 678 GLU A N 1
ATOM 5173 C CA . GLU A 1 678 ? 18.053 -34.213 -21.897 1.00 88.94 678 GLU A CA 1
ATOM 5174 C C . GLU A 1 678 ? 16.810 -34.013 -22.767 1.00 88.94 678 GLU A C 1
ATOM 5176 O O . GLU A 1 678 ? 16.499 -34.876 -23.594 1.00 88.94 678 GLU A O 1
ATOM 5181 N N . GLY A 1 679 ? 16.122 -32.878 -22.610 1.00 85.19 679 GLY A N 1
ATOM 5182 C CA . GLY A 1 679 ? 14.883 -32.547 -23.312 1.00 85.19 679 GLY A CA 1
ATOM 5183 C C . GLY A 1 679 ? 13.674 -33.373 -22.857 1.00 85.19 679 GLY A C 1
ATOM 5184 O O . GLY A 1 679 ? 13.768 -34.242 -21.993 1.00 85.19 679 GLY A O 1
ATOM 5185 N N . VAL A 1 680 ? 12.517 -33.122 -23.473 1.00 85.06 680 VAL A N 1
ATOM 5186 C CA . VAL A 1 680 ? 11.267 -33.856 -23.203 1.00 85.06 680 VAL A CA 1
ATOM 5187 C C . VAL A 1 680 ? 10.747 -34.525 -24.468 1.00 85.06 680 VAL A C 1
ATOM 5189 O O . VAL A 1 680 ? 10.873 -33.977 -25.565 1.00 85.06 680 VAL A O 1
ATOM 5192 N N . ASP A 1 681 ? 10.132 -35.699 -24.328 1.00 81.44 681 ASP A N 1
ATOM 5193 C CA . ASP A 1 681 ? 9.473 -36.401 -25.435 1.00 81.44 681 ASP A CA 1
ATOM 5194 C C . ASP A 1 681 ? 8.160 -35.677 -25.800 1.00 81.44 681 ASP A C 1
ATOM 5196 O O . ASP A 1 681 ? 7.060 -36.076 -25.426 1.00 81.44 681 ASP A O 1
ATOM 5200 N N . SER A 1 682 ? 8.303 -34.551 -26.500 1.00 76.62 682 SER A N 1
ATOM 5201 C CA . SER A 1 682 ? 7.245 -33.616 -26.883 1.00 76.62 682 SER A CA 1
ATOM 5202 C C . SER A 1 682 ? 7.426 -33.194 -28.344 1.00 76.62 682 SER A C 1
ATOM 5204 O O . SER A 1 682 ? 8.566 -33.063 -28.800 1.00 76.62 682 SER A O 1
ATOM 5206 N N . PRO A 1 683 ? 6.335 -32.928 -29.089 1.00 72.69 683 PRO A N 1
ATOM 5207 C CA . PRO A 1 683 ? 6.426 -32.344 -30.425 1.00 72.69 683 PRO A CA 1
ATOM 5208 C C . PRO A 1 683 ? 6.914 -30.883 -30.421 1.00 72.69 683 PRO A C 1
ATOM 5210 O O . PRO A 1 683 ? 7.106 -30.323 -31.496 1.00 72.69 683 PRO A O 1
ATOM 5213 N N . ALA A 1 684 ? 7.100 -30.257 -29.252 1.00 80.38 684 ALA A N 1
ATOM 5214 C CA . ALA A 1 684 ? 7.619 -28.896 -29.136 1.00 80.38 684 ALA A CA 1
ATOM 5215 C C . ALA A 1 684 ? 9.110 -28.814 -29.511 1.00 80.38 684 ALA A C 1
ATOM 5217 O O . ALA A 1 684 ? 9.932 -29.610 -29.043 1.00 80.38 684 ALA A O 1
ATOM 5218 N N . GLU A 1 685 ? 9.457 -27.822 -30.336 1.00 84.44 685 GLU A N 1
ATOM 5219 C CA . GLU A 1 685 ? 10.834 -27.548 -30.776 1.00 84.44 685 GLU A CA 1
ATOM 5220 C C . GLU A 1 685 ? 11.696 -26.949 -29.650 1.00 84.44 685 GLU A C 1
ATOM 5222 O O . GLU A 1 685 ? 12.922 -27.104 -29.648 1.00 84.44 685 GLU A O 1
ATOM 5227 N N . PHE A 1 686 ? 11.070 -26.307 -28.660 1.00 90.12 686 PHE A N 1
ATOM 5228 C CA . PHE A 1 686 ? 11.736 -25.659 -27.532 1.00 90.12 686 PHE A CA 1
ATOM 5229 C C . PHE A 1 686 ? 11.231 -26.194 -26.187 1.00 90.12 686 PHE A C 1
ATOM 5231 O O . PHE A 1 686 ? 10.134 -26.734 -26.082 1.00 90.12 686 PHE A O 1
ATOM 5238 N N . ILE A 1 687 ? 12.059 -26.045 -25.152 1.00 87.44 687 ILE A N 1
ATOM 5239 C CA . ILE A 1 687 ? 11.687 -26.304 -23.759 1.00 87.44 687 ILE A CA 1
ATOM 5240 C C . ILE A 1 687 ? 11.180 -24.998 -23.149 1.00 87.44 687 ILE A C 1
ATOM 5242 O O . ILE A 1 687 ? 11.930 -24.022 -23.051 1.00 87.44 687 ILE A O 1
ATOM 5246 N N . HIS A 1 688 ? 9.926 -24.995 -22.715 1.00 86.06 688 HIS A N 1
ATOM 5247 C CA . HIS A 1 688 ? 9.206 -23.899 -22.079 1.00 86.06 688 HIS A CA 1
ATOM 5248 C C . HIS A 1 688 ? 9.042 -24.178 -20.580 1.00 86.06 688 HIS A C 1
ATOM 5250 O O . HIS A 1 688 ? 8.130 -24.891 -20.166 1.00 86.06 688 HIS A O 1
ATOM 5256 N N . PRO A 1 689 ? 9.822 -23.537 -19.703 1.00 75.50 689 PRO A N 1
ATOM 5257 C CA . PRO A 1 689 ? 9.764 -23.816 -18.267 1.00 75.50 689 PRO A CA 1
ATOM 5258 C C . PRO A 1 689 ? 8.353 -23.812 -17.639 1.00 75.50 689 PRO A C 1
ATOM 5260 O O . PRO A 1 689 ? 8.133 -24.504 -16.653 1.00 75.50 689 PRO A O 1
ATOM 5263 N N . VAL A 1 690 ? 7.406 -23.058 -18.216 1.00 71.81 690 VAL A N 1
ATOM 5264 C CA . VAL A 1 690 ? 5.982 -23.024 -17.833 1.00 71.81 690 VAL A CA 1
ATOM 5265 C C . VAL A 1 690 ? 5.216 -24.286 -18.260 1.00 71.81 690 VAL A C 1
ATOM 5267 O O . VAL A 1 690 ? 4.431 -24.819 -17.477 1.00 71.81 690 VAL A O 1
ATOM 5270 N N . ARG A 1 691 ? 5.393 -24.761 -19.506 1.00 78.69 691 ARG A N 1
ATOM 5271 C CA . ARG A 1 691 ? 4.674 -25.940 -20.034 1.00 78.69 691 ARG A CA 1
ATOM 5272 C C . ARG A 1 691 ? 5.219 -27.218 -19.419 1.00 78.69 691 ARG A C 1
ATOM 5274 O O . ARG A 1 691 ? 4.452 -28.091 -19.026 1.00 78.69 691 ARG A O 1
ATOM 5281 N N . GLU A 1 692 ? 6.538 -27.299 -19.284 1.00 84.94 692 GLU A N 1
ATOM 5282 C CA . GLU A 1 692 ? 7.217 -28.451 -18.698 1.00 84.94 692 GLU A CA 1
ATOM 5283 C C . GLU A 1 692 ? 7.317 -28.376 -17.164 1.00 84.94 692 GLU A C 1
ATOM 5285 O O . GLU A 1 692 ? 8.002 -29.198 -16.556 1.00 84.94 692 GLU A O 1
ATOM 5290 N N . PHE A 1 693 ? 6.601 -27.453 -16.507 1.00 83.75 693 PHE A N 1
ATOM 5291 C CA . PHE A 1 693 ? 6.641 -27.295 -15.051 1.00 83.75 693 PHE A CA 1
ATOM 5292 C C . PHE A 1 693 ? 6.272 -28.582 -14.301 1.00 83.75 693 PHE A C 1
ATOM 5294 O O . PHE A 1 693 ? 6.952 -28.951 -13.352 1.00 83.75 693 PHE A O 1
ATOM 5301 N N . ALA A 1 694 ? 5.254 -29.322 -14.759 1.00 82.50 694 ALA A N 1
ATOM 5302 C CA . ALA A 1 694 ? 4.881 -30.599 -14.143 1.00 82.50 694 ALA A CA 1
ATOM 5303 C C . ALA A 1 694 ? 6.037 -31.615 -14.175 1.00 82.50 694 ALA A C 1
ATOM 5305 O O . ALA A 1 694 ? 6.306 -32.287 -13.180 1.00 82.50 694 ALA A O 1
ATOM 5306 N N . ARG A 1 695 ? 6.772 -31.674 -15.294 1.00 85.25 695 ARG A N 1
ATOM 5307 C CA . ARG A 1 695 ? 7.952 -32.531 -15.429 1.00 85.25 695 ARG A CA 1
ATOM 5308 C C . ARG A 1 695 ? 9.099 -32.040 -14.548 1.00 85.25 695 ARG A C 1
ATOM 5310 O O . ARG A 1 695 ? 9.760 -32.853 -13.912 1.00 85.25 695 ARG A O 1
ATOM 5317 N N . LEU A 1 696 ? 9.315 -30.727 -14.475 1.00 85.88 696 LEU A N 1
ATOM 5318 C CA . LEU A 1 696 ? 10.283 -30.133 -13.555 1.00 85.88 696 LEU A CA 1
ATOM 5319 C C . LEU A 1 696 ? 9.970 -30.532 -12.104 1.00 85.88 696 LEU A C 1
ATOM 5321 O O . LEU A 1 696 ? 10.860 -31.004 -11.406 1.00 85.88 696 LEU A O 1
ATOM 5325 N N . THR A 1 697 ? 8.710 -30.440 -11.669 1.00 83.88 697 THR A N 1
ATOM 5326 C CA . THR A 1 697 ? 8.271 -30.868 -10.331 1.00 83.88 697 THR A CA 1
ATOM 5327 C C . THR A 1 697 ? 8.571 -32.344 -10.065 1.00 83.88 697 THR A C 1
ATOM 5329 O O . THR A 1 697 ? 9.058 -32.678 -8.986 1.00 83.88 697 THR A O 1
ATOM 5332 N N . GLU A 1 698 ? 8.331 -33.237 -11.030 1.00 85.44 698 GLU A N 1
ATOM 5333 C CA . GLU A 1 698 ? 8.693 -34.658 -10.904 1.00 85.44 698 GLU A CA 1
ATOM 5334 C C . GLU A 1 698 ? 10.202 -34.853 -10.704 1.00 85.44 698 GLU A C 1
ATOM 5336 O O . GLU A 1 698 ? 10.615 -35.587 -9.806 1.00 85.44 698 GLU A O 1
ATOM 5341 N N . LEU A 1 699 ? 11.023 -34.173 -11.511 1.00 86.44 699 LEU A N 1
ATOM 5342 C CA . LEU A 1 699 ? 12.484 -34.255 -11.448 1.00 86.44 699 LEU A CA 1
ATOM 5343 C C . LEU A 1 699 ? 13.054 -33.683 -10.143 1.00 86.44 699 LEU A C 1
ATOM 5345 O O . LEU A 1 699 ? 14.046 -34.206 -9.628 1.00 86.44 699 LEU A O 1
ATOM 5349 N N . VAL A 1 700 ? 12.427 -32.637 -9.594 1.00 85.06 700 VAL A N 1
ATOM 5350 C CA . VAL A 1 700 ? 12.781 -32.078 -8.282 1.00 85.06 700 VAL A CA 1
ATOM 5351 C C . VAL A 1 700 ? 12.420 -33.058 -7.173 1.00 85.06 700 VAL A C 1
ATOM 5353 O O . VAL A 1 700 ? 13.279 -33.386 -6.360 1.00 85.06 700 VAL A O 1
ATOM 5356 N N . ARG A 1 701 ? 11.196 -33.603 -7.171 1.00 83.12 701 ARG A N 1
ATOM 5357 C CA . ARG A 1 701 ? 10.748 -34.571 -6.154 1.00 83.12 701 ARG A CA 1
ATOM 5358 C C . ARG A 1 701 ? 11.537 -35.882 -6.190 1.00 83.12 701 ARG A C 1
ATOM 5360 O O . ARG A 1 701 ? 11.706 -36.513 -5.151 1.00 83.12 701 ARG A O 1
ATOM 5367 N N . ALA A 1 702 ? 12.044 -36.283 -7.356 1.00 84.81 702 ALA A N 1
ATOM 5368 C CA . ALA A 1 702 ? 12.931 -37.437 -7.481 1.00 84.81 702 ALA A CA 1
ATOM 5369 C C . ALA A 1 702 ? 14.283 -37.223 -6.773 1.00 84.81 702 ALA A C 1
ATOM 5371 O O . ALA A 1 702 ? 14.828 -38.168 -6.209 1.00 84.81 702 ALA A O 1
ATOM 5372 N N . ARG A 1 703 ? 14.802 -35.986 -6.770 1.00 84.06 703 ARG A N 1
ATOM 5373 C CA . ARG A 1 703 ? 16.058 -35.606 -6.095 1.00 84.06 703 ARG A CA 1
ATOM 5374 C C . ARG A 1 703 ? 15.861 -35.281 -4.617 1.00 84.06 703 ARG A C 1
ATOM 5376 O O . ARG A 1 703 ? 16.666 -35.666 -3.778 1.00 84.06 703 ARG A O 1
ATOM 5383 N N . ALA A 1 704 ? 14.786 -34.566 -4.306 1.00 80.06 704 ALA A N 1
ATOM 5384 C CA . ALA A 1 704 ? 14.431 -34.113 -2.972 1.00 80.06 704 ALA A CA 1
ATOM 5385 C C . ALA A 1 704 ? 12.914 -34.235 -2.784 1.00 80.06 704 ALA A C 1
ATOM 5387 O O . ALA A 1 704 ? 12.152 -33.317 -3.070 1.00 80.06 704 ALA A O 1
ATOM 5388 N N . SER A 1 705 ? 12.471 -35.384 -2.270 1.00 70.88 705 SER A N 1
ATOM 5389 C CA . SER A 1 705 ? 11.045 -35.727 -2.116 1.00 70.88 705 SER A CA 1
ATOM 5390 C C . SER A 1 705 ? 10.226 -34.745 -1.270 1.00 70.88 705 SER A C 1
ATOM 5392 O O . SER A 1 705 ? 9.004 -34.704 -1.397 1.00 70.88 705 SER A O 1
ATOM 5394 N N . GLN A 1 706 ? 10.886 -33.956 -0.419 1.00 66.81 706 GLN A N 1
ATOM 5395 C CA . GLN A 1 706 ? 10.264 -32.952 0.446 1.00 66.81 706 GLN A CA 1
ATOM 5396 C C . GLN A 1 706 ? 10.192 -31.552 -0.181 1.00 66.81 706 GLN A C 1
ATOM 5398 O O . GLN A 1 706 ? 9.546 -30.681 0.396 1.00 66.81 706 GLN A O 1
ATOM 5403 N N . GLN A 1 707 ? 10.845 -31.326 -1.325 1.00 73.44 707 GLN A N 1
ATOM 5404 C CA . GLN A 1 707 ? 10.913 -30.026 -1.984 1.00 73.44 707 GLN A CA 1
ATOM 5405 C C . GLN A 1 707 ? 9.835 -29.918 -3.067 1.00 73.44 707 GLN A C 1
ATOM 5407 O O . GLN A 1 707 ? 9.800 -30.721 -4.002 1.00 73.44 707 GLN A O 1
ATOM 5412 N N . ASP A 1 708 ? 8.967 -28.911 -2.946 1.00 73.00 708 ASP A N 1
ATOM 5413 C CA . ASP A 1 708 ? 7.901 -28.651 -3.915 1.00 73.00 708 ASP A CA 1
ATOM 5414 C C . ASP A 1 708 ? 8.106 -27.291 -4.603 1.00 73.00 708 ASP A C 1
ATOM 5416 O O . ASP A 1 708 ? 7.909 -26.250 -3.965 1.00 73.00 708 ASP A O 1
ATOM 5420 N N . PRO A 1 709 ? 8.543 -27.264 -5.877 1.00 76.94 709 PRO A N 1
ATOM 5421 C CA . PRO A 1 709 ? 8.718 -26.018 -6.603 1.00 76.94 709 PRO A CA 1
ATOM 5422 C C . PRO A 1 709 ? 7.364 -25.374 -6.901 1.00 76.94 709 PRO A C 1
ATOM 5424 O O . PRO A 1 709 ? 6.352 -26.057 -7.073 1.00 76.94 709 PRO A O 1
ATOM 5427 N N . GLN A 1 710 ? 7.347 -24.050 -7.024 1.00 73.88 710 GLN A N 1
ATOM 5428 C CA . GLN A 1 710 ? 6.148 -23.282 -7.350 1.00 73.88 710 GLN A CA 1
ATOM 5429 C C . GLN A 1 710 ? 6.407 -22.351 -8.546 1.00 73.88 710 GLN A C 1
ATOM 5431 O O . GLN A 1 710 ? 7.545 -21.987 -8.848 1.00 73.88 710 GLN A O 1
ATOM 5436 N N . GLN A 1 711 ? 5.337 -21.969 -9.247 1.00 73.06 711 GLN A N 1
ATOM 5437 C CA . GLN A 1 711 ? 5.398 -21.003 -10.344 1.00 73.06 711 GLN A CA 1
ATOM 5438 C C . GLN A 1 711 ? 4.272 -19.975 -10.248 1.00 73.06 711 GLN A C 1
ATOM 5440 O O . GLN A 1 711 ? 3.150 -20.301 -9.856 1.00 73.06 711 GLN A O 1
ATOM 5445 N N . ARG A 1 712 ? 4.545 -18.744 -10.684 1.00 65.38 712 ARG A N 1
ATOM 5446 C CA . ARG A 1 712 ? 3.523 -17.722 -10.946 1.00 65.38 712 ARG A CA 1
ATOM 5447 C C . ARG A 1 712 ? 3.821 -17.043 -12.268 1.00 65.38 712 ARG A C 1
ATOM 5449 O O . ARG A 1 712 ? 4.961 -16.688 -12.561 1.00 65.38 712 ARG A O 1
ATOM 5456 N N . ASN A 1 713 ? 2.774 -16.864 -13.060 1.00 60.66 713 ASN A N 1
ATOM 5457 C CA . ASN A 1 713 ? 2.866 -16.274 -14.383 1.00 60.66 713 ASN A CA 1
ATOM 5458 C C . ASN A 1 713 ? 1.909 -15.085 -14.485 1.00 60.66 713 ASN A C 1
ATOM 5460 O O . ASN A 1 713 ? 0.709 -15.230 -14.247 1.00 60.66 713 ASN A O 1
ATOM 5464 N N . THR A 1 714 ? 2.443 -13.925 -14.855 1.00 47.97 714 THR A N 1
ATOM 5465 C CA . THR A 1 714 ? 1.665 -12.750 -15.238 1.00 47.97 714 THR A CA 1
ATOM 5466 C C . THR A 1 714 ? 1.732 -12.619 -16.769 1.00 47.97 714 THR A C 1
ATOM 5468 O O . THR A 1 714 ? 2.714 -12.132 -17.329 1.00 47.97 714 THR A O 1
ATOM 5471 N N . ASN A 1 715 ? 0.666 -13.044 -17.466 1.00 47.91 715 ASN A N 1
ATOM 5472 C CA . ASN A 1 715 ? 0.480 -13.037 -18.938 1.00 47.91 715 ASN A CA 1
ATOM 5473 C C . ASN A 1 715 ? 0.988 -14.278 -19.722 1.00 47.91 715 ASN A C 1
ATOM 5475 O O . ASN A 1 715 ? 1.141 -15.381 -19.206 1.00 47.91 715 ASN A O 1
ATOM 5479 N N . THR A 1 716 ? 1.149 -14.127 -21.042 1.00 46.31 716 THR A N 1
ATOM 5480 C CA . THR A 1 716 ? 1.342 -15.189 -22.049 1.00 46.31 716 THR A CA 1
ATOM 5481 C C . THR A 1 716 ? 2.792 -15.691 -22.187 1.00 46.31 716 THR A C 1
ATOM 5483 O O . THR A 1 716 ? 3.151 -16.211 -23.239 1.00 46.31 716 THR A O 1
ATOM 5486 N N . ILE A 1 717 ? 3.643 -15.568 -21.157 1.00 56.84 717 ILE A N 1
ATOM 5487 C CA . ILE A 1 717 ? 5.055 -16.039 -21.185 1.00 56.84 717 ILE A CA 1
ATOM 5488 C C . ILE A 1 717 ? 5.164 -17.563 -21.333 1.00 56.84 717 ILE A C 1
ATOM 5490 O O . ILE A 1 717 ? 6.209 -18.071 -21.731 1.00 56.84 717 ILE A O 1
ATOM 5494 N N . GLY A 1 718 ? 4.069 -18.292 -21.093 1.00 55.56 718 GLY A N 1
ATOM 5495 C CA . GLY A 1 718 ? 3.973 -19.749 -21.226 1.00 55.56 718 GLY A CA 1
ATOM 5496 C C . GLY A 1 718 ? 4.339 -20.344 -22.587 1.00 55.56 718 GLY A C 1
ATOM 5497 O O . GLY A 1 718 ? 4.316 -21.562 -22.733 1.00 55.56 718 GLY A O 1
ATOM 5498 N N . GLU A 1 719 ? 4.665 -19.516 -23.577 1.00 65.31 719 GLU A N 1
ATOM 5499 C CA . GLU A 1 719 ? 5.041 -19.933 -24.926 1.00 65.31 719 GLU A CA 1
ATOM 5500 C C . GLU A 1 719 ? 6.510 -19.613 -25.269 1.00 65.31 719 GLU A C 1
ATOM 5502 O O . GLU A 1 719 ? 7.005 -20.089 -26.282 1.00 65.31 719 GLU A O 1
ATOM 5507 N N . LEU A 1 720 ? 7.268 -18.911 -24.413 1.00 82.38 720 LEU A N 1
ATOM 5508 C CA . LEU A 1 720 ? 8.694 -18.652 -24.654 1.00 82.38 720 LEU A CA 1
ATOM 5509 C C . LEU A 1 720 ? 9.545 -19.853 -24.219 1.00 82.38 720 LEU A C 1
ATOM 5511 O O . LEU A 1 720 ? 9.501 -20.268 -23.060 1.00 82.38 720 LEU A O 1
ATOM 5515 N N . GLY A 1 721 ? 10.310 -20.426 -25.146 1.00 86.81 721 GLY A N 1
ATOM 5516 C CA . GLY A 1 721 ? 11.264 -21.489 -24.837 1.00 86.81 721 GLY A CA 1
ATOM 5517 C C . GLY A 1 721 ? 12.610 -20.910 -24.405 1.00 86.81 721 GLY A C 1
ATOM 5518 O O . GLY A 1 721 ? 13.009 -19.877 -24.924 1.00 86.81 721 GLY A O 1
ATOM 5519 N N . LEU A 1 722 ? 13.335 -21.547 -23.483 1.00 89.75 722 LEU A N 1
ATOM 5520 C CA . LEU A 1 722 ? 14.676 -21.088 -23.071 1.00 89.75 722 LEU A CA 1
ATOM 5521 C C . LEU A 1 722 ? 15.816 -21.818 -23.775 1.00 89.75 722 LEU A C 1
ATOM 5523 O O . LEU A 1 722 ? 16.892 -21.246 -23.961 1.00 89.75 722 LEU A O 1
ATOM 5527 N N . VAL A 1 723 ? 15.566 -23.059 -24.190 1.00 91.12 723 VAL A N 1
ATOM 5528 C CA . VAL A 1 723 ? 16.504 -23.888 -24.949 1.00 91.12 723 VAL A CA 1
ATOM 5529 C C . VAL A 1 723 ? 15.766 -24.704 -26.006 1.00 91.12 723 VAL A C 1
ATOM 5531 O O . VAL A 1 723 ? 14.562 -24.940 -25.891 1.00 91.12 723 VAL A O 1
ATOM 5534 N N . ARG A 1 724 ? 16.471 -25.152 -27.047 1.00 89.88 724 ARG A N 1
ATOM 5535 C CA . ARG A 1 724 ? 15.939 -26.137 -28.001 1.00 89.88 724 ARG A CA 1
ATOM 5536 C C . ARG A 1 724 ? 15.740 -27.481 -27.318 1.00 89.88 724 ARG A C 1
ATOM 5538 O O . ARG A 1 724 ? 16.629 -27.964 -26.622 1.00 89.88 724 ARG A O 1
ATOM 5545 N N . ASN A 1 725 ? 14.604 -28.111 -27.584 1.00 88.69 725 ASN A N 1
ATOM 5546 C CA . ASN A 1 725 ? 14.336 -29.461 -27.125 1.00 88.69 725 ASN A CA 1
ATOM 5547 C C . ASN A 1 725 ? 15.214 -30.453 -27.900 1.00 88.69 725 ASN A C 1
ATOM 5549 O O . ASN A 1 725 ? 15.014 -30.676 -29.093 1.00 88.69 725 ASN A O 1
ATOM 5553 N N . ARG A 1 726 ? 16.179 -31.085 -27.223 1.00 85.75 726 ARG A N 1
ATOM 5554 C CA . ARG A 1 726 ? 17.089 -32.054 -27.856 1.00 85.75 726 ARG A CA 1
ATOM 5555 C C . ARG A 1 726 ? 16.395 -33.320 -28.364 1.00 85.75 726 ARG A C 1
ATOM 5557 O O . ARG A 1 726 ? 16.943 -34.006 -29.222 1.00 85.75 726 ARG A O 1
ATOM 5564 N N . ARG A 1 727 ? 15.196 -33.623 -27.861 1.00 84.25 727 ARG A N 1
ATOM 5565 C CA . ARG A 1 727 ? 14.383 -34.773 -28.286 1.00 84.25 727 ARG A CA 1
ATOM 5566 C C . ARG A 1 727 ? 13.402 -34.436 -29.407 1.00 84.25 727 ARG A C 1
ATOM 5568 O O . ARG A 1 727 ? 12.686 -35.325 -29.866 1.00 84.25 727 ARG A O 1
ATOM 5575 N N . TYR A 1 728 ? 13.388 -33.188 -29.878 1.00 80.81 728 TYR A N 1
ATOM 5576 C CA . TYR A 1 728 ? 12.546 -32.783 -30.994 1.00 80.81 728 TYR A CA 1
ATOM 5577 C C . TYR A 1 728 ? 12.883 -33.597 -32.250 1.00 80.81 728 TYR A C 1
ATOM 5579 O O . TYR A 1 728 ? 14.013 -33.594 -32.743 1.00 80.81 728 TYR A O 1
ATOM 5587 N N . ARG A 1 729 ? 11.878 -34.288 -32.790 1.00 74.00 729 ARG A N 1
ATOM 5588 C CA . ARG A 1 729 ? 11.949 -34.954 -34.091 1.00 74.00 729 ARG A CA 1
ATOM 5589 C C . ARG A 1 729 ? 10.993 -34.243 -35.031 1.00 74.00 729 ARG A C 1
ATOM 5591 O O . ARG A 1 729 ? 9.781 -34.339 -34.857 1.00 74.00 729 ARG A O 1
ATOM 5598 N N . ALA A 1 730 ? 11.535 -33.548 -36.028 1.00 57.56 730 ALA A N 1
ATOM 5599 C CA . ALA A 1 730 ? 10.718 -32.944 -37.069 1.00 57.56 730 ALA A CA 1
ATOM 5600 C C . ALA A 1 730 ? 9.883 -34.041 -37.745 1.00 57.56 730 ALA A C 1
ATOM 5602 O O . ALA A 1 730 ? 10.431 -35.010 -38.275 1.00 57.56 730 ALA A O 1
ATOM 5603 N N . VAL A 1 731 ? 8.556 -33.902 -37.709 1.00 49.38 731 VAL A N 1
ATOM 5604 C CA . VAL A 1 731 ? 7.661 -34.781 -38.463 1.00 49.38 731 VAL A CA 1
ATOM 5605 C C . VAL A 1 731 ? 7.987 -34.565 -39.938 1.00 49.38 731 VAL A C 1
ATOM 5607 O O . VAL A 1 731 ? 7.767 -33.474 -40.465 1.00 49.38 731 VAL A O 1
ATOM 5610 N N . SER A 1 732 ? 8.571 -35.573 -40.588 1.00 41.91 732 SER A N 1
ATOM 5611 C CA . SER A 1 732 ? 8.795 -35.556 -42.032 1.00 41.91 732 SER A CA 1
ATOM 5612 C C . SER A 1 732 ? 7.442 -35.345 -42.713 1.00 41.91 732 SER A C 1
ATOM 5614 O O . SER A 1 732 ? 6.549 -36.178 -42.562 1.00 41.91 732 SER A O 1
ATOM 5616 N N . ARG A 1 733 ? 7.266 -34.199 -43.376 1.00 38.47 733 ARG A N 1
ATOM 5617 C CA . ARG A 1 733 ? 6.136 -33.971 -44.282 1.00 38.47 733 ARG A CA 1
ATOM 5618 C C . ARG A 1 733 ? 6.331 -34.735 -45.577 1.00 38.47 733 ARG A C 1
ATOM 5620 O O . ARG A 1 733 ? 7.493 -34.779 -46.043 1.00 38.47 733 ARG A O 1
#

Radius of gyration: 32.99 Å; Cα contacts (8 Å, |Δi|>4): 1200; chains: 1; bounding box: 93×79×98 Å

Sequence (733 aa):
MEDSAEAKLVKLSAQHKARTDDHIGTEHLLLALLDPGGSEPWRSVARALAERDITHLKVEHVLRTELQRFEYGSRRGQYTANLAKVLSLAESEAVALGSPQVDSSHLLLALVRHWQGRAMYALDHLGHDQDGMRRVALAALPRPIVPPDVLSPLRNESSVTESYEEADVTAWPTTTEPASPTGTTPMDWMGEEQARAVSVPPTWIGRFLTPVTGADAMAAEDEVERLYRVLIRAHASNAVLLARPGMDAMSVLKGLARRVEERRVANPLQDTVIRHLDWAAIARETYGGDAFYRELRRILTDLSGKRALLAISDAPVYLDFANPRRPGSVTAHLWALMESGALQVALILTPDEYETAKAALTRNLFGTVQVVEPTIERTTDIVRARVPDFARRYKVHIPPETLEAAVVLADRHVTDRFQPAKSIELLSIACAEVAPMVATGRIETVTPEVVRAALAHELSRDIAGLRLPGEAAPAAPPAPSRDRLPVRTESYALLVGTAHYDDPALEPLESVAANLTGLGEVLAHPEHGGFDPSRVTTLLNPSRHEFRAKLKELSAIATDTFLLYFAGHGLADPYTPALYLGVRDAESLDPADTALPYATVGRHLESGPARNKILVLDCCFSGRALDGTMGPGDGPIRTPDIGGTYILTASAATQPALAPPGETHTAFTGALLELFTEGVDSPAEFIHPVREFARLTELVRARASQQDPQQRNTNTIGELGLVRNRRYRAVSR

Organism: NCBI:txid1785913

Foldseek 3Di:
DDDAPVNVLVVLVVVPPDDDDQEDEPLSLLLQLLDCPDDLLSVLSNVLCVVVVNHSVQLVVCCPPVPPPDDDPDGGDYYDPLLVQLVVQLVVQCVVVVHPHRDSLSSQLSCLVSCDTSNNVSCVVVVDDSVNSNVSSVSSDDDDDDPPPPDDDPDDDDDDDDDDDDDDDDDDDDDDDDDDDDDDDDDDDDDDDDDDDPCDPPDCCVQFKDFQAQPLQLADVVLLVLLLVQCPDPFRNAEEEADDPAFCSSSSVSNVRHCLVVVVHDPLLNVETEIEGHLVSLCVVQVDDPSSQVVLLVVLVVQFQPSYEYEYEPCVVQADLVCQCPPPGSSNSNVVSQVVVRYYYYYYDYPVRCVVNVVSQDPRRYDYGYRDFDDLVSLLVSLVVCQVVLCVVLVAAEDSQLLSLLSVQQVVPVPVDTPDRSSNVLSSQLSVVCSVVVVVVHHRYRDSLSSLVSVCVVVVHDSVPGDGPPPDDPPPPPCPPLQEAAPQVQEAEEEEEEQAAPAPVFHGDQLSVVLLVLVLCLQCPPAWHRYPNVRYHYHYQDFLVVVLVVLLVNLARRAAEYHYEYAGEFAAAPVDRWTFHDHRQADNPCRPPGTHTVVSSLVSNQPGNYQAYEYEYQYALLQLLVDQDDDPDDDGPDNPLRARYKYKYFAHNHDGFDDPPPDSHTLQSVLVSCCSPQFDQDLRQAAFCLVCVVVSQVSSCVRPVRGGMDIDDRDDSSNHGRTTGPNHDPDDD

InterPro domains:
  IPR004176 Clp, repeat (R) N-terminal domain [PF02861] (13-124)
  IPR011600 Peptidase C14, caspase domain [PF00656] (492-691)
  IPR027417 P-loop containing nucleoside triphosphate hydrolase [G3DSA:3.40.50.300] (210-380)
  IPR027417 P-loop containing nucleoside triphosphate hydrolase [SSF52540] (210-456)
  IPR029030 Caspase-like domain superfamily [SSF52129] (488-678)
  IPR036628 Clp, N-terminal domain superfamily [G3DSA:1.10.1780.10] (2-143)
  IPR036628 Clp, N-terminal domain superfamily [SSF81923] (78-143)
  IPR041546 ClpA/ClpB, AAA lid domain [PF17871] (376-436)
  IPR050130 ATP-dependent Clp protease/Chaperone ClpA/ClpB [PTHR11638] (13-435)

Secondary structure (DSSP, 8-state):
----HHHHHHHHHHHSTTSS-SSB-HHHHHHHHT-TTS-HHHHHHHHHHHTTT--HHHHHHHHHHT-TT----S-TTPBPHHHHHHHHHHHHHHHHTT-SS--HHHHHHHHHHS--SHHHHHHHHTT--HHHHHHHHHHTSPPP---TTS--S--------------------------------------------------THHHHEEEP-STT----HHHHHHHHHHHT-SS--EEEEE--TTS-HHHHHHHHHHHHHTT-S-GGGTTPEEEEE-HHHHHHHHTSHHHHHHHHHHHHHHHTTSSEEEEEESHHHHS-SSSTT-TTSHHHHHHHHHHTTSSEEEEEE-HHHHHHHTTTS-TTTEEEEEPPPPPHHHHHHHHHHHHHHHHHHHT-B--HHHHHHHHHHHHHH--SS-TTHHHHHHHHHHHHHHHHHHHTTS--B--HHHHHHHHHHHHT--GGG---TTPPPS---S---SSB---TTT-EEEEEE-S--SSTTS---THHHHHHHHHHHHHH-TTTBSS-GGGEEEEES--HHHHHHHHHHHHHH-SSEEEEEEEEPEEE-SS---EEE--TT--SS-HHHHSEEHHHHHHHHHHS--SEEEEEEEETTGGGGT-SS--TT---------TTEEEEESS-TTS-----TT-SS-HHHHHHHHHHHH--SSS-SEE-TTTTHHHHHHHHHHH-TT---EEEE-SGGGGB-SEE-TT------

pLDDT: mean 73.62, std 20.75, range [20.16, 97.69]